Protein 3W5J (pdb70)

Sequence (387 aa):
QFKRIALLGMPNTGKSTLFNRMTGGAARVGNWPGITVELLSGKILLGADMVEIIDLPGIYDLHGFSDDEQVVRHFLHDNVPDLALVILNATQIERQMSLLLQLKQLNMNIVVLLNMSDEAKQYGITIDSRKMSELLQIPVFQLSTGYQEALQAVTRALRYPTPGMAENVRTQLEQDEHIEAEMVRILKSAVQIPFKRIALLGMPNTGKSTLFNRMTGGAARVGNWPGITVELLSGKILLGADMVEIIDLPGIYDLHGFSDDEQVVRHFLHDNVPDLALVILNATQIERQMSLLLQLKQLNMNIVVLLNMSDEAKQYGITIDSRKMSELLQIPVFQLSTGYQEALQAVTRALRYPTPGMAENVRTQLEQDEHIEAEMVRILKSAVQIP

CATH classification: 3.40.50.300

Secondary structure (DSSP, 8-state):
--EEEEEEESTTSSHHHHHHHHHSS--EE---TT----EEEEEEEETTEEEEEEEPPP-S-TT--SHHHHHHHHHHHHS--SEEEEEEEGGGHHHHHHHHHHHHHTT--EEEEEESHHHHHHTT-EE-HHHHHHHHTS-EEE----HHHHHHHHHHHHSS--TTHHHHHHHHTHHHHHHHHHHHHHHHHHEE--/-EEEEEEE-TTSSHHHHHHHHTTT--EEEEETTEEEEEEEEEEEETTEEEEEEEPPP-S-TT--SHHHHHHHHHHHHS--SEEEEEEEGGGHHHHHHHHHHHHHTT--EEEEEE-HHHHHHTT-EE-HHHHHHHHTS-EEE----HHHHHHHHHHHTTS--TTHHHHHHHHTHHHHHHHHHHHHHHHHHEE--

Organism: Gallionella capsiferriformans (strain ES-2) (NCBI:txid395494)

Radius of gyration: 23.4 Å; Cα contacts (8 Å, |Δi|>4): 714; chains: 2; bounding box: 62×60×54 Å

Structure (mmCIF, N/CA/C/O backbone):
data_3W5J
#
_entry.id   3W5J
#
_cell.length_a   45.760
_cell.length_b   84.040
_cell.length_c   95.450
_cell.angle_al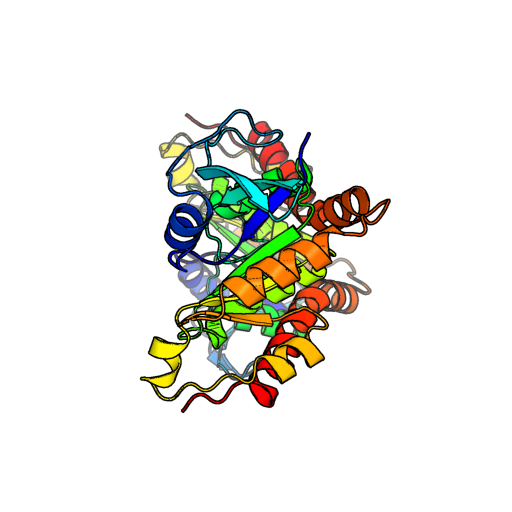pha   90.000
_cell.angle_beta   90.000
_cell.angle_gamma   90.000
#
_symmetry.space_group_name_H-M   'P 21 21 21'
#
loop_
_entity.id
_entity.type
_entity.pdbx_description
1 polymer 'Ferrous iron transport protein B'
2 non-polymer "GUANOSINE-5'-DIPHOSPHATE"
3 non-polymer GLYCEROL
4 non-polymer 'SULFATE ION'
5 water water
#
loop_
_atom_site.group_PDB
_atom_site.id
_atom_site.type_symbol
_atom_site.label_atom_id
_atom_site.label_alt_id
_atom_site.label_comp_id
_atom_site.label_asym_id
_atom_site.label_entity_id
_atom_site.label_seq_id
_atom_site.pdbx_PDB_ins_code
_atom_site.Cartn_x
_atom_site.Cartn_y
_atom_site.Cartn_z
_atom_site.occupancy
_atom_site.B_iso_or_equiv
_atom_site.auth_seq_id
_atom_site.auth_comp_id
_atom_site.auth_asym_id
_atom_site.auth_atom_id
_atom_site.pdbx_PDB_model_num
ATOM 1 N N . GLN A 1 2 ? -30.979 -17.144 -0.079 1.00 13.46 0 GLN A N 1
ATOM 2 C CA . GLN A 1 2 ? -32.143 -16.940 0.883 1.00 12.68 0 GLN A CA 1
ATOM 3 C C . GLN A 1 2 ? -31.811 -17.200 2.357 1.00 13.47 0 GLN A C 1
ATOM 4 O O . GLN A 1 2 ? -32.563 -16.782 3.262 1.00 13.56 0 GLN A O 1
ATOM 10 N N . PHE A 1 3 ? -30.725 -17.911 2.620 1.00 12.63 1 PHE A N 1
ATOM 11 C CA . PHE A 1 3 ? -30.404 -18.292 4.003 1.00 13.09 1 PHE A CA 1
ATOM 12 C C . PHE A 1 3 ? -29.363 -17.359 4.601 1.00 12.96 1 PHE A C 1
ATOM 13 O O . PHE A 1 3 ? -28.576 -16.744 3.882 1.00 13.08 1 PHE A O 1
ATOM 21 N N . LYS A 1 4 ? -29.349 -17.260 5.918 1.00 12.88 2 LYS A N 1
ATOM 22 C CA . LYS A 1 4 ? -28.312 -16.471 6.573 1.00 13.28 2 LYS A CA 1
ATOM 23 C C . LYS A 1 4 ? -26.927 -17.049 6.264 1.00 12.42 2 LYS A C 1
ATOM 24 O O . LYS A 1 4 ? -26.764 -18.273 6.140 1.00 12.37 2 LYS A O 1
ATOM 30 N N . ARG A 1 5 ? -25.949 -16.155 6.145 1.00 12.01 3 ARG A N 1
ATOM 31 C CA . ARG A 1 5 ? -24.607 -16.502 5.727 1.00 11.74 3 ARG A CA 1
ATOM 32 C C . ARG A 1 5 ? -23.590 -16.410 6.865 1.00 10.88 3 ARG A C 1
ATOM 33 O O . ARG A 1 5 ? -23.497 -15.402 7.555 1.00 9.64 3 ARG A O 1
ATOM 41 N N . ILE A 1 6 ? -22.848 -17.500 7.039 1.00 10.25 4 ILE A N 1
ATOM 42 C CA . ILE A 1 6 ? -21.705 -17.579 7.932 1.00 9.56 4 ILE A CA 1
ATOM 43 C C . ILE A 1 6 ? -20.454 -17.665 7.066 1.00 8.88 4 ILE A C 1
ATOM 44 O O . ILE A 1 6 ? -20.309 -18.606 6.269 1.00 7.66 4 ILE A O 1
ATOM 49 N N . ALA A 1 7 ? -19.572 -16.676 7.208 1.00 8.09 5 ALA A N 1
ATOM 50 C CA . ALA A 1 7 ? -18.283 -16.631 6.515 1.00 7.95 5 ALA A CA 1
ATOM 51 C C . ALA A 1 7 ? -17.163 -17.103 7.435 1.00 8.03 5 ALA A C 1
ATOM 52 O O . ALA A 1 7 ? -17.044 -16.622 8.559 1.00 10.15 5 ALA A O 1
ATOM 54 N N . LEU A 1 8 ? -16.331 -18.022 6.966 1.00 8.51 6 LEU A N 1
ATOM 55 C CA . LEU A 1 8 ? -15.163 -18.452 7.687 1.00 8.81 6 LEU A CA 1
ATOM 56 C C . LEU A 1 8 ? -14.030 -17.556 7.254 1.00 9.36 6 LEU A C 1
ATOM 57 O O . LEU A 1 8 ? -13.699 -17.501 6.069 1.00 8.83 6 LEU A O 1
ATOM 62 N N . LEU A 1 9 ? -13.402 -16.920 8.237 1.00 9.66 7 LEU A N 1
ATOM 63 C CA . LEU A 1 9 ? -12.394 -15.908 8.032 1.00 9.97 7 LEU A CA 1
ATOM 64 C C . LEU A 1 9 ? -11.191 -16.285 8.907 1.00 10.37 7 LEU A C 1
ATOM 65 O O . LEU A 1 9 ? -11.344 -16.731 10.064 1.00 9.44 7 LEU A O 1
ATOM 70 N N . GLY A 1 10 ? -10.000 -16.174 8.333 1.00 9.15 8 GLY A N 1
ATOM 71 C CA . GLY A 1 10 ? -8.810 -16.350 9.131 1.00 9.18 8 GLY A CA 1
ATOM 72 C C . GLY A 1 10 ? -7.634 -16.218 8.209 1.00 9.40 8 GLY A C 1
ATOM 73 O O . GLY A 1 10 ? -7.813 -16.005 6.989 1.00 8.31 8 GLY A O 1
ATOM 74 N N . MET A 1 11 ? -6.451 -16.424 8.777 1.00 8.85 9 MET A N 1
ATOM 75 C CA . MET A 1 11 ? -5.234 -16.406 8.017 1.00 9.28 9 MET A CA 1
ATOM 76 C C . MET A 1 11 ? -5.068 -17.714 7.253 1.00 9.93 9 MET A C 1
ATOM 77 O O . MET A 1 11 ? -5.777 -18.660 7.513 1.00 10.30 9 MET A O 1
ATOM 82 N N . PRO A 1 12 ? -4.101 -17.779 6.317 1.00 9.94 10 PRO A N 1
ATOM 83 C CA . PRO A 1 12 ? -3.901 -19.046 5.618 1.00 10.29 10 PRO A CA 1
ATOM 84 C C . PRO A 1 12 ? -3.528 -20.213 6.545 1.00 9.92 10 PRO A C 1
ATOM 85 O O . PRO A 1 12 ? -2.868 -20.007 7.577 1.00 8.98 10 PRO A O 1
ATOM 89 N N . ASN A 1 13 ? -3.951 -21.425 6.185 1.00 11.22 11 ASN A N 1
ATOM 90 C CA . ASN A 1 13 ? -3.582 -22.649 6.913 1.00 11.17 11 ASN A CA 1
ATOM 91 C C . ASN A 1 13 ? -3.926 -22.570 8.394 1.00 11.55 11 ASN A C 1
ATOM 92 O O . ASN A 1 13 ? -3.101 -22.895 9.249 1.00 12.76 11 ASN A O 1
ATOM 97 N N . THR A 1 14 ? -5.135 -22.103 8.693 1.00 11.21 12 THR A N 1
ATOM 98 C CA . THR A 1 14 ? -5.634 -22.023 10.077 1.00 11.38 12 THR A CA 1
ATOM 99 C C . THR A 1 14 ? -6.694 -23.085 10.352 1.00 11.66 12 THR A C 1
ATOM 100 O O . THR A 1 14 ? -7.258 -23.145 11.442 1.00 12.82 12 THR A O 1
ATOM 104 N N . GLY A 1 15 ? -6.951 -23.956 9.386 1.00 12.00 13 GLY A N 1
ATOM 105 C CA . GLY A 1 15 ? -7.845 -25.101 9.620 1.00 12.64 13 GLY A CA 1
ATOM 106 C C . GLY A 1 15 ? -9.268 -24.864 9.133 1.00 12.49 13 GLY A C 1
ATOM 107 O O . GLY A 1 15 ? -10.220 -25.548 9.564 1.00 12.16 13 GLY A O 1
ATOM 108 N N . LYS A 1 16 ? -9.404 -23.875 8.259 1.00 12.41 14 LYS A N 1
ATOM 109 C CA . LYS A 1 16 ? -10.708 -23.468 7.743 1.00 12.93 14 LYS A CA 1
ATOM 110 C C . LYS A 1 16 ? -11.374 -24.537 6.901 1.00 12.15 14 LYS A C 1
ATOM 111 O O . LYS A 1 16 ? -12.568 -24.773 7.071 1.00 12.06 14 LYS A O 1
ATOM 117 N N . SER A 1 17 ? -10.645 -25.139 5.953 1.00 12.40 15 SER A N 1
ATOM 118 C CA . SER A 1 17 ? -11.253 -26.138 5.077 1.00 12.70 15 SER A CA 1
ATOM 119 C C . SER A 1 17 ? -11.619 -27.361 5.911 1.00 12.65 15 SER A C 1
ATOM 120 O O . SER A 1 17 ? -12.661 -27.991 5.661 1.00 12.71 15 SER A O 1
ATOM 123 N N . THR A 1 18 ? -10.787 -27.651 6.915 1.00 12.63 16 THR A N 1
ATOM 124 C CA . THR A 1 18 ? -10.992 -28.770 7.835 1.00 13.41 16 THR A CA 1
ATOM 125 C C . THR A 1 18 ? -12.264 -28.586 8.657 1.00 12.99 16 THR A C 1
ATOM 126 O O . THR A 1 18 ? -13.092 -29.498 8.738 1.00 13.18 16 THR A O 1
ATOM 130 N N . LEU A 1 19 ? -12.433 -27.401 9.213 1.00 12.90 17 LEU A N 1
ATOM 131 C CA . LEU A 1 19 ? -13.656 -27.066 9.930 1.00 12.83 17 LEU A CA 1
ATOM 132 C C . LEU A 1 19 ? -14.867 -27.117 8.976 1.00 12.69 17 LEU A C 1
ATOM 133 O O . LEU A 1 19 ? -15.929 -27.652 9.331 1.00 13.96 17 LEU A O 1
ATOM 138 N N . PHE A 1 20 ? -14.698 -26.597 7.773 1.00 12.25 18 PHE A N 1
ATOM 139 C CA . PHE A 1 20 ? -15.756 -26.675 6.779 1.00 13.16 18 PHE A CA 1
ATOM 140 C C . PHE A 1 20 ? -16.222 -28.114 6.547 1.00 13.96 18 PHE A C 1
ATOM 141 O O . PHE A 1 20 ? -17.431 -28.366 6.581 1.00 14.31 18 PHE A O 1
ATOM 149 N N . ASN A 1 21 ? -15.279 -29.035 6.312 1.00 14.89 19 ASN A N 1
ATOM 150 C CA . ASN A 1 21 ? -15.585 -30.452 6.116 1.00 15.71 19 ASN A CA 1
ATOM 151 C C . ASN A 1 21 ? -16.314 -31.053 7.329 1.00 16.31 19 ASN A C 1
ATOM 152 O O . ASN A 1 21 ? -17.261 -31.817 7.156 1.00 17.02 19 ASN A O 1
ATOM 157 N N . ARG A 1 22 ? -15.869 -30.723 8.541 1.00 17.20 20 ARG A N 1
ATOM 158 C CA . ARG A 1 22 ? -16.525 -31.151 9.783 1.00 18.30 20 ARG A CA 1
ATOM 159 C C . ARG A 1 22 ? -17.990 -30.651 9.883 1.00 17.99 20 ARG A C 1
ATOM 160 O O . ARG A 1 22 ? -18.920 -31.398 10.229 1.00 17.30 20 ARG A O 1
ATOM 168 N N . MET A 1 23 ? -18.196 -29.385 9.548 1.00 16.57 21 MET A N 1
ATOM 169 C CA . MET A 1 23 ? -19.529 -28.803 9.635 1.00 15.65 21 MET A CA 1
ATOM 170 C C . MET A 1 23 ? -20.508 -29.347 8.585 1.00 14.86 21 MET A C 1
ATOM 171 O O . MET A 1 23 ? -21.690 -29.579 8.892 1.00 13.69 21 MET A O 1
ATOM 176 N N . THR A 1 24 ? -20.028 -29.511 7.354 1.00 13.75 22 THR A N 1
ATOM 177 C CA . THR A 1 24 ? -20.879 -29.894 6.236 1.00 13.69 22 THR A CA 1
ATOM 178 C C . THR A 1 24 ? -20.801 -31.376 5.852 1.00 14.12 22 THR A C 1
ATOM 179 O O . THR A 1 24 ? -21.699 -31.877 5.186 1.00 14.70 22 THR A O 1
ATOM 183 N N . GLY A 1 25 ? -19.720 -32.056 6.223 1.00 13.61 23 GLY A N 1
ATOM 184 C CA . GLY A 1 25 ? -19.494 -33.416 5.763 1.00 13.90 23 GLY A CA 1
ATOM 185 C C . GLY A 1 25 ? -19.110 -33.518 4.298 1.00 13.86 23 GLY A C 1
ATOM 186 O O . GLY A 1 25 ? -19.073 -34.611 3.741 1.00 13.24 23 GLY A O 1
ATOM 187 N N . GLY A 1 26 ? -18.830 -32.378 3.669 1.00 13.57 24 GLY A N 1
ATOM 188 C CA . GLY A 1 26 ? -18.503 -32.365 2.237 1.00 13.96 24 GLY A CA 1
ATOM 189 C C . GLY A 1 26 ? -17.405 -31.401 1.865 1.00 13.79 24 GLY A C 1
ATOM 190 O O . GLY A 1 26 ? -16.720 -30.855 2.737 1.00 13.87 24 GLY A O 1
ATOM 191 N N . ALA A 1 27 ? -17.234 -31.219 0.553 1.00 14.21 25 ALA A N 1
ATOM 192 C CA . ALA A 1 27 ? -16.288 -30.261 -0.010 1.00 14.85 25 ALA A CA 1
ATOM 193 C C . ALA A 1 27 ? -16.921 -29.586 -1.215 1.00 14.55 25 ALA A C 1
ATOM 194 O O . ALA A 1 27 ? -16.295 -29.448 -2.253 1.00 15.11 25 ALA A O 1
ATOM 196 N N . ALA A 1 28 ? -18.164 -29.147 -1.070 1.00 15.01 26 ALA A N 1
ATOM 197 C CA . ALA A 1 28 ? -18.890 -28.512 -2.173 1.00 14.91 26 ALA A CA 1
ATOM 198 C C . ALA A 1 28 ? -18.260 -27.148 -2.464 1.00 15.32 26 ALA A C 1
ATOM 199 O O . ALA A 1 28 ? -17.954 -26.405 -1.536 1.00 13.95 26 ALA A O 1
ATOM 201 N N . ARG A 1 29 ? -18.068 -26.838 -3.740 1.00 16.02 27 ARG A N 1
ATOM 202 C CA . ARG A 1 29 ? -17.575 -25.543 -4.174 1.00 16.86 27 ARG A CA 1
ATOM 203 C C . ARG A 1 29 ? -18.672 -24.822 -4.942 1.00 16.77 27 ARG A C 1
ATOM 204 O O . ARG A 1 29 ? -19.414 -25.445 -5.719 1.00 18.17 27 ARG A O 1
ATOM 212 N N . VAL A 1 30 ? -18.818 -23.531 -4.672 1.00 15.28 28 VAL A N 1
ATOM 213 C CA . VAL A 1 30 ? -19.892 -22.739 -5.252 1.00 14.80 28 VAL A CA 1
ATOM 214 C C . VAL A 1 30 ? -19.286 -21.459 -5.834 1.00 14.84 28 VAL A C 1
ATOM 215 O O . VAL A 1 30 ? -18.504 -20.782 -5.161 1.00 14.32 28 VAL A O 1
ATOM 219 N N . GLY A 1 31 ? -19.668 -21.163 -7.075 1.00 14.93 29 GLY A N 1
ATOM 220 C CA . GLY A 1 31 ? -19.323 -19.938 -7.754 1.00 15.20 29 GLY A CA 1
ATOM 221 C C . GLY A 1 31 ? -20.529 -19.038 -7.972 1.00 15.26 29 GLY A C 1
ATOM 222 O O . GLY A 1 31 ? -21.568 -19.190 -7.318 1.00 15.25 29 GLY A O 1
ATOM 223 N N . ASN A 1 32 ? -20.375 -18.090 -8.891 1.00 15.55 30 ASN A N 1
ATOM 224 C CA . ASN A 1 32 ? -21.396 -17.069 -9.174 1.00 15.54 30 ASN A CA 1
ATOM 225 C C . ASN A 1 32 ? -21.807 -16.242 -7.945 1.00 15.37 30 ASN A C 1
ATOM 226 O O . ASN A 1 32 ? -22.964 -15.881 -7.803 1.00 14.24 30 ASN A O 1
ATOM 231 N N . TRP A 1 33 ? -20.845 -15.934 -7.083 1.00 14.47 31 TRP A N 1
ATOM 232 C CA . TRP A 1 33 ? -21.057 -15.009 -5.972 1.00 14.83 31 TRP A CA 1
ATOM 233 C C . TRP A 1 33 ? -21.015 -13.579 -6.490 1.00 15.52 31 TRP A C 1
ATOM 234 O O . TRP A 1 33 ? -20.142 -13.232 -7.291 1.00 14.92 31 TRP A O 1
ATOM 245 N N . PRO A 1 34 ? -21.961 -12.738 -6.036 1.00 16.07 32 PRO A N 1
ATOM 246 C CA . PRO A 1 34 ? -21.884 -11.323 -6.341 1.00 16.74 32 PRO A CA 1
ATOM 247 C C . PRO A 1 34 ? -20.541 -10.738 -5.977 1.00 15.89 32 PRO A C 1
ATOM 248 O O . PRO A 1 34 ? -20.086 -10.905 -4.846 1.00 17.20 32 PRO A O 1
ATOM 252 N N . GLY A 1 35 ? -19.913 -10.080 -6.933 1.00 14.61 33 GLY A N 1
ATOM 253 C CA . GLY A 1 35 ? -18.700 -9.316 -6.684 1.00 15.27 33 GLY A CA 1
ATOM 254 C C . GLY A 1 35 ? -17.370 -10.007 -6.963 1.00 14.26 33 GLY A C 1
ATOM 255 O O . GLY A 1 35 ? -16.345 -9.351 -7.021 1.00 14.45 33 GLY A O 1
ATOM 256 N N . ILE A 1 36 ? -17.380 -11.331 -7.100 1.00 14.10 34 ILE A N 1
ATOM 257 C CA . ILE A 1 36 ? -16.160 -12.106 -7.285 1.00 12.97 34 ILE A CA 1
ATOM 258 C C . ILE A 1 36 ? -16.411 -13.175 -8.325 1.00 13.96 34 ILE A C 1
ATOM 259 O O . ILE A 1 36 ? -17.564 -13.547 -8.572 1.00 14.17 34 ILE A O 1
ATOM 264 N N . THR A 1 37 ? -15.341 -13.635 -8.973 1.00 13.94 35 THR A N 1
ATOM 265 C CA . THR A 1 37 ? -15.467 -14.659 -10.004 1.00 13.69 35 THR A CA 1
ATOM 266 C C . THR A 1 37 ? -15.047 -16.039 -9.507 1.00 12.81 35 THR A C 1
ATOM 267 O O . THR A 1 37 ? -15.275 -17.031 -10.184 1.00 14.55 35 THR A O 1
ATOM 271 N N . VAL A 1 38 ? -14.403 -16.095 -8.347 1.00 12.66 36 VAL A N 1
ATOM 272 C CA . VAL A 1 38 ? -13.812 -17.314 -7.832 1.00 12.39 36 VAL A CA 1
ATOM 273 C C . VAL A 1 38 ? -14.881 -18.227 -7.218 1.00 12.41 36 VAL A C 1
ATOM 274 O O . VAL A 1 38 ? -15.906 -17.765 -6.666 1.00 12.67 36 VAL A O 1
ATOM 278 N N . GLU A 1 39 ? -14.649 -19.524 -7.346 1.00 12.29 37 GLU A N 1
ATOM 279 C CA . GLU A 1 39 ? -15.465 -20.519 -6.683 1.00 12.69 37 GLU A CA 1
ATOM 280 C C . GLU A 1 39 ? -14.932 -20.772 -5.276 1.00 11.55 37 GLU A C 1
ATOM 281 O O . GLU A 1 39 ? -13.742 -20.905 -5.088 1.00 11.20 37 GLU A O 1
ATOM 287 N N . LEU A 1 40 ? -15.814 -20.857 -4.293 1.00 11.25 38 LEU A N 1
ATOM 288 C CA . LEU A 1 40 ? -15.401 -21.059 -2.896 1.00 10.83 38 LEU A CA 1
ATOM 289 C C . LEU A 1 40 ? -16.093 -22.278 -2.261 1.00 10.82 38 LEU A C 1
ATOM 290 O O . LEU A 1 40 ? -17.233 -22.589 -2.612 1.00 10.41 38 LEU A O 1
ATOM 295 N N . LEU A 1 41 ? -15.410 -22.939 -1.316 1.00 10.10 39 LEU A N 1
ATOM 296 C CA . LEU A 1 41 ? -16.020 -24.004 -0.521 1.00 10.76 39 LEU A CA 1
ATOM 297 C C . LEU A 1 41 ? -17.202 -23.398 0.201 1.00 10.35 39 LEU A C 1
ATOM 298 O O . LEU A 1 41 ? -17.058 -22.417 0.930 1.00 7.80 39 LEU A O 1
ATOM 303 N N . SER A 1 42 ? -18.365 -23.977 -0.041 1.00 10.62 40 SER A N 1
ATOM 304 C CA . SER A 1 42 ? -19.597 -23.465 0.486 1.00 10.94 40 SER A CA 1
ATOM 305 C C . SER A 1 42 ? -20.619 -24.572 0.586 1.00 11.37 40 SER A C 1
ATOM 306 O O . SER A 1 42 ? -20.670 -25.432 -0.281 1.00 10.53 40 SER A O 1
ATOM 309 N N . GLY A 1 43 ? -21.419 -24.551 1.655 1.00 10.55 41 GLY A N 1
ATOM 310 C CA . GLY A 1 43 ? -22.434 -25.572 1.875 1.00 10.65 41 GLY A CA 1
ATOM 311 C C . GLY A 1 43 ? -23.444 -25.094 2.886 1.00 10.89 41 GLY A C 1
ATOM 312 O O . GLY A 1 43 ? -23.140 -24.216 3.706 1.00 10.44 41 GLY A O 1
ATOM 313 N N . LYS A 1 44 ? -24.649 -25.649 2.811 1.00 10.38 42 LYS A N 1
ATOM 314 C CA . LYS A 1 44 ? -25.715 -25.312 3.740 1.00 10.73 42 LYS A CA 1
ATOM 315 C C . LYS A 1 44 ? -25.941 -26.437 4.738 1.00 10.32 42 LYS A C 1
ATOM 316 O O . LYS A 1 44 ? -25.865 -27.627 4.399 1.00 10.13 42 LYS A O 1
ATOM 322 N N . ILE A 1 45 ? -26.152 -26.047 5.986 1.00 9.67 43 ILE A N 1
ATOM 323 C CA . ILE A 1 45 ? -26.307 -26.994 7.065 1.00 10.31 43 ILE A CA 1
ATOM 324 C C . ILE A 1 45 ? -27.562 -26.647 7.863 1.00 10.55 43 ILE A C 1
ATOM 325 O O . ILE A 1 45 ? -28.007 -25.483 7.867 1.00 9.49 43 ILE A O 1
ATOM 330 N N . LEU A 1 46 ? -28.118 -27.661 8.518 1.00 11.74 44 LEU A N 1
ATOM 331 C CA . LEU A 1 46 ? -29.130 -27.447 9.528 1.00 13.45 44 LEU A CA 1
ATOM 332 C C . LEU A 1 46 ? -28.426 -27.135 10.821 1.00 15.35 44 LEU A C 1
ATOM 333 O O . LEU A 1 46 ? -27.552 -27.867 11.257 1.00 16.23 44 LEU A O 1
ATOM 338 N N . LEU A 1 47 ? -28.817 -26.030 11.418 1.00 16.92 45 LEU A N 1
ATOM 339 C CA . LEU A 1 47 ? -28.288 -25.563 12.666 1.00 18.48 45 LEU A CA 1
ATOM 340 C C . LEU A 1 47 ? -29.535 -25.351 13.511 1.00 18.50 45 LEU A C 1
ATOM 341 O O . LEU A 1 47 ? -30.280 -24.398 13.318 1.00 19.03 45 LEU A O 1
ATOM 346 N N . GLY A 1 48 ? -29.807 -26.288 14.401 1.00 20.00 46 GLY A N 1
ATOM 347 C CA . GLY A 1 48 ? -31.119 -26.347 15.059 1.00 20.13 46 GLY A CA 1
ATOM 348 C C . GLY A 1 48 ? -32.201 -26.531 14.009 1.00 20.22 46 GLY A C 1
ATOM 349 O O . GLY A 1 48 ? -32.079 -27.379 13.127 1.00 21.61 46 GLY A O 1
ATOM 350 N N . ALA A 1 49 ? -33.220 -25.688 14.065 1.00 20.29 47 ALA A N 1
ATOM 351 C CA . ALA A 1 49 ? -34.381 -25.802 13.189 1.00 19.87 47 ALA A CA 1
ATOM 352 C C . ALA A 1 49 ? -34.182 -25.083 11.858 1.00 19.44 47 ALA A C 1
ATOM 353 O O . ALA A 1 49 ? -35.003 -25.222 10.951 1.00 20.20 47 ALA A O 1
ATOM 355 N N . ASP A 1 50 ? -33.098 -24.323 11.730 1.00 18.76 48 ASP A N 1
ATOM 356 C CA . ASP A 1 50 ? -32.903 -23.445 10.579 1.00 18.41 48 ASP A CA 1
ATOM 357 C C . ASP A 1 50 ? -31.797 -23.944 9.659 1.00 16.16 48 ASP A C 1
ATOM 358 O O . ASP A 1 50 ? -30.982 -24.736 10.056 1.00 15.84 48 ASP A O 1
ATOM 363 N N . MET A 1 51 ? -31.794 -23.472 8.423 1.00 14.14 49 MET A N 1
ATOM 364 C CA . MET A 1 51 ? -30.763 -23.812 7.470 1.00 12.25 49 MET A CA 1
ATOM 365 C C . MET A 1 51 ? -29.908 -22.579 7.314 1.00 12.09 49 MET A C 1
ATOM 366 O O . MET A 1 51 ? -30.441 -21.470 7.142 1.00 10.86 49 MET A O 1
ATOM 371 N N . VAL A 1 52 ? -28.589 -22.765 7.361 1.00 10.76 50 VAL A N 1
ATOM 372 C CA . VAL A 1 52 ? -27.669 -21.659 7.228 1.00 10.78 50 VAL A CA 1
ATOM 373 C C . VAL A 1 52 ? -26.585 -22.044 6.225 1.00 11.05 50 VAL A C 1
ATOM 374 O O . VAL A 1 52 ? -26.285 -23.218 6.047 1.00 9.58 50 VAL A O 1
ATOM 378 N N . GLU A 1 53 ? -26.007 -21.027 5.603 1.00 10.58 51 GLU A N 1
ATOM 379 C CA . GLU A 1 53 ? -25.052 -21.196 4.523 1.00 10.96 51 GLU A CA 1
ATOM 380 C C . GLU A 1 53 ? -23.675 -20.796 5.016 1.00 11.40 51 GLU A C 1
ATOM 381 O O . GLU A 1 53 ? -23.492 -19.681 5.532 1.00 11.47 51 GLU A O 1
ATOM 387 N N . ILE A 1 54 ? -22.718 -21.711 4.847 1.00 10.47 52 ILE A N 1
ATOM 388 C CA . ILE A 1 54 ? -21.329 -21.503 5.251 1.00 10.26 52 ILE A CA 1
ATOM 389 C C . ILE A 1 54 ? -20.483 -21.255 4.002 1.00 10.23 52 ILE A C 1
ATOM 390 O O . ILE A 1 54 ? -20.613 -21.997 2.996 1.00 10.29 52 ILE A O 1
ATOM 395 N N . ILE A 1 55 ? -19.607 -20.252 4.047 1.00 9.39 53 ILE A N 1
ATOM 396 C CA . ILE A 1 55 ? -18.720 -19.963 2.892 1.00 9.58 53 ILE A CA 1
ATOM 397 C C . ILE A 1 55 ? -17.346 -19.789 3.469 1.00 9.79 53 ILE A C 1
ATOM 398 O O . ILE A 1 55 ? -17.157 -18.965 4.366 1.00 10.68 53 ILE A O 1
ATOM 403 N N . ASP A 1 56 ? -16.399 -20.577 2.974 1.00 9.42 54 ASP A N 1
ATOM 404 C CA . ASP A 1 56 ? -15.005 -20.477 3.410 1.00 10.33 54 ASP A CA 1
ATOM 405 C C . ASP A 1 56 ? -14.278 -19.427 2.569 1.00 10.02 54 ASP A C 1
ATOM 406 O O . ASP A 1 56 ? -14.120 -19.600 1.363 1.00 10.79 54 ASP A O 1
ATOM 411 N N . LEU A 1 57 ? -13.879 -18.321 3.181 1.00 10.44 55 LEU A N 1
ATOM 412 C CA . LEU A 1 57 ? -13.274 -17.226 2.406 1.0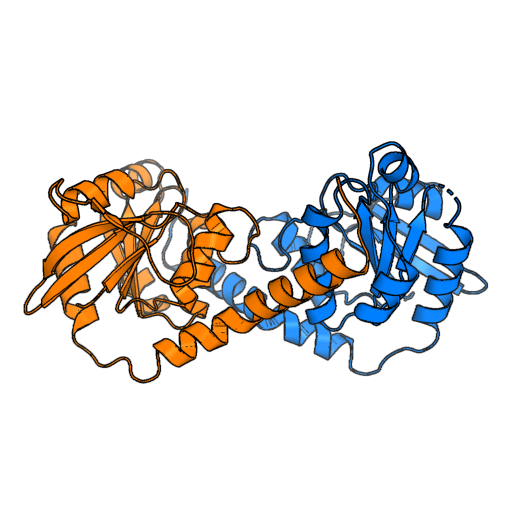0 11.07 55 LEU A CA 1
ATOM 413 C C . LEU A 1 57 ? -11.757 -17.459 2.338 1.00 10.41 55 LEU A C 1
ATOM 414 O O . LEU A 1 57 ? -11.186 -18.064 3.248 1.00 10.04 55 LEU A O 1
ATOM 419 N N . PRO A 1 58 ? -11.115 -16.999 1.254 1.00 10.59 56 PRO A N 1
ATOM 420 C CA . PRO A 1 58 ? -9.661 -17.143 1.154 1.00 10.34 56 PRO A CA 1
ATOM 421 C C . PRO A 1 58 ? -8.952 -16.692 2.416 1.00 9.51 56 PRO A C 1
ATOM 422 O O . PRO A 1 58 ? -9.323 -15.649 2.988 1.00 9.61 56 PRO A O 1
ATOM 426 N N . GLY A 1 59 ? -7.936 -17.433 2.841 1.00 9.46 57 GLY A N 1
ATOM 427 C CA . GLY A 1 59 ? -7.083 -16.973 3.964 1.00 10.37 57 GLY A CA 1
ATOM 428 C C . GLY A 1 59 ? -6.262 -15.739 3.606 1.00 10.40 57 GLY A C 1
ATOM 429 O O . GLY A 1 59 ? -5.693 -15.660 2.526 1.00 10.81 57 GLY A O 1
ATOM 430 N N . ILE A 1 60 ? -6.223 -14.753 4.495 1.00 10.98 58 ILE A N 1
ATOM 431 C CA . ILE A 1 60 ? -5.549 -13.490 4.218 1.00 9.97 58 ILE A CA 1
ATOM 432 C C . ILE A 1 60 ? -4.771 -13.004 5.434 1.00 10.77 58 ILE A C 1
ATOM 433 O O . ILE A 1 60 ? -5.107 -13.357 6.578 1.00 9.62 58 ILE A O 1
ATOM 438 N N . TYR A 1 61 ? -3.787 -12.133 5.190 1.00 11.06 59 TYR A N 1
ATOM 439 C CA . TYR A 1 61 ? -2.986 -11.544 6.267 1.00 11.94 59 TYR A CA 1
ATOM 440 C C . TYR A 1 61 ? -3.374 -10.113 6.649 1.00 12.65 59 TYR A C 1
ATOM 441 O O . TYR A 1 61 ? -3.202 -9.728 7.807 1.00 13.87 59 TYR A O 1
ATOM 450 N N . ASP A 1 62 ? -3.869 -9.318 5.698 1.00 12.12 60 ASP A N 1
ATOM 451 C CA . ASP A 1 62 ? -4.226 -7.913 5.974 1.00 12.10 60 ASP A CA 1
ATOM 452 C C . ASP A 1 62 ? -5.545 -7.574 5.343 1.00 12.01 60 ASP A C 1
ATOM 453 O O . ASP A 1 62 ? -5.654 -7.520 4.122 1.00 12.33 60 ASP A O 1
ATOM 458 N N . LEU A 1 63 ? -6.551 -7.319 6.173 1.00 12.05 61 LEU A N 1
ATOM 459 C CA . LEU A 1 63 ? -7.844 -6.931 5.642 1.00 12.67 61 LEU A CA 1
ATOM 460 C C . LEU A 1 63 ? -7.751 -5.775 4.644 1.00 13.31 61 LEU A C 1
ATOM 461 O O . LEU A 1 63 ? -8.569 -5.706 3.720 1.00 13.49 61 LEU A O 1
ATOM 466 N N . HIS A 1 64 ? -6.766 -4.882 4.822 1.00 13.55 62 HIS A N 1
ATOM 467 C CA . HIS A 1 64 ? -6.625 -3.661 3.988 1.00 13.81 62 HIS A CA 1
ATOM 468 C C . HIS A 1 64 ? -5.466 -3.716 3.019 1.00 13.06 62 HIS A C 1
ATOM 469 O O . HIS A 1 64 ? -5.008 -2.688 2.518 1.00 13.18 62 HIS A O 1
ATOM 476 N N . GLY A 1 65 ? -5.003 -4.927 2.743 1.00 12.83 63 GLY A N 1
ATOM 477 C CA . GLY A 1 65 ? -3.866 -5.132 1.878 1.00 12.31 63 GLY A CA 1
ATOM 478 C C . GLY A 1 65 ? -4.324 -5.313 0.456 1.00 11.95 63 GLY A C 1
ATOM 479 O O . GLY A 1 65 ? -5.506 -5.366 0.187 1.00 11.34 63 GLY A O 1
ATOM 480 N N . PHE A 1 66 ? -3.381 -5.406 -0.463 1.00 12.74 64 PHE A N 1
ATOM 481 C CA . PHE A 1 66 ? -3.739 -5.504 -1.860 1.00 13.15 64 PHE A CA 1
ATOM 482 C C . PHE A 1 66 ? -3.268 -6.763 -2.560 1.00 12.92 64 PHE A C 1
ATOM 483 O O . PHE A 1 66 ? -3.241 -6.800 -3.795 1.00 12.76 64 PHE A O 1
ATOM 491 N N . SER A 1 67 ? -2.973 -7.820 -1.799 1.00 12.66 65 SER A N 1
ATOM 492 C CA . SER A 1 67 ? -2.838 -9.147 -2.418 1.00 13.46 65 SER A CA 1
ATOM 493 C C . SER A 1 67 ? -4.166 -9.525 -3.074 1.00 11.85 65 SER A C 1
ATOM 494 O O . SER A 1 67 ? -5.227 -9.049 -2.665 1.00 12.01 65 SER A O 1
ATOM 497 N N . ASP A 1 68 ? -4.124 -10.410 -4.061 1.00 11.29 66 ASP A N 1
ATOM 498 C CA . ASP A 1 68 ? -5.348 -10.800 -4.751 1.00 10.32 66 ASP A CA 1
ATOM 499 C C . ASP A 1 68 ? -6.371 -11.406 -3.779 1.00 10.51 66 ASP A C 1
ATOM 500 O O . ASP A 1 68 ? -7.558 -11.145 -3.927 1.00 8.55 66 ASP A O 1
ATOM 505 N N . ASP A 1 69 ? -5.924 -12.176 -2.779 1.00 11.18 67 ASP A N 1
ATOM 506 C CA . ASP A 1 69 ? -6.867 -12.822 -1.849 1.00 10.72 67 ASP A CA 1
ATOM 507 C C . ASP A 1 69 ? -7.592 -11.837 -0.961 1.00 10.82 67 ASP A C 1
ATOM 508 O O . ASP A 1 69 ? -8.795 -12.002 -0.695 1.00 9.51 67 ASP A O 1
ATOM 513 N N . GLU A 1 70 ? -6.848 -10.820 -0.530 1.00 10.52 68 GLU A N 1
ATOM 514 C CA . GLU A 1 70 ? -7.360 -9.693 0.237 1.00 11.37 68 GLU A CA 1
ATOM 515 C C . GLU A 1 70 ? -8.410 -8.896 -0.554 1.00 11.54 68 GLU A C 1
ATOM 516 O O . GLU A 1 70 ? -9.468 -8.568 -0.024 1.00 11.82 68 GLU A O 1
ATOM 522 N N . GLN A 1 71 ? -8.148 -8.634 -1.833 1.00 11.85 69 GLN A N 1
ATOM 523 C CA . GLN A 1 71 ? -9.130 -7.996 -2.706 1.00 12.24 69 GLN A CA 1
ATOM 524 C C . GLN A 1 71 ? -10.391 -8.826 -2.829 1.00 12.33 69 GLN A C 1
ATOM 525 O O . GLN A 1 71 ? -11.498 -8.276 -2.686 1.00 12.23 69 GLN A O 1
ATOM 531 N N . VAL A 1 72 ? -10.241 -10.134 -3.052 1.00 11.13 70 VAL A N 1
ATOM 532 C CA . VAL A 1 72 ? -11.388 -11.040 -3.182 1.00 10.92 70 VAL A CA 1
ATOM 533 C C . VAL A 1 72 ? -12.267 -11.085 -1.913 1.00 11.05 70 VAL A C 1
ATOM 534 O O . VAL A 1 72 ? -13.509 -11.042 -1.998 1.00 9.81 70 VAL A O 1
ATOM 538 N N . VAL A 1 73 ? -11.626 -11.176 -0.743 1.00 10.79 71 VAL A N 1
ATOM 539 C CA . VAL A 1 73 ? -12.334 -11.163 0.525 1.00 10.97 71 VAL A CA 1
ATOM 540 C C . VAL A 1 73 ? -13.153 -9.883 0.695 1.00 11.84 71 VAL A C 1
ATOM 541 O O . VAL A 1 73 ? -14.301 -9.974 1.060 1.00 11.93 71 VAL A O 1
ATOM 545 N N . ARG A 1 74 ? -12.567 -8.707 0.446 1.00 12.35 72 ARG A N 1
ATOM 546 C CA . ARG A 1 74 ? -13.323 -7.434 0.540 1.00 13.77 72 ARG A CA 1
ATOM 547 C C . ARG A 1 74 ? -14.474 -7.351 -0.459 1.00 14.43 72 ARG A C 1
ATOM 548 O O . ARG A 1 74 ? -15.546 -6.848 -0.126 1.00 14.89 72 ARG A O 1
ATOM 556 N N . HIS A 1 75 ? -14.259 -7.828 -1.685 1.00 15.01 73 HIS A N 1
ATOM 557 C CA . HIS A 1 75 ? -15.337 -7.805 -2.678 1.00 15.67 73 HIS A CA 1
ATOM 558 C C . HIS A 1 75 ? -16.498 -8.666 -2.229 1.00 14.91 73 HIS A C 1
ATOM 559 O O . HIS A 1 75 ? -17.679 -8.262 -2.339 1.00 13.75 73 HIS A O 1
ATOM 566 N N . PHE A 1 76 ? -16.165 -9.856 -1.740 1.00 13.54 74 PHE A N 1
ATOM 567 C CA . PHE A 1 76 ? -17.177 -10.776 -1.250 1.00 13.91 74 PHE A CA 1
ATOM 568 C C . PHE A 1 76 ? -17.942 -10.183 -0.082 1.00 13.53 74 PHE A C 1
ATOM 569 O O . PHE A 1 76 ? -19.158 -10.224 -0.063 1.00 14.30 74 PHE A O 1
ATOM 577 N N . LEU A 1 77 ? -17.226 -9.675 0.908 1.00 13.33 75 LEU A N 1
ATOM 578 C CA . LEU A 1 77 ? -17.834 -9.089 2.091 1.00 12.94 75 LEU A CA 1
ATOM 579 C C . LEU A 1 77 ? -18.705 -7.872 1.752 1.00 13.17 75 LEU A C 1
ATOM 580 O O . LEU A 1 77 ? -19.775 -7.708 2.304 1.00 12.14 75 LEU A O 1
ATOM 585 N N . HIS A 1 78 ? -18.243 -7.046 0.819 1.00 13.87 76 HIS A N 1
ATOM 586 C CA . HIS A 1 78 ? -18.983 -5.866 0.381 1.00 14.57 76 HIS A CA 1
ATOM 587 C C . HIS A 1 78 ? -20.311 -6.235 -0.252 1.00 15.04 76 HIS A C 1
ATOM 588 O O . HIS A 1 78 ? -21.344 -5.626 0.047 1.00 16.17 76 HIS A O 1
ATOM 595 N N . ASP A 1 79 ? -20.282 -7.215 -1.146 1.00 15.60 77 ASP A N 1
ATOM 596 C CA . ASP A 1 79 ? -21.464 -7.588 -1.900 1.00 16.03 77 ASP A CA 1
ATOM 597 C C . ASP A 1 79 ? -22.267 -8.724 -1.320 1.00 15.37 77 ASP A C 1
ATOM 598 O O . ASP A 1 79 ? -23.300 -9.070 -1.873 1.00 14.73 77 ASP A O 1
ATOM 603 N N . ASN A 1 80 ? -21.797 -9.327 -0.230 1.00 14.57 78 ASN A N 1
ATOM 604 C CA . ASN A 1 80 ? -22.451 -10.492 0.353 1.00 15.07 78 ASN A CA 1
ATOM 605 C C . ASN A 1 80 ? -22.217 -10.413 1.838 1.00 15.65 78 ASN A C 1
ATOM 606 O O . ASN A 1 80 ? -21.624 -11.326 2.397 1.00 16.73 78 ASN A O 1
ATOM 611 N N . VAL A 1 81 ? -22.611 -9.305 2.466 1.00 15.37 79 VAL A N 1
ATOM 612 C CA . VAL A 1 81 ? -22.296 -9.068 3.866 1.00 14.68 79 VAL A CA 1
ATOM 613 C C . VAL A 1 81 ? -22.770 -10.247 4.721 1.00 15.24 79 VAL A C 1
ATOM 614 O O . VAL A 1 81 ? -23.990 -10.565 4.739 1.00 14.42 79 VAL A O 1
ATOM 618 N N . PRO A 1 82 ? -21.827 -10.912 5.415 1.00 15.09 80 PRO A N 1
ATOM 619 C CA . PRO A 1 82 ? -22.193 -12.072 6.210 1.00 14.68 80 PRO A CA 1
ATOM 620 C C . PRO A 1 82 ? -23.056 -11.676 7.387 1.00 14.00 80 PRO A C 1
ATOM 621 O O . PRO A 1 82 ? -22.874 -10.592 7.980 1.00 13.88 80 PRO A O 1
ATOM 625 N N . ASP A 1 83 ? -23.992 -12.553 7.714 1.00 13.23 81 ASP A N 1
ATOM 626 C CA . ASP A 1 83 ? -24.778 -12.416 8.917 1.00 12.68 81 ASP A CA 1
ATOM 627 C C . ASP A 1 83 ? -23.911 -12.690 10.143 1.00 12.74 81 ASP A C 1
ATOM 628 O O . ASP A 1 83 ? -24.136 -12.118 11.218 1.00 12.41 81 ASP A O 1
ATOM 633 N N . LEU A 1 84 ? -22.914 -13.559 9.967 1.00 12.40 82 LEU A N 1
ATOM 634 C CA . LEU A 1 84 ? -21.896 -13.857 10.977 1.00 12.28 82 LEU A CA 1
ATOM 635 C C . LEU A 1 84 ? -20.564 -14.124 10.318 1.00 11.62 82 LEU A C 1
ATOM 636 O O . LEU A 1 84 ? -20.490 -14.864 9.312 1.00 13.42 82 LEU A O 1
ATOM 641 N N . ALA A 1 85 ? -19.525 -13.545 10.899 1.00 11.11 83 ALA A N 1
ATOM 642 C CA . ALA A 1 85 ? -18.115 -13.875 10.627 1.00 11.44 83 ALA A CA 1
ATOM 643 C C . ALA A 1 85 ? -17.625 -14.796 11.723 1.00 11.77 83 ALA A C 1
ATOM 644 O O . ALA A 1 85 ? -17.572 -14.405 12.909 1.00 10.39 83 ALA A O 1
ATOM 646 N N . LEU A 1 86 ? -17.318 -16.029 11.342 1.00 12.38 84 LEU A N 1
ATOM 647 C CA . LEU A 1 86 ? -16.750 -16.988 12.205 1.00 12.65 84 LEU A CA 1
ATOM 648 C C . LEU A 1 86 ? -15.245 -16.944 11.940 1.00 13.43 84 LEU A C 1
ATOM 649 O O . LEU A 1 86 ? -14.738 -17.471 10.934 1.00 14.25 84 LEU A O 1
ATOM 654 N N . VAL A 1 87 ? -14.547 -16.259 12.835 1.00 13.65 85 VAL A N 1
ATOM 655 C CA . VAL A 1 87 ? -13.144 -15.936 12.672 1.00 13.87 85 VAL A CA 1
ATOM 656 C C . VAL A 1 87 ? -12.321 -17.026 13.356 1.00 15.40 85 VAL A C 1
ATOM 657 O O . VAL A 1 87 ? -12.474 -17.298 14.569 1.00 14.97 85 VAL A O 1
ATOM 661 N N . ILE A 1 88 ? -11.441 -17.645 12.573 1.00 16.32 86 ILE A N 1
ATOM 662 C CA . ILE A 1 88 ? -10.664 -18.794 13.021 1.00 17.02 86 ILE A CA 1
ATOM 663 C C . ILE A 1 88 ? -9.235 -18.372 13.300 1.00 17.94 86 ILE A C 1
ATOM 664 O O . ILE A 1 88 ? -8.547 -17.893 12.420 1.00 17.67 86 ILE A O 1
ATOM 669 N N . LEU A 1 89 ? -8.799 -18.544 14.539 1.00 19.30 87 LEU A N 1
ATOM 670 C CA . LEU A 1 89 ? -7.435 -18.214 14.935 1.00 21.16 87 LEU A CA 1
ATOM 671 C C . LEU A 1 89 ? -6.719 -19.445 15.440 1.00 22.10 87 LEU A C 1
ATOM 672 O O . LEU A 1 89 ? -7.267 -20.210 16.235 1.00 22.76 87 LEU A O 1
ATOM 677 N N . ASN A 1 90 ? -5.476 -19.610 14.995 1.00 23.67 88 ASN A N 1
ATOM 678 C CA . ASN A 1 90 ? -4.608 -20.681 15.455 1.00 24.85 88 ASN A CA 1
ATOM 679 C C . ASN A 1 90 ? -4.070 -20.301 16.835 1.00 24.82 88 ASN A C 1
ATOM 680 O O . ASN A 1 90 ? -3.287 -19.364 16.941 1.00 24.33 88 ASN A O 1
ATOM 685 N N . ALA A 1 91 ? -4.519 -20.993 17.882 1.00 25.08 89 ALA A N 1
ATOM 686 C CA . ALA A 1 91 ? -4.047 -20.708 19.245 1.00 25.90 89 ALA A CA 1
ATOM 687 C C . ALA A 1 91 ? -2.515 -20.684 19.331 1.00 26.27 89 ALA A C 1
ATOM 688 O O . ALA A 1 91 ? -1.934 -19.812 19.972 1.00 27.00 89 ALA A O 1
ATOM 690 N N . THR A 1 92 ? -1.867 -21.630 18.663 1.00 26.32 90 THR A N 1
ATOM 691 C CA . THR A 1 92 ? -0.405 -21.744 18.714 1.00 26.76 90 THR A CA 1
ATOM 692 C C . THR A 1 92 ? 0.318 -20.503 18.196 1.00 26.92 90 THR A C 1
ATOM 693 O O . THR A 1 92 ? 1.477 -20.294 18.535 1.00 27.65 90 THR A O 1
ATOM 697 N N . GLN A 1 93 ? -0.366 -19.692 17.384 1.00 26.80 91 GLN A N 1
ATOM 698 C CA . GLN A 1 93 ? 0.195 -18.479 16.782 1.00 27.09 91 GLN A CA 1
ATOM 699 C C . GLN A 1 93 ? -0.626 -17.214 17.117 1.00 25.81 91 GLN A C 1
ATOM 700 O O . GLN A 1 93 ? -0.656 -16.263 16.337 1.00 25.34 91 GLN A O 1
ATOM 706 N N . ILE A 1 94 ? -1.278 -17.202 18.278 1.00 24.64 92 ILE A N 1
ATOM 707 C CA . ILE A 1 94 ? -2.251 -16.154 18.646 1.00 23.48 92 ILE A CA 1
ATOM 708 C C . ILE A 1 94 ? -1.707 -14.730 18.548 1.00 22.95 92 ILE A C 1
ATOM 709 O O . ILE A 1 94 ? -2.425 -13.808 18.148 1.00 22.63 92 ILE A O 1
ATOM 714 N N . GLU A 1 95 ? -0.445 -14.546 18.920 1.00 22.52 93 GLU A N 1
ATOM 715 C CA . GLU A 1 95 ? 0.210 -13.249 18.828 1.00 22.54 93 GLU A CA 1
ATOM 716 C C . GLU A 1 95 ? 0.256 -12.722 17.403 1.00 22.14 93 GLU A C 1
ATOM 717 O O . GLU A 1 95 ? 0.126 -11.535 17.188 1.00 23.13 93 GLU A O 1
ATOM 719 N N . ARG A 1 96 ? 0.440 -13.612 16.439 1.00 21.87 94 ARG A N 1
ATOM 720 C CA . ARG A 1 96 ? 0.624 -13.222 15.057 1.00 21.65 94 ARG A CA 1
ATOM 721 C C . ARG A 1 96 ? -0.723 -13.126 14.309 1.00 21.49 94 ARG A C 1
ATOM 722 O O . ARG A 1 96 ? -0.806 -12.452 13.279 1.00 21.73 94 ARG A O 1
ATOM 724 N N . GLN A 1 97 ? -1.780 -13.747 14.848 1.00 20.65 95 GLN A N 1
ATOM 725 C CA . GLN A 1 97 ? -3.071 -13.818 14.142 1.00 19.76 95 GLN A CA 1
ATOM 726 C C . GLN A 1 97 ? -4.135 -12.845 14.644 1.00 19.34 95 GLN A C 1
ATOM 727 O O . GLN A 1 97 ? -5.104 -12.608 13.942 1.00 18.92 95 GLN A O 1
ATOM 733 N N . MET A 1 98 ? -3.928 -12.260 15.829 1.00 18.71 96 MET A N 1
ATOM 734 C CA . MET A 1 98 ? -4.904 -11.365 16.464 1.00 18.97 96 MET A CA 1
ATOM 735 C C . MET A 1 98 ? -5.287 -10.168 15.592 1.00 17.55 96 MET A C 1
ATOM 736 O O . MET A 1 98 ? -6.424 -9.723 15.638 1.00 17.47 96 MET A O 1
ATOM 741 N N . SER A 1 99 ? -4.334 -9.641 14.819 1.00 15.90 97 SER A N 1
ATOM 742 C CA . SER A 1 99 ? -4.561 -8.425 14.033 1.00 14.53 97 SER A CA 1
ATOM 743 C C . SER A 1 99 ? -5.752 -8.526 13.078 1.00 13.89 97 SER A C 1
ATOM 744 O O . SER A 1 99 ? -6.488 -7.575 12.938 1.00 12.80 97 SER A O 1
ATOM 747 N N . LEU A 1 100 ? -5.941 -9.696 12.461 1.00 13.23 98 LEU A N 1
ATOM 748 C CA . LEU A 1 100 ? -7.007 -9.884 11.469 1.00 12.69 98 LEU A CA 1
ATOM 749 C C . LEU A 1 100 ? -8.345 -9.807 12.159 1.00 12.29 98 LEU A C 1
ATOM 750 O O . LEU A 1 100 ? -9.253 -9.126 11.692 1.00 11.81 98 LEU A O 1
ATOM 755 N N . LEU A 1 101 ? -8.452 -10.479 13.293 1.00 12.10 99 LEU A N 1
ATOM 756 C CA . LEU A 1 101 ? -9.640 -10.386 14.118 1.00 12.44 99 LEU A CA 1
ATOM 757 C C . LEU A 1 101 ? -10.026 -8.940 14.453 1.00 12.94 99 LEU A C 1
ATOM 758 O O . LEU A 1 101 ? -11.181 -8.559 14.276 1.00 13.32 99 LEU A O 1
ATOM 763 N N . LEU A 1 102 ? -9.070 -8.158 14.939 1.00 13.03 100 LEU A N 1
ATOM 764 C CA . LEU A 1 102 ? -9.316 -6.765 15.310 1.00 13.07 100 LEU A CA 1
ATOM 765 C C . LEU A 1 102 ? -9.681 -5.895 14.095 1.00 13.09 100 LEU A C 1
ATOM 766 O O . LEU A 1 102 ? -10.547 -5.025 14.182 1.00 12.59 100 LEU A O 1
ATOM 771 N N . GLN A 1 103 ? -9.023 -6.128 12.963 1.00 12.88 101 GLN A N 1
ATOM 772 C CA . GLN A 1 103 ? -9.435 -5.468 11.730 1.00 13.00 101 GLN A CA 1
ATOM 773 C C . GLN A 1 103 ? -10.887 -5.755 11.359 1.00 12.57 101 GLN A C 1
ATOM 774 O O . GLN A 1 103 ? -11.635 -4.844 11.015 1.00 12.77 101 GLN A O 1
ATOM 780 N N . LEU A 1 104 ? -11.279 -7.017 11.422 1.00 12.27 102 LEU A N 1
ATOM 781 C CA . LEU A 1 104 ? -12.630 -7.410 11.086 1.00 12.57 102 LEU A CA 1
ATOM 782 C C . LEU A 1 104 ? -13.653 -6.814 12.074 1.00 13.72 102 LEU A C 1
ATOM 783 O O . LEU A 1 104 ? -14.741 -6.385 11.688 1.00 13.56 102 LEU A O 1
ATOM 788 N N . LYS A 1 105 ? -13.299 -6.783 13.342 1.00 14.09 103 LYS A N 1
ATOM 789 C CA . LYS A 1 105 ? -14.136 -6.118 14.339 1.00 15.74 103 LYS A CA 1
ATOM 790 C C . LYS A 1 105 ? -14.388 -4.632 13.991 1.00 16.13 103 LYS A C 1
ATOM 791 O O . LYS A 1 105 ? -15.495 -4.147 14.136 1.00 15.79 103 LYS A O 1
ATOM 797 N N . GLN A 1 106 ? -13.368 -3.923 13.499 1.00 16.48 104 GLN A N 1
ATOM 798 C CA . GLN A 1 106 ? -13.520 -2.519 13.078 1.00 16.72 104 GLN A CA 1
ATOM 799 C C . GLN A 1 106 ? -14.393 -2.357 11.797 1.00 17.83 104 GLN A C 1
ATOM 800 O O . GLN A 1 106 ? -14.889 -1.269 11.496 1.00 17.37 104 GLN A O 1
ATOM 802 N N . LEU A 1 107 ? -14.647 -3.446 11.076 1.00 18.14 105 LEU A N 1
ATOM 803 C CA . LEU A 1 107 ? -15.673 -3.425 10.019 1.00 18.48 105 LEU A CA 1
ATOM 804 C C . LEU A 1 107 ? -17.100 -3.367 10.521 1.00 18.46 105 LEU A C 1
ATOM 805 O O . LEU A 1 107 ? -18.010 -3.216 9.718 1.00 19.49 105 LEU A O 1
ATOM 810 N N . ASN A 1 108 ? -17.308 -3.534 11.822 1.00 18.06 106 ASN A N 1
ATOM 811 C CA . ASN A 1 108 ? -18.644 -3.580 12.397 1.00 17.91 106 ASN A CA 1
ATOM 812 C C . ASN A 1 108 ? -19.468 -4.810 11.994 1.00 17.47 106 ASN A C 1
ATOM 813 O O . ASN A 1 108 ? -20.705 -4.751 11.923 1.00 18.21 106 ASN A O 1
ATOM 818 N N . MET A 1 109 ? -18.785 -5.927 11.746 1.00 16.88 107 MET A N 1
ATOM 819 C CA . MET A 1 109 ? -19.466 -7.201 11.488 1.00 16.20 107 MET A CA 1
ATOM 820 C C . MET A 1 109 ? -19.850 -7.897 12.783 1.00 15.15 107 MET A C 1
ATOM 821 O O . MET A 1 109 ? -19.317 -7.582 13.845 1.00 16.21 107 MET A O 1
ATOM 826 N N . ASN A 1 110 ? -20.773 -8.843 12.671 1.00 14.31 108 ASN A N 1
ATOM 827 C CA . ASN A 1 110 ? -21.175 -9.739 13.760 1.00 13.89 108 ASN A CA 1
ATOM 828 C C . ASN A 1 110 ? -20.191 -10.925 13.718 1.00 13.42 108 ASN A C 1
ATOM 829 O O . ASN A 1 110 ? -20.034 -11.581 12.673 1.00 12.70 108 ASN A O 1
ATOM 834 N N . ILE A 1 111 ? -19.478 -11.138 14.825 1.00 12.08 109 ILE A N 1
ATOM 835 C CA . ILE A 1 111 ? -18.357 -12.071 14.883 1.00 11.60 109 ILE A CA 1
ATOM 836 C C . ILE A 1 111 ? -18.506 -13.055 16.053 1.00 12.35 109 ILE A C 1
ATOM 837 O O . ILE A 1 111 ? -19.031 -12.705 17.122 1.00 11.59 109 ILE A O 1
ATOM 842 N N . VAL A 1 112 ? -18.070 -14.296 15.825 1.00 12.09 110 VAL A N 1
ATOM 843 C CA . VAL A 1 112 ? -17.779 -15.249 16.888 1.00 11.35 110 VAL A CA 1
ATOM 844 C C . VAL A 1 112 ? -16.345 -15.745 16.598 1.00 12.57 110 VAL A C 1
ATOM 845 O O . VAL A 1 112 ? -15.996 -16.018 15.427 1.00 12.52 110 VAL A O 1
ATOM 849 N N . VAL A 1 113 ? -15.518 -15.825 17.639 1.00 13.00 111 VAL A N 1
ATOM 850 C CA . VAL A 1 113 ? -14.126 -16.245 17.483 1.00 14.03 111 VAL A CA 1
ATOM 851 C C . VAL A 1 113 ? -13.939 -17.725 17.858 1.00 13.87 111 VAL A C 1
ATOM 852 O O . VAL A 1 113 ? -14.459 -18.201 18.889 1.00 13.58 111 VAL A O 1
ATOM 856 N N . LEU A 1 114 ? -13.247 -18.464 17.005 1.00 13.80 112 LEU A N 1
ATOM 857 C CA . LEU A 1 114 ? -12.892 -19.848 17.306 1.00 15.36 112 LEU A CA 1
ATOM 858 C C . LEU A 1 114 ? -11.390 -19.949 17.428 1.00 17.52 112 LEU A C 1
ATOM 859 O O . LEU A 1 114 ? -10.662 -19.610 16.478 1.00 16.14 112 LEU A O 1
ATOM 864 N N . LEU A 1 115 ? -10.918 -20.367 18.609 1.00 19.36 113 LEU A N 1
ATOM 865 C CA . LEU A 1 115 ? -9.480 -20.522 18.843 1.00 21.48 113 LEU A CA 1
ATOM 866 C C . LEU A 1 115 ? -9.125 -21.974 18.572 1.00 23.05 113 LEU A C 1
ATOM 867 O O . LEU A 1 115 ? -9.387 -22.852 19.393 1.00 22.71 113 LEU A O 1
ATOM 872 N N . ASN A 1 116 ? -8.564 -22.196 17.392 1.00 25.16 114 ASN A N 1
ATOM 873 C CA . ASN A 1 116 ? -8.223 -23.526 16.889 1.00 27.83 114 ASN A CA 1
ATOM 874 C C . ASN A 1 116 ? -6.923 -24.045 17.488 1.00 28.97 114 ASN A C 1
ATOM 875 O O . ASN A 1 116 ? -6.153 -23.272 18.050 1.00 29.39 114 ASN A O 1
ATOM 880 N N . MET A 1 117 ? -6.673 -25.346 17.349 1.00 30.81 115 MET A N 1
ATOM 881 C CA . MET A 1 117 ? -5.406 -25.958 17.777 1.00 32.51 115 MET A CA 1
ATOM 882 C C . MET A 1 117 ? -5.006 -25.618 19.220 1.00 33.61 115 MET A C 1
ATOM 883 O O . MET A 1 117 ? -3.814 -25.432 19.527 1.00 33.21 115 MET A O 1
ATOM 888 N N . SER A 1 118 ? -5.996 -25.535 20.105 1.00 35.12 116 SER A N 1
ATOM 889 C CA . SER A 1 118 ? -5.749 -25.073 21.480 1.00 36.61 116 SER A CA 1
ATOM 890 C C . SER A 1 118 ? -4.931 -26.071 22.307 1.00 37.73 116 SER A C 1
ATOM 891 O O . SER A 1 118 ? -4.153 -25.660 23.179 1.00 37.61 116 SER A O 1
ATOM 894 N N . ASP A 1 119 ? -5.108 -27.366 22.037 1.00 38.77 117 ASP A N 1
ATOM 895 C CA . ASP A 1 119 ? -4.307 -28.411 22.701 1.00 40.30 117 ASP A CA 1
ATOM 896 C C . ASP A 1 119 ? -2.844 -28.360 22.291 1.00 40.83 117 ASP A C 1
ATOM 897 O O . ASP A 1 119 ? -1.945 -28.419 23.144 1.00 40.94 117 ASP A O 1
ATOM 902 N N . GLU A 1 120 ? -2.606 -28.254 20.988 1.00 41.58 118 GLU A N 1
ATOM 903 C CA . GLU A 1 120 ? -1.256 -28.043 20.475 1.00 42.39 118 GLU A CA 1
ATOM 904 C C . GLU A 1 120 ? -0.605 -26.845 21.167 1.00 42.92 118 GLU A C 1
ATOM 905 O O . GLU A 1 120 ? 0.580 -26.882 21.494 1.00 43.11 118 GLU A O 1
ATOM 911 N N . ALA A 1 121 ? -1.384 -25.788 21.400 1.00 43.20 119 ALA A N 1
ATOM 912 C CA . ALA A 1 121 ? -0.875 -24.598 22.074 1.00 43.64 119 ALA A CA 1
ATOM 913 C C . ALA A 1 121 ? -0.418 -24.945 23.493 1.00 43.97 119 ALA A C 1
ATOM 914 O O . ALA A 1 121 ? 0.701 -24.617 23.887 1.00 43.94 119 ALA A O 1
ATOM 916 N N . LYS A 1 122 ? -1.278 -25.629 24.242 1.00 44.65 120 LYS A N 1
ATOM 917 C CA . LYS A 1 122 ? -0.968 -26.020 25.628 1.00 45.16 120 LYS A CA 1
ATOM 918 C C . LYS A 1 122 ? 0.207 -27.011 25.714 1.00 45.22 120 LYS A C 1
ATOM 919 O O . LYS A 1 122 ? 0.970 -26.976 26.681 1.00 45.20 120 LYS A O 1
ATOM 925 N N . GLN A 1 123 ? 0.350 -27.866 24.698 1.00 45.25 121 GLN A N 1
ATOM 926 C CA . GLN A 1 123 ? 1.526 -28.739 24.541 1.00 45.06 121 GLN A CA 1
ATOM 927 C C . GLN A 1 123 ? 2.824 -27.918 24.430 1.00 44.75 121 GLN A C 1
ATOM 928 O O . GLN A 1 123 ? 3.872 -28.327 24.942 1.00 45.18 121 GLN A O 1
ATOM 930 N N . TYR A 1 124 ? 2.762 -26.767 23.759 1.00 43.89 122 TYR A N 1
ATOM 931 C CA . TYR A 1 124 ? 3.805 -25.753 23.901 1.00 43.08 122 TYR A CA 1
ATOM 932 C C . TYR A 1 124 ? 3.491 -25.067 25.230 1.00 42.45 122 TYR A C 1
ATOM 933 O O . TYR A 1 124 ? 2.659 -25.557 25.970 1.00 42.08 122 TYR A O 1
ATOM 935 N N . GLY A 1 125 ? 4.115 -23.937 25.543 1.00 41.86 123 GLY A N 1
ATOM 936 C CA . GLY A 1 125 ? 3.841 -23.266 26.832 1.00 41.35 123 GLY A CA 1
ATOM 937 C C . GLY A 1 125 ? 2.758 -22.196 26.806 1.00 40.74 123 GLY A C 1
ATOM 938 O O . GLY A 1 125 ? 2.765 -21.286 27.641 1.00 40.28 123 GLY A O 1
ATOM 939 N N . ILE A 1 126 ? 1.816 -22.322 25.870 1.00 40.05 124 ILE A N 1
ATOM 940 C CA . ILE A 1 126 ? 0.820 -21.278 25.591 1.00 39.50 124 ILE A CA 1
ATOM 941 C C . ILE A 1 126 ? -0.488 -21.540 26.330 1.00 38.92 124 ILE A C 1
ATOM 942 O O . ILE A 1 126 ? -1.129 -22.577 26.116 1.00 39.35 124 ILE A O 1
ATOM 947 N N . THR A 1 127 ? -0.882 -20.609 27.197 1.00 37.99 125 THR A N 1
ATOM 948 C CA . THR A 1 127 ? -2.183 -20.698 27.861 1.00 37.35 125 THR A CA 1
ATOM 949 C C . THR A 1 127 ? -3.031 -19.469 27.544 1.00 35.69 125 THR A C 1
ATOM 950 O O . THR A 1 127 ? -2.561 -18.331 27.646 1.00 35.35 125 THR A O 1
ATOM 954 N N . ILE A 1 128 ? -4.277 -19.717 27.146 1.00 34.28 126 ILE A N 1
ATOM 955 C CA . ILE A 1 128 ? -5.181 -18.659 26.709 1.00 33.10 126 ILE A CA 1
ATOM 956 C C . ILE A 1 128 ? -6.439 -18.650 27.567 1.00 31.80 126 ILE A C 1
ATOM 957 O O . ILE A 1 128 ? -7.110 -19.664 27.701 1.00 31.85 126 ILE A O 1
ATOM 962 N N . ASP A 1 129 ? -6.751 -17.486 28.129 1.00 30.55 127 ASP A N 1
ATOM 963 C CA . ASP A 1 129 ? -7.977 -17.268 28.880 1.00 29.42 127 ASP A CA 1
ATOM 964 C C . ASP A 1 129 ? -9.043 -16.725 27.920 1.00 28.47 127 ASP A C 1
ATOM 965 O O . ASP A 1 129 ? -9.159 -15.507 27.721 1.00 28.07 127 ASP A O 1
ATOM 970 N N . SER A 1 130 ? -9.824 -17.632 27.335 1.00 27.17 128 SER A N 1
ATOM 971 C CA . SER A 1 130 ? -10.835 -17.254 26.345 1.00 26.75 128 SER A CA 1
ATOM 972 C C . SER A 1 130 ? -11.970 -16.420 26.952 1.00 26.01 128 SER A C 1
ATOM 973 O O . SER A 1 130 ? -12.596 -15.620 26.270 1.00 25.33 128 SER A O 1
ATOM 976 N N . ARG A 1 131 ? -12.221 -16.573 28.246 1.00 25.64 129 ARG A N 1
ATOM 977 C CA . ARG A 1 131 ? -13.219 -15.720 28.910 1.00 25.25 129 ARG A CA 1
ATOM 978 C C . ARG A 1 131 ? -12.739 -14.266 28.966 1.00 23.36 129 ARG A C 1
ATOM 979 O O . ARG A 1 131 ? -13.483 -13.343 28.638 1.00 22.99 129 ARG A O 1
ATOM 987 N N . LYS A 1 132 ? -11.488 -14.070 29.349 1.00 22.53 130 LYS A N 1
ATOM 988 C CA . LYS A 1 132 ? -10.888 -12.748 29.377 1.00 22.19 130 LYS A CA 1
ATOM 989 C C . LYS A 1 132 ? -10.806 -12.136 27.982 1.00 21.26 130 LYS A C 1
ATOM 990 O O . LYS A 1 132 ? -11.118 -10.966 27.794 1.00 21.08 130 LYS A O 1
ATOM 996 N N . MET A 1 133 ? -10.388 -12.928 27.005 1.00 20.68 131 MET A N 1
ATOM 997 C CA . MET A 1 133 ? -10.329 -12.446 25.634 1.00 20.41 131 MET A CA 1
ATOM 998 C C . MET A 1 133 ? -11.721 -11.975 25.173 1.00 19.63 131 MET A C 1
ATOM 999 O O . MET A 1 133 ? -11.873 -10.862 24.644 1.00 19.55 131 MET A O 1
ATOM 1004 N N . SER A 1 134 ? -12.737 -12.793 25.434 1.00 18.99 132 SER A N 1
ATOM 1005 C CA . SER A 1 134 ? -14.114 -12.456 25.088 1.00 18.67 132 SER A CA 1
ATOM 1006 C C . SER A 1 134 ? -14.577 -11.192 25.808 1.00 18.84 132 SER A C 1
ATOM 1007 O O . SER A 1 134 ? -15.210 -10.313 25.223 1.00 18.95 132 SER A O 1
ATOM 1010 N N . GLU A 1 135 ? -14.258 -11.126 27.097 1.00 19.19 133 GLU A N 1
ATOM 1011 C CA . GLU A 1 135 ? -14.545 -9.955 27.920 1.00 19.29 133 GLU A CA 1
ATOM 1012 C C . GLU A 1 135 ? -13.982 -8.666 27.332 1.00 18.71 133 GLU A C 1
ATOM 1013 O O . GLU A 1 135 ? -14.680 -7.672 27.292 1.00 18.46 133 GLU A O 1
ATOM 1019 N N . LEU A 1 136 ? -12.719 -8.677 26.897 1.00 18.83 134 LEU A N 1
ATOM 1020 C CA . LEU A 1 136 ? -12.068 -7.456 26.382 1.00 18.68 134 LEU A CA 1
ATOM 1021 C C . LEU A 1 136 ? -12.478 -7.119 24.953 1.00 18.65 134 LEU A C 1
ATOM 1022 O O . LEU A 1 136 ? -12.661 -5.943 24.595 1.00 17.98 134 LEU A O 1
ATOM 1027 N N . LEU A 1 137 ? -12.654 -8.154 24.144 1.00 18.49 135 LEU A N 1
ATOM 1028 C CA . LEU A 1 137 ? -13.133 -7.980 22.764 1.00 18.38 135 LEU A CA 1
ATOM 1029 C C . LEU A 1 137 ? -14.598 -7.523 22.647 1.00 18.78 135 LEU A C 1
ATOM 1030 O O . LEU A 1 137 ? -14.968 -6.895 21.670 1.00 18.90 135 LEU A O 1
ATOM 1035 N N . GLN A 1 138 ? -15.424 -7.887 23.629 1.00 19.55 136 GLN A N 1
ATOM 1036 C CA . GLN A 1 138 ? -16.894 -7.834 23.539 1.00 19.91 136 GLN A CA 1
ATOM 1037 C C . GLN A 1 138 ? -17.430 -8.741 22.421 1.00 19.30 136 GLN A C 1
ATOM 1038 O O . GLN A 1 138 ? -18.401 -8.395 21.727 1.00 19.91 136 GLN A O 1
ATOM 1044 N N . ILE A 1 139 ? -16.788 -9.906 22.284 1.00 17.64 137 ILE A N 1
ATOM 1045 C CA . ILE A 1 139 ? -17.090 -10.895 21.249 1.00 17.43 137 ILE A CA 1
ATOM 1046 C C . ILE A 1 139 ? -17.009 -12.288 21.883 1.00 16.94 137 ILE A C 1
ATOM 1047 O O . ILE A 1 139 ? -16.093 -12.549 22.668 1.00 17.00 137 ILE A O 1
ATOM 1052 N N . PRO A 1 140 ? -17.946 -13.190 21.555 1.00 16.67 138 PRO A N 1
ATOM 1053 C CA . PRO A 1 140 ? -17.817 -14.578 22.043 1.00 16.62 138 PRO A CA 1
ATOM 1054 C C . PRO A 1 140 ? -16.529 -15.248 21.530 1.00 17.00 138 PRO A C 1
ATOM 1055 O O . PRO A 1 140 ? -16.154 -15.056 20.371 1.00 16.68 138 PRO A O 1
ATOM 1059 N N . VAL A 1 141 ? -15.832 -15.974 22.403 1.00 17.64 139 VAL A N 1
ATOM 1060 C CA . VAL A 1 141 ? -14.588 -16.644 22.044 1.00 18.29 139 VAL A CA 1
ATOM 1061 C C . VAL A 1 141 ? -14.635 -18.074 22.562 1.00 20.32 139 VAL A C 1
ATOM 1062 O O . VAL A 1 141 ? -14.899 -18.283 23.747 1.00 20.24 139 VAL A O 1
ATOM 1066 N N . PHE A 1 142 ? -14.396 -19.051 21.679 1.00 21.71 140 PHE A N 1
ATOM 1067 C CA . PHE A 1 142 ? -14.437 -20.461 22.045 1.00 22.90 140 PHE A CA 1
ATOM 1068 C C . PHE A 1 142 ? -13.189 -21.173 21.584 1.00 24.93 140 PHE A C 1
ATOM 1069 O O . PHE A 1 142 ? -12.703 -20.924 20.468 1.00 25.12 140 PHE A O 1
ATOM 1077 N N . GLN A 1 143 ? -12.680 -22.074 22.433 1.00 26.62 141 GLN A N 1
ATOM 1078 C CA . GLN A 1 143 ? -11.499 -22.890 22.121 1.00 28.18 141 GLN A CA 1
ATOM 1079 C C . GLN A 1 143 ? -11.889 -24.267 21.608 1.00 29.81 141 GLN A C 1
ATOM 1080 O O . GLN A 1 143 ? -12.743 -24.931 22.197 1.00 30.31 141 GLN A O 1
ATOM 1086 N N . LEU A 1 144 ? -11.256 -24.692 20.520 1.00 31.17 142 LEU A N 1
ATOM 1087 C CA . LEU A 1 144 ? -11.476 -26.016 19.946 1.00 32.91 142 LEU A CA 1
ATOM 1088 C C . LEU A 1 144 ? -10.206 -26.830 20.096 1.00 33.90 142 LEU A C 1
ATOM 1089 O O . LEU A 1 144 ? -9.119 -26.350 19.778 1.00 34.85 142 LEU A O 1
ATOM 1094 N N . SER A 1 145 ? -10.341 -28.053 20.586 1.00 35.01 143 SER A N 1
ATOM 1095 C CA . SER A 1 145 ? -9.194 -28.934 20.810 1.00 35.58 143 SER A CA 1
ATOM 1096 C C . SER A 1 145 ? -8.844 -29.710 19.538 1.00 35.72 143 SER A C 1
ATOM 1097 O O . SER A 1 145 ? -9.695 -29.899 18.656 1.00 35.89 143 SER A O 1
ATOM 1100 N N . THR A 1 150 ? -13.491 -31.106 21.158 1.00 37.23 148 THR A N 1
ATOM 1101 C CA . THR A 1 150 ? -14.035 -30.305 22.256 1.00 37.48 148 THR A CA 1
ATOM 1102 C C . THR A 1 150 ? -14.243 -28.854 21.830 1.00 37.25 148 THR A C 1
ATOM 1103 O O . THR A 1 150 ? -13.506 -28.332 20.984 1.00 37.57 148 THR A O 1
ATOM 1107 N N . GLY A 1 151 ? -15.245 -28.210 22.428 1.00 36.66 149 GLY A N 1
ATOM 1108 C CA . GLY A 1 151 ? -15.538 -26.801 22.199 1.00 35.79 149 GLY A CA 1
ATOM 1109 C C . GLY A 1 151 ? -16.456 -26.551 21.013 1.00 34.94 149 GLY A C 1
ATOM 1110 O O . GLY A 1 151 ? -16.964 -25.442 20.851 1.00 34.79 149 GLY A O 1
ATOM 1111 N N . TYR A 1 152 ? -16.668 -27.578 20.190 1.00 34.33 150 TYR A N 1
ATOM 1112 C CA . TYR A 1 152 ? -17.387 -27.443 18.909 1.00 33.41 150 TYR A CA 1
ATOM 1113 C C . TYR A 1 152 ? -18.894 -27.232 19.093 1.00 33.10 150 TYR A C 1
ATOM 1114 O O . TYR A 1 152 ? -19.480 -26.375 18.440 1.00 32.81 150 TYR A O 1
ATOM 1123 N N . GLN A 1 153 ? -19.509 -28.000 19.992 1.00 32.79 151 GLN A N 1
ATOM 1124 C CA . GLN A 1 153 ? -20.949 -27.905 20.222 1.00 32.27 151 GLN A CA 1
ATOM 1125 C C . GLN A 1 153 ? -21.316 -26.600 20.930 1.00 31.74 151 GLN A C 1
ATOM 1126 O O . GLN A 1 153 ? -22.381 -26.019 20.685 1.00 31.67 151 GLN A O 1
ATOM 1132 N N . GLU A 1 154 ? -20.416 -26.125 21.787 1.00 30.81 152 GLU A N 1
ATOM 1133 C CA . GLU A 1 154 ? -20.570 -24.836 22.440 1.00 30.72 152 GLU A CA 1
ATOM 1134 C C . GLU A 1 154 ? -20.435 -23.716 21.390 1.00 29.68 152 GLU A C 1
ATOM 1135 O O . GLU A 1 154 ? -21.154 -22.713 21.428 1.00 29.22 152 GLU A O 1
ATOM 1141 N N . ALA A 1 155 ? -19.508 -23.905 20.448 1.00 28.84 153 ALA A N 1
ATOM 1142 C CA . ALA A 1 155 ? -19.298 -22.940 19.366 1.00 27.96 153 ALA A CA 1
ATOM 1143 C C . ALA A 1 155 ? -20.555 -22.835 18.484 1.00 26.85 153 ALA A C 1
ATOM 1144 O O . ALA A 1 155 ? -20.995 -21.732 18.175 1.00 26.38 153 ALA A O 1
ATOM 1146 N N . LEU A 1 156 ? -21.139 -23.977 18.110 1.00 26.39 154 LEU A N 1
ATOM 1147 C CA . LEU A 1 156 ? -22.359 -23.979 17.286 1.00 26.28 154 LEU A CA 1
ATOM 1148 C C . LEU A 1 156 ? -23.529 -23.303 18.012 1.00 25.77 154 LEU A C 1
ATOM 1149 O O . LEU A 1 156 ? -24.329 -22.588 17.400 1.00 24.92 154 LEU A O 1
ATOM 1154 N N . GLN A 1 157 ? -23.614 -23.521 19.325 1.00 25.57 155 GLN A N 1
ATOM 1155 C CA . GLN A 1 157 ? -24.648 -22.893 20.153 1.00 25.34 155 GLN A CA 1
ATOM 1156 C C . GLN A 1 157 ? -24.568 -21.381 20.049 1.00 24.13 155 GLN A C 1
ATOM 1157 O O . GLN A 1 157 ? -25.566 -20.711 19.808 1.00 23.09 155 GLN A O 1
ATOM 1163 N N . ALA A 1 158 ? -23.356 -20.866 20.243 1.00 23.26 156 ALA A N 1
ATOM 1164 C CA . ALA A 1 158 ? -23.059 -19.434 20.123 1.00 22.38 156 ALA A CA 1
ATOM 1165 C C . ALA A 1 158 ? -23.332 -18.857 18.726 1.00 21.25 156 ALA A C 1
ATOM 1166 O O . ALA A 1 158 ? -23.740 -17.710 18.591 1.00 21.04 156 ALA A O 1
ATOM 1168 N N . VAL A 1 159 ? -23.147 -19.668 17.699 1.00 21.06 157 VAL A N 1
ATOM 1169 C CA . VAL A 1 159 ? -23.497 -19.280 16.340 1.00 20.76 157 VAL A CA 1
ATOM 1170 C C . VAL A 1 159 ? -24.995 -19.030 16.221 1.00 20.81 157 VAL A C 1
ATOM 1171 O O . VAL A 1 159 ? -25.425 -18.023 15.650 1.00 21.11 157 VAL A O 1
ATOM 1175 N N . THR A 1 160 ? -25.796 -19.950 16.762 1.00 21.20 158 THR A N 1
ATOM 1176 C CA . THR A 1 160 ? -27.247 -19.805 16.693 1.00 21.08 158 THR A CA 1
ATOM 1177 C C . THR A 1 160 ? -27.697 -18.559 17.431 1.00 21.76 158 THR A C 1
ATOM 1178 O O . THR A 1 160 ? -28.519 -17.799 16.919 1.00 21.63 158 THR A O 1
ATOM 1182 N N . ARG A 1 161 ? -27.154 -18.339 18.627 1.00 22.41 159 ARG A N 1
ATOM 1183 C CA . ARG A 1 161 ? -27.471 -17.138 19.389 1.00 23.53 159 ARG A CA 1
ATOM 1184 C C . ARG A 1 161 ? -27.099 -15.852 18.654 1.00 22.92 159 ARG A C 1
ATOM 1185 O O . ARG A 1 161 ? -27.846 -14.899 18.693 1.00 22.29 159 ARG A O 1
ATOM 1193 N N . ALA A 1 162 ? -25.955 -15.852 17.973 1.00 23.53 160 ALA A N 1
ATOM 1194 C CA . ALA A 1 162 ? -25.461 -14.671 17.238 1.00 23.41 160 ALA A CA 1
ATOM 1195 C C . ALA A 1 162 ? -26.249 -14.402 15.959 1.00 23.48 160 ALA A C 1
ATOM 1196 O O . ALA A 1 162 ? -26.145 -13.330 15.395 1.00 23.63 160 ALA A O 1
ATOM 1198 N N . LEU A 1 163 ? -27.021 -15.377 15.498 1.00 23.87 161 LEU A N 1
ATOM 1199 C CA . LEU A 1 163 ? -27.875 -15.194 14.308 1.00 24.24 161 LEU A CA 1
ATOM 1200 C C . LEU A 1 163 ? -29.348 -14.952 14.660 1.00 25.67 161 LEU A C 1
ATOM 1201 O O . LEU A 1 163 ? -30.185 -14.705 13.774 1.00 25.91 161 LEU A O 1
ATOM 1206 N N . ARG A 1 164 ? -29.671 -14.986 15.946 1.00 27.16 162 ARG A N 1
ATOM 1207 C CA . ARG A 1 164 ? -31.077 -14.964 16.356 1.00 28.44 162 ARG A CA 1
ATOM 1208 C C . ARG A 1 164 ? -31.768 -13.627 16.067 1.00 28.54 162 ARG A C 1
ATOM 1209 O O . ARG A 1 164 ? -32.940 -13.614 15.667 1.00 28.62 162 ARG A O 1
ATOM 1217 N N . TYR A 1 165 ? -31.041 -12.524 16.245 1.00 28.30 163 TYR A N 1
ATOM 1218 C CA . TYR A 1 165 ? -31.588 -11.178 16.050 1.00 28.81 163 TYR A CA 1
ATOM 1219 C C . TYR A 1 165 ? -30.813 -10.391 14.979 1.00 27.58 163 TYR A C 1
ATOM 1220 O O . TYR A 1 165 ? -29.714 -9.914 15.237 1.00 27.08 163 TYR A O 1
ATOM 1229 N N . PRO A 1 166 ? -31.389 -10.244 13.774 1.00 26.98 164 PRO A N 1
ATOM 1230 C CA . PRO A 1 166 ? -30.711 -9.437 12.766 1.00 26.71 164 PRO A CA 1
ATOM 1231 C C . PRO A 1 166 ? -30.537 -7.990 13.219 1.00 25.91 164 PRO A C 1
ATOM 1232 O O . PRO A 1 166 ? -31.194 -7.550 14.167 1.00 25.90 164 PRO A O 1
ATOM 1236 N N . THR A 1 167 ? -29.624 -7.284 12.560 1.00 24.97 165 THR A N 1
ATOM 1237 C CA . THR A 1 167 ? -29.390 -5.861 12.803 1.00 24.16 165 THR A CA 1
ATOM 1238 C C . THR A 1 167 ? -29.695 -5.115 11.510 1.00 23.30 165 THR A C 1
ATOM 1239 O O . THR A 1 167 ? -28.916 -5.177 10.555 1.00 22.40 165 THR A O 1
ATOM 1243 N N . PRO A 1 168 ? -30.856 -4.433 11.458 1.00 22.71 166 PRO A N 1
ATOM 1244 C CA . PRO A 1 168 ? -31.137 -3.533 10.357 1.00 22.28 166 PRO A CA 1
ATOM 1245 C C . PRO A 1 168 ? -29.983 -2.559 10.136 1.00 21.79 166 PRO A C 1
ATOM 1246 O O . PRO A 1 168 ? -29.433 -2.046 11.095 1.00 22.13 166 PRO A O 1
ATOM 1250 N N . GLY A 1 169 ? -29.627 -2.322 8.882 1.00 21.30 167 GLY A N 1
ATOM 1251 C CA . GLY A 1 169 ? -28.587 -1.344 8.552 1.00 21.77 167 GLY A CA 1
ATOM 1252 C C . GLY A 1 169 ? -27.152 -1.834 8.713 1.00 21.29 167 GLY A C 1
ATOM 1253 O O . GLY A 1 169 ? -26.215 -1.106 8.419 1.00 20.43 167 GLY A O 1
ATOM 1254 N N . MET A 1 170 ? -26.959 -3.067 9.166 1.00 21.91 168 MET A N 1
ATOM 1255 C CA . MET A 1 170 ? -25.594 -3.584 9.308 1.00 22.27 168 MET A CA 1
ATOM 1256 C C . MET A 1 170 ? -24.907 -3.817 7.951 1.00 20.95 168 MET A C 1
ATOM 1257 O O . MET A 1 170 ? -23.720 -3.594 7.842 1.00 21.33 168 MET A O 1
ATOM 1262 N N . ALA A 1 171 ? -25.632 -4.207 6.910 1.00 20.22 169 ALA A N 1
ATOM 1263 C CA . ALA A 1 171 ? -25.002 -4.340 5.598 1.00 20.25 169 ALA A CA 1
ATOM 1264 C C . ALA A 1 171 ? -24.419 -2.982 5.153 1.00 20.31 169 ALA A C 1
ATOM 1265 O O . ALA A 1 171 ? -23.258 -2.905 4.743 1.00 19.76 169 ALA A O 1
ATOM 1267 N N . GLU A 1 172 ? -25.208 -1.912 5.271 1.00 19.64 170 GLU A N 1
ATOM 1268 C CA . GLU A 1 172 ? -24.734 -0.605 4.873 1.00 19.73 170 GLU A CA 1
ATOM 1269 C C . GLU A 1 172 ? -23.538 -0.149 5.709 1.00 18.60 170 GLU A C 1
ATOM 1270 O O . GLU A 1 172 ? -22.611 0.478 5.190 1.00 17.70 170 GLU A O 1
ATOM 1276 N N . ASN A 1 173 ? -23.569 -0.457 7.006 1.00 18.08 171 ASN A N 1
ATOM 1277 C CA . ASN A 1 173 ? -22.453 -0.160 7.890 1.00 17.53 171 ASN A CA 1
ATOM 1278 C C . ASN A 1 173 ? -21.168 -0.843 7.401 1.00 17.48 171 ASN A C 1
ATOM 1279 O O . ASN A 1 173 ? -20.151 -0.180 7.173 1.00 17.17 171 ASN A O 1
ATOM 1284 N N . VAL A 1 174 ? -21.213 -2.165 7.248 1.00 17.10 172 VAL A N 1
ATOM 1285 C CA . VAL A 1 174 ? -20.058 -2.931 6.745 1.00 16.43 172 VAL A CA 1
ATOM 1286 C C . VAL A 1 174 ? -19.563 -2.415 5.376 1.00 16.44 172 VAL A C 1
ATOM 1287 O O . VAL A 1 174 ? -18.380 -2.181 5.187 1.00 15.77 172 VAL A O 1
ATOM 1291 N N . ARG A 1 175 ? -20.470 -2.245 4.427 1.00 17.30 173 ARG A N 1
ATOM 1292 C CA . ARG A 1 175 ? -20.110 -1.710 3.120 1.00 18.05 173 ARG A CA 1
ATOM 1293 C C . ARG A 1 175 ? -19.372 -0.379 3.270 1.00 18.33 173 ARG A C 1
ATOM 1294 O O . ARG A 1 175 ? -18.392 -0.144 2.590 1.00 17.93 173 ARG A O 1
ATOM 1302 N N . THR A 1 176 ? -19.830 0.470 4.193 1.00 19.02 174 THR A N 1
ATOM 1303 C CA . THR A 1 176 ? -19.224 1.779 4.405 1.00 19.47 174 THR A CA 1
ATOM 1304 C C . THR A 1 176 ? -17.803 1.648 4.955 1.00 19.20 174 THR A C 1
ATOM 1305 O O . THR A 1 176 ? -16.921 2.379 4.547 1.00 18.46 174 THR A O 1
ATOM 1309 N N . GLN A 1 177 ? -17.567 0.696 5.857 1.00 19.55 175 GLN A N 1
ATOM 1310 C CA . GLN A 1 177 ? -16.226 0.542 6.422 1.00 19.12 175 GLN A CA 1
ATOM 1311 C C . GLN A 1 177 ? -15.227 0.010 5.391 1.00 18.93 175 GLN A C 1
ATOM 1312 O O . GLN A 1 177 ? -14.035 0.185 5.568 1.00 18.74 175 GLN A O 1
ATOM 1318 N N . LEU A 1 178 ? -15.712 -0.633 4.327 1.00 19.08 176 LEU A N 1
ATOM 1319 C CA . LEU A 1 178 ? -14.855 -1.123 3.234 1.00 19.44 176 LEU A CA 1
ATOM 1320 C C . LEU A 1 178 ? -14.543 -0.040 2.169 1.00 21.01 176 LEU A C 1
ATOM 1321 O O . LEU A 1 178 ? -13.711 -0.253 1.276 1.00 19.55 176 LEU A O 1
ATOM 1326 N N . GLU A 1 179 ? -15.202 1.121 2.253 1.00 22.90 177 GLU A N 1
ATOM 1327 C CA . GLU A 1 179 ? -15.274 2.033 1.095 1.00 24.24 177 GLU A CA 1
ATOM 1328 C C . GLU A 1 179 ? -13.917 2.596 0.749 1.00 25.07 177 GLU A C 1
ATOM 1329 O O . GLU A 1 179 ? -13.572 2.729 -0.420 1.00 26.37 177 GLU A O 1
ATOM 1331 N N . GLN A 1 180 ? -13.153 2.932 1.770 1.00 25.89 178 GLN A N 1
ATOM 1332 C CA . GLN A 1 180 ? -11.821 3.489 1.599 1.00 26.63 178 GLN A CA 1
ATOM 1333 C C . GLN A 1 180 ? -10.878 2.549 0.833 1.00 25.93 178 GLN A C 1
ATOM 1334 O O . GLN A 1 180 ? -10.173 2.982 -0.094 1.00 25.26 178 GLN A O 1
ATOM 1340 N N . ASP A 1 181 ? -10.883 1.260 1.200 1.00 24.77 179 ASP A N 1
ATOM 1341 C CA . ASP A 1 181 ? -10.095 0.267 0.462 1.00 23.40 179 ASP A CA 1
ATOM 1342 C C . ASP A 1 181 ? -10.636 0.118 -0.944 1.00 22.97 179 ASP A C 1
ATOM 1343 O O . ASP A 1 181 ? -9.858 0.006 -1.897 1.00 21.71 179 ASP A O 1
ATOM 1348 N N . GLU A 1 182 ? -11.958 0.114 -1.089 1.00 22.35 180 GLU A N 1
ATOM 1349 C CA . GLU A 1 182 ? -12.539 -0.003 -2.428 1.00 23.25 180 GLU A CA 1
ATOM 1350 C C . GLU A 1 182 ? -12.189 1.222 -3.316 1.00 23.42 180 GLU A C 1
ATOM 1351 O O . GLU A 1 182 ? -11.991 1.088 -4.534 1.00 22.55 180 GLU A O 1
ATOM 1357 N N . HIS A 1 183 ? -12.061 2.389 -2.699 1.00 23.84 181 HIS A N 1
ATOM 1358 C CA . HIS A 1 183 ? -11.715 3.602 -3.444 1.00 24.64 181 HIS A CA 1
ATOM 1359 C C . HIS A 1 183 ? -10.285 3.485 -3.986 1.00 23.87 181 HIS A C 1
ATOM 1360 O O . HIS A 1 183 ? -10.051 3.711 -5.175 1.00 24.07 181 HIS A O 1
ATOM 1367 N N . ILE A 1 184 ? -9.339 3.095 -3.133 1.00 23.15 182 ILE A N 1
ATOM 1368 C CA . ILE A 1 184 ? -7.971 2.846 -3.577 1.00 22.46 182 ILE A CA 1
ATOM 1369 C C . ILE A 1 184 ? -7.949 1.883 -4.767 1.00 22.25 182 ILE A C 1
ATOM 1370 O O . ILE A 1 184 ? -7.275 2.140 -5.773 1.00 22.24 182 ILE A O 1
ATOM 1375 N N . GLU A 1 185 ? -8.693 0.783 -4.662 1.00 21.53 183 GLU A N 1
ATOM 1376 C CA . GLU A 1 185 ? -8.704 -0.225 -5.728 1.00 21.71 183 GLU A CA 1
ATOM 1377 C C . GLU A 1 185 ? -9.270 0.352 -7.036 1.00 20.89 183 GLU A C 1
ATOM 1378 O O . GLU A 1 185 ? -8.736 0.125 -8.118 1.00 19.23 183 GLU A O 1
ATOM 1384 N N . ALA A 1 186 ? -10.335 1.124 -6.913 1.00 20.98 184 ALA A N 1
ATOM 1385 C CA . ALA A 1 186 ? -10.978 1.712 -8.075 1.00 21.01 184 ALA A CA 1
ATOM 1386 C C . ALA A 1 186 ? -10.030 2.705 -8.769 1.00 21.23 184 ALA A C 1
ATOM 1387 O O . ALA A 1 186 ? -9.884 2.667 -9.993 1.00 20.94 184 ALA A O 1
ATOM 1389 N N . GLU A 1 187 ? -9.386 3.568 -7.981 1.00 21.25 185 GLU A N 1
ATOM 1390 C CA . GLU A 1 187 ? -8.317 4.463 -8.465 1.00 21.42 185 GLU A CA 1
ATOM 1391 C C . GLU A 1 187 ? -7.148 3.748 -9.144 1.00 21.61 185 GLU A C 1
ATOM 1392 O O . GLU A 1 187 ? -6.658 4.212 -10.182 1.00 21.41 185 GLU A O 1
ATOM 1394 N N . MET A 1 188 ? -6.689 2.625 -8.581 1.00 22.14 186 MET A N 1
ATOM 1395 C CA . MET A 1 188 ? -5.662 1.801 -9.244 1.00 22.23 186 MET A CA 1
ATOM 1396 C C . MET A 1 188 ? -6.078 1.387 -10.646 1.00 22.71 186 MET A C 1
ATOM 1397 O O . MET A 1 188 ? -5.350 1.606 -11.613 1.00 22.67 186 MET A O 1
ATOM 1402 N N . VAL A 1 189 ? -7.237 0.741 -10.734 1.00 23.27 187 VAL A N 1
ATOM 1403 C CA . VAL A 1 189 ? -7.777 0.259 -12.002 1.00 23.63 187 VAL A CA 1
ATOM 1404 C C . VAL A 1 189 ? -7.897 1.425 -12.990 1.00 23.59 187 VAL A C 1
ATOM 1405 O O . VAL A 1 189 ? -7.444 1.348 -14.142 1.00 22.56 187 VAL A O 1
ATOM 1409 N N . ARG A 1 190 ? -8.477 2.508 -12.495 1.00 23.79 188 ARG A N 1
ATOM 1410 C CA . ARG A 1 190 ? -8.727 3.718 -13.280 1.00 24.79 188 ARG A CA 1
ATOM 1411 C C . ARG A 1 190 ? -7.453 4.273 -13.875 1.00 24.46 188 ARG A C 1
ATOM 1412 O O . ARG A 1 190 ? -7.369 4.498 -15.085 1.00 24.77 188 ARG A O 1
ATOM 1420 N N . ILE A 1 191 ? -6.452 4.472 -13.025 1.00 24.25 189 ILE A N 1
ATOM 1421 C CA . ILE A 1 191 ? -5.232 5.141 -13.443 1.00 23.90 189 ILE A CA 1
ATOM 1422 C C . ILE A 1 191 ? -4.394 4.231 -14.331 1.00 23.81 189 ILE A C 1
ATOM 1423 O O . ILE A 1 191 ? -3.807 4.685 -15.310 1.00 23.20 189 ILE A O 1
ATOM 1428 N N . LEU A 1 192 ? -4.349 2.944 -13.991 1.00 24.20 190 LEU A N 1
ATOM 1429 C CA . LEU A 1 192 ? -3.610 1.958 -14.775 1.00 24.07 190 LEU A CA 1
ATOM 1430 C C . LEU A 1 192 ? -4.204 1.778 -16.179 1.00 24.68 190 LEU A C 1
ATOM 1431 O O . LEU A 1 192 ? -3.457 1.633 -17.157 1.00 24.68 190 LEU A O 1
ATOM 1436 N N . LYS A 1 193 ? -5.535 1.781 -16.279 1.00 25.24 191 LYS A N 1
ATOM 1437 C CA . LYS A 1 193 ? -6.214 1.628 -17.570 1.00 25.67 191 LYS A CA 1
ATOM 1438 C C . LYS A 1 193 ? -5.876 2.793 -18.503 1.00 26.29 191 LYS A C 1
ATOM 1439 O O . LYS A 1 193 ? -5.653 2.586 -19.697 1.00 26.96 191 LYS A O 1
ATOM 1441 N N . SER A 1 194 ? -5.838 4.004 -17.958 1.00 26.35 192 SER A N 1
ATOM 1442 C CA . SER A 1 194 ? -5.561 5.196 -18.752 1.00 26.87 192 SER A CA 1
ATOM 1443 C C . SER A 1 194 ? -4.076 5.429 -19.047 1.00 26.63 192 SER A C 1
ATOM 1444 O O . SER A 1 194 ? -3.706 5.701 -20.192 1.00 25.74 192 SER A O 1
ATOM 1447 N N . ALA A 1 195 ? -3.237 5.325 -18.022 1.00 26.23 193 ALA A N 1
ATOM 1448 C CA . ALA A 1 195 ? -1.841 5.774 -18.103 1.00 26.38 193 ALA A CA 1
ATOM 1449 C C . ALA A 1 195 ? -0.837 4.674 -18.434 1.00 27.27 193 ALA A C 1
ATOM 1450 O O . ALA A 1 195 ? 0.323 4.970 -18.741 1.00 27.00 193 ALA A O 1
ATOM 1452 N N . VAL A 1 196 ? -1.256 3.408 -18.372 1.00 28.10 194 VAL A N 1
ATOM 1453 C CA . VAL A 1 196 ? -0.337 2.300 -18.615 1.00 29.06 194 VAL A CA 1
ATOM 1454 C C . VAL A 1 196 ? -0.852 1.365 -19.723 1.00 30.63 194 VAL A C 1
ATOM 1455 O O . VAL A 1 196 ? -1.984 0.868 -19.675 1.00 30.24 194 VAL A O 1
ATOM 1459 N N . GLN A 1 197 ? 0.000 1.137 -20.714 1.00 32.37 195 GLN A N 1
ATOM 1460 C CA . GLN A 1 197 ? -0.338 0.293 -21.842 1.00 34.72 195 GLN A CA 1
ATOM 1461 C C . GLN A 1 197 ? 0.562 -0.939 -21.790 1.00 35.88 195 GLN A C 1
ATOM 1462 O O . GLN A 1 197 ? 1.786 -0.840 -21.679 1.00 35.80 195 GLN A O 1
ATOM 1468 N N . ILE A 1 198 ? -0.092 -2.092 -21.886 1.00 37.86 196 ILE A N 1
ATOM 1469 C CA . ILE A 1 198 ? 0.468 -3.388 -21.551 1.00 39.44 196 ILE A CA 1
ATOM 1470 C C . ILE A 1 198 ? 0.414 -4.293 -22.787 1.00 40.38 196 ILE A C 1
ATOM 1471 O O . ILE A 1 198 ? -0.362 -4.024 -23.703 1.00 41.12 196 ILE A O 1
ATOM 1476 N N . PRO A 1 199 ? 1.232 -5.365 -22.830 1.00 41.20 197 PRO A N 1
ATOM 1477 C CA . PRO A 1 199 ? 1.206 -6.221 -24.034 1.00 41.63 197 PRO A CA 1
ATOM 1478 C C . PRO A 1 199 ? -0.104 -7.002 -24.196 1.00 41.89 197 PRO A C 1
ATOM 1479 O O . PRO A 1 199 ? -0.721 -7.388 -23.194 1.00 42.11 197 PRO A O 1
ATOM 1483 N N . PHE B 1 3 ? 15.533 20.634 10.417 1.00 30.65 1 PHE B N 1
ATOM 1484 C CA . PHE B 1 3 ? 15.591 20.633 8.922 1.00 30.20 1 PHE B CA 1
ATOM 1485 C C . PHE B 1 3 ? 14.296 20.133 8.317 1.00 29.31 1 PHE B C 1
ATOM 1486 O O . PHE B 1 3 ? 13.464 19.541 8.999 1.00 29.19 1 PHE B O 1
ATOM 1488 N N . LYS B 1 4 ? 14.141 20.359 7.017 1.00 28.06 2 LYS B N 1
ATOM 1489 C CA . LYS B 1 4 ? 13.129 19.637 6.261 1.00 26.84 2 LYS B CA 1
ATOM 1490 C C . LYS B 1 4 ? 13.586 18.190 6.158 1.00 25.48 2 LYS B C 1
ATOM 1491 O O . LYS B 1 4 ? 14.784 17.895 6.162 1.00 24.88 2 LYS B O 1
ATOM 1497 N N . ARG B 1 5 ? 12.610 17.297 6.105 1.00 24.01 3 ARG B N 1
ATOM 1498 C CA . ARG B 1 5 ? 12.854 15.878 6.097 1.00 23.06 3 ARG B CA 1
ATOM 1499 C C . ARG B 1 5 ? 12.130 15.247 4.909 1.00 21.16 3 ARG B C 1
ATOM 1500 O O . ARG B 1 5 ? 10.945 15.518 4.674 1.00 20.27 3 ARG B O 1
ATOM 1508 N N . ILE B 1 6 ? 12.848 14.407 4.179 1.00 19.51 4 ILE B N 1
ATOM 1509 C CA . ILE B 1 6 ? 12.260 13.576 3.138 1.00 18.82 4 ILE B CA 1
ATOM 1510 C C . ILE B 1 6 ? 12.316 12.108 3.604 1.00 18.38 4 ILE B C 1
ATOM 1511 O O . ILE B 1 6 ? 13.387 11.633 3.959 1.00 18.52 4 ILE B O 1
ATOM 1516 N N . ALA B 1 7 ? 11.169 11.412 3.606 1.00 17.29 5 ALA B N 1
ATOM 1517 C CA . ALA B 1 7 ? 11.120 9.961 3.833 1.00 17.39 5 ALA B CA 1
ATOM 1518 C C . ALA B 1 7 ? 11.181 9.241 2.505 1.00 17.04 5 ALA B C 1
ATOM 1519 O O . ALA B 1 7 ? 10.285 9.426 1.675 1.00 17.29 5 ALA B O 1
ATOM 1521 N N . LEU B 1 8 ? 12.204 8.415 2.310 1.00 16.89 6 LEU B N 1
ATOM 1522 C CA . LEU B 1 8 ? 12.334 7.635 1.086 1.00 17.08 6 LEU B CA 1
ATOM 1523 C C . LEU B 1 8 ? 11.603 6.300 1.290 1.00 17.51 6 LEU B C 1
ATOM 1524 O O . LEU B 1 8 ? 11.936 5.515 2.182 1.00 18.67 6 LEU B O 1
ATOM 1529 N N . LEU B 1 9 ? 10.591 6.063 0.467 1.00 17.39 7 LEU B N 1
ATOM 1530 C CA . LEU B 1 9 ? 9.669 4.954 0.640 1.00 17.49 7 LEU B CA 1
ATOM 1531 C C . LEU B 1 9 ? 9.564 4.169 -0.647 1.00 17.43 7 LEU B C 1
ATOM 1532 O O . LEU B 1 9 ? 9.411 4.758 -1.722 1.00 18.12 7 LEU B O 1
ATOM 1537 N N . GLY B 1 10 ? 9.581 2.842 -0.552 1.00 16.91 8 GLY B N 1
ATOM 1538 C CA . GLY B 1 10 ? 9.311 1.999 -1.703 1.00 16.94 8 GLY B CA 1
ATOM 1539 C C . GLY B 1 10 ? 9.240 0.544 -1.290 1.00 16.70 8 GLY B C 1
ATOM 1540 O O . GLY B 1 10 ? 9.479 0.217 -0.133 1.00 15.80 8 GLY B O 1
ATOM 1541 N N . MET B 1 11 ? 8.922 -0.330 -2.239 1.00 16.87 9 MET B N 1
ATOM 1542 C CA . MET B 1 11 ? 8.994 -1.776 -1.991 1.00 16.91 9 MET B CA 1
ATOM 1543 C C . MET B 1 11 ? 10.435 -2.244 -2.051 1.00 17.26 9 MET B C 1
ATOM 1544 O O . MET B 1 11 ? 11.312 -1.501 -2.486 1.00 14.99 9 MET B O 1
ATOM 1549 N N . PRO B 1 12 ? 10.703 -3.484 -1.572 1.00 18.47 10 PRO B N 1
ATOM 1550 C CA . PRO B 1 12 ? 12.058 -3.969 -1.668 1.00 18.96 10 PRO B CA 1
ATOM 1551 C C . PRO B 1 12 ? 12.449 -4.115 -3.137 1.00 19.92 10 PRO B C 1
ATOM 1552 O O . PRO B 1 12 ? 11.576 -4.240 -3.980 1.00 18.34 10 PRO B O 1
ATOM 1556 N N . ASN B 1 13 ? 13.748 -4.045 -3.429 1.00 21.07 11 ASN B N 1
ATOM 1557 C CA . ASN B 1 13 ? 14.253 -4.279 -4.781 1.00 22.38 11 ASN B CA 1
ATOM 1558 C C . ASN B 1 13 ? 13.663 -3.348 -5.823 1.00 22.54 11 ASN B C 1
ATOM 1559 O O . ASN B 1 13 ? 13.269 -3.790 -6.900 1.00 23.76 11 ASN B O 1
ATOM 1564 N N . THR B 1 14 ? 13.602 -2.063 -5.477 1.00 22.39 12 THR B N 1
ATOM 1565 C CA . THR B 1 14 ? 13.160 -0.990 -6.364 1.00 22.57 12 THR B CA 1
ATOM 1566 C C . THR B 1 14 ? 14.296 -0.002 -6.664 1.00 22.85 12 THR B C 1
ATOM 1567 O O . THR B 1 14 ? 14.058 1.037 -7.266 1.00 23.25 12 THR B O 1
ATOM 1571 N N . GLY B 1 15 ? 15.517 -0.321 -6.241 1.00 23.20 13 GLY B N 1
ATOM 1572 C CA . GLY B 1 15 ? 16.663 0.587 -6.413 1.00 23.54 13 GLY B CA 1
ATOM 1573 C C . GLY B 1 15 ? 16.730 1.720 -5.390 1.00 23.29 13 GLY B C 1
ATOM 1574 O O . GLY B 1 15 ? 17.388 2.744 -5.611 1.00 22.54 13 GLY B O 1
ATOM 1575 N N . LYS B 1 16 ? 16.057 1.532 -4.256 1.00 23.32 14 LYS B N 1
ATOM 1576 C CA . LYS B 1 16 ? 15.973 2.555 -3.233 1.00 23.16 14 LYS B CA 1
ATOM 1577 C C . LYS B 1 16 ? 17.340 2.778 -2.572 1.00 23.42 14 LYS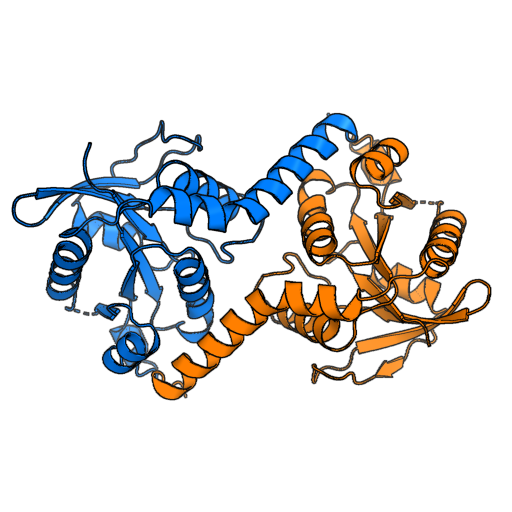 B C 1
ATOM 1578 O O . LYS B 1 16 ? 17.742 3.922 -2.374 1.00 22.79 14 LYS B O 1
ATOM 1584 N N . SER B 1 17 ? 18.058 1.699 -2.252 1.00 24.00 15 SER B N 1
ATOM 1585 C CA . SER B 1 17 ? 19.390 1.831 -1.646 1.00 25.16 15 SER B CA 1
ATOM 1586 C C . SER B 1 17 ? 20.358 2.620 -2.532 1.00 25.23 15 SER B C 1
ATOM 1587 O O . SER B 1 17 ? 21.061 3.532 -2.049 1.00 24.36 15 SER B O 1
ATOM 1590 N N . THR B 1 18 ? 20.379 2.304 -3.826 1.00 25.71 16 THR B N 1
ATOM 1591 C CA . THR B 1 18 ? 21.341 2.973 -4.729 1.00 26.74 16 THR B CA 1
ATOM 1592 C C . THR B 1 18 ? 20.995 4.440 -4.914 1.00 26.68 16 THR B C 1
ATOM 1593 O O . THR B 1 18 ? 21.882 5.276 -5.038 1.00 26.08 16 THR B O 1
ATOM 1597 N N . LEU B 1 19 ? 19.701 4.755 -4.893 1.00 26.46 17 LEU B N 1
ATOM 1598 C CA . LEU B 1 19 ? 19.261 6.139 -5.004 1.00 26.38 17 LEU B CA 1
ATOM 1599 C C . LEU B 1 19 ? 19.640 6.951 -3.756 1.00 25.73 17 LEU B C 1
ATOM 1600 O O . LEU B 1 19 ? 20.191 8.048 -3.886 1.00 25.65 17 LEU B O 1
ATOM 1605 N N . PHE B 1 20 ? 19.356 6.401 -2.572 1.00 24.56 18 PHE B N 1
ATOM 1606 C CA . PHE B 1 20 ? 19.694 7.027 -1.298 1.00 24.57 18 PHE B CA 1
ATOM 1607 C C . PHE B 1 20 ? 21.196 7.293 -1.188 1.00 25.19 18 PHE B C 1
ATOM 1608 O O . PHE B 1 20 ? 21.596 8.363 -0.745 1.00 23.44 18 PHE B O 1
ATOM 1616 N N . ASN B 1 21 ? 22.012 6.298 -1.546 1.00 26.16 19 ASN B N 1
ATOM 1617 C CA . ASN B 1 21 ? 23.467 6.492 -1.647 1.00 27.42 19 ASN B CA 1
ATOM 1618 C C . ASN B 1 21 ? 23.826 7.669 -2.544 1.00 27.90 19 ASN B C 1
ATOM 1619 O O . ASN B 1 21 ? 24.680 8.473 -2.183 1.00 28.36 19 ASN B O 1
ATOM 1624 N N . ARG B 1 22 ? 23.172 7.786 -3.698 1.00 28.65 20 ARG B N 1
ATOM 1625 C CA . ARG B 1 22 ? 23.436 8.909 -4.600 1.00 29.36 20 ARG B CA 1
ATOM 1626 C C . ARG B 1 22 ? 22.979 10.269 -4.045 1.00 29.41 20 ARG B C 1
ATOM 1627 O O . ARG B 1 22 ? 23.728 11.243 -4.074 1.00 29.71 20 ARG B O 1
ATOM 1635 N N . MET B 1 23 ? 21.751 10.347 -3.552 1.00 28.79 21 MET B N 1
ATOM 1636 C CA . MET B 1 23 ? 21.242 11.596 -3.012 1.00 28.17 21 MET B CA 1
ATOM 1637 C C . MET B 1 23 ? 22.021 12.095 -1.802 1.00 27.96 21 MET B C 1
ATOM 1638 O O . MET B 1 23 ? 22.067 13.299 -1.570 1.00 27.98 21 MET B O 1
ATOM 1643 N N . THR B 1 24 ? 22.603 11.189 -1.019 1.00 27.70 22 THR B N 1
ATOM 1644 C CA . THR B 1 24 ? 23.324 11.577 0.198 1.00 27.54 22 THR B CA 1
ATOM 1645 C C . THR B 1 24 ? 24.859 11.573 0.025 1.00 28.11 22 THR B C 1
ATOM 1646 O O . THR B 1 24 ? 25.599 11.794 0.995 1.00 27.92 22 THR B O 1
ATOM 1650 N N . GLY B 1 25 ? 25.326 11.287 -1.191 1.00 28.46 23 GLY B N 1
ATOM 1651 C CA . GLY B 1 25 ? 26.754 11.307 -1.517 1.00 29.32 23 GLY B CA 1
ATOM 1652 C C . GLY B 1 25 ? 27.656 10.388 -0.704 1.00 30.21 23 GLY B C 1
ATOM 1653 O O . GLY B 1 25 ? 28.840 10.669 -0.552 1.00 30.87 23 GLY B O 1
ATOM 1654 N N . GLY B 1 26 ? 27.105 9.304 -0.168 1.00 30.66 24 GLY B N 1
ATOM 1655 C CA . GLY B 1 26 ? 27.892 8.299 0.550 1.00 31.16 24 GLY B CA 1
ATOM 1656 C C . GLY B 1 26 ? 28.118 8.604 2.017 1.00 31.74 24 GLY B C 1
ATOM 1657 O O . GLY B 1 26 ? 28.720 7.794 2.726 1.00 32.18 24 GLY B O 1
ATOM 1658 N N . ALA B 1 27 ? 27.606 9.750 2.477 1.00 31.62 25 ALA B N 1
ATOM 1659 C CA . ALA B 1 27 ? 27.867 10.271 3.820 1.00 31.52 25 ALA B CA 1
ATOM 1660 C C . ALA B 1 27 ? 26.752 10.003 4.847 1.00 31.58 25 ALA B C 1
ATOM 1661 O O . ALA B 1 27 ? 26.767 10.595 5.924 1.00 31.48 25 ALA B O 1
ATOM 1663 N N . ALA B 1 28 ? 25.796 9.124 4.541 1.00 31.09 26 ALA B N 1
ATOM 1664 C CA . ALA B 1 28 ? 24.709 8.853 5.480 1.00 30.78 26 ALA B CA 1
ATOM 1665 C C . ALA B 1 28 ? 25.232 8.198 6.767 1.00 30.32 26 ALA B C 1
ATOM 1666 O O . ALA B 1 28 ? 26.213 7.451 6.738 1.00 30.37 26 ALA B O 1
ATOM 1668 N N . ARG B 1 29 ? 24.592 8.502 7.891 1.00 29.59 27 ARG B N 1
ATOM 1669 C CA . ARG B 1 29 ? 24.951 7.911 9.174 1.00 29.67 27 ARG B CA 1
ATOM 1670 C C . ARG B 1 29 ? 23.738 7.311 9.873 1.00 29.80 27 ARG B C 1
ATOM 1671 O O . ARG B 1 29 ? 22.609 7.692 9.594 1.00 30.04 27 ARG B O 1
ATOM 1673 N N . VAL B 1 30 ? 23.983 6.394 10.806 1.00 29.80 28 VAL B N 1
ATOM 1674 C CA . VAL B 1 30 ? 22.909 5.801 11.600 1.00 29.87 28 VAL B CA 1
ATOM 1675 C C . VAL B 1 30 ? 22.383 6.789 12.643 1.00 29.78 28 VAL B C 1
ATOM 1676 O O . VAL B 1 30 ? 23.129 7.628 13.163 1.00 30.19 28 VAL B O 1
ATOM 1680 N N . GLY B 1 31 ? 21.096 6.691 12.951 1.00 28.97 29 GLY B N 1
ATOM 1681 C CA . GLY B 1 31 ? 20.467 7.619 13.890 1.00 28.52 29 GLY B CA 1
ATOM 1682 C C . GLY B 1 31 ? 19.230 7.035 14.518 1.00 28.30 29 GLY B C 1
ATOM 1683 O O . GLY B 1 31 ? 18.606 6.127 13.967 1.00 26.82 29 GLY B O 1
ATOM 1684 N N . ASN B 1 32 ? 18.891 7.542 15.698 1.00 28.48 30 ASN B N 1
ATOM 1685 C CA . ASN B 1 32 ? 17.678 7.134 16.375 1.00 28.83 30 ASN B CA 1
ATOM 1686 C C . ASN B 1 32 ? 16.616 8.178 16.138 1.00 28.82 30 ASN B C 1
ATOM 1687 O O . ASN B 1 32 ? 16.934 9.340 15.877 1.00 28.68 3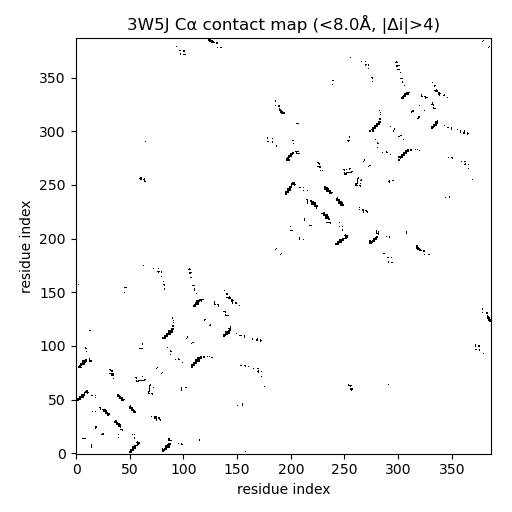0 ASN B O 1
ATOM 1692 N N . TRP B 1 33 ? 15.359 7.744 16.189 1.00 28.30 31 TRP B N 1
ATOM 1693 C CA . TRP B 1 33 ? 14.223 8.600 15.896 1.00 28.15 31 TRP B CA 1
ATOM 1694 C C . TRP B 1 33 ? 13.091 8.269 16.853 1.00 28.51 31 TRP B C 1
ATOM 1695 O O . TRP B 1 33 ? 12.931 7.106 17.241 1.00 28.51 31 TRP B O 1
ATOM 1706 N N . PRO B 1 34 ? 12.291 9.283 17.231 1.00 28.27 32 PRO B N 1
ATOM 1707 C CA . PRO B 1 34 ? 11.180 9.047 18.131 1.00 28.31 32 PRO B CA 1
ATOM 1708 C C . PRO B 1 34 ? 10.169 8.088 17.542 1.00 27.73 32 PRO B C 1
ATOM 1709 O O . PRO B 1 34 ? 9.829 8.216 16.371 1.00 28.52 32 PRO B O 1
ATOM 1713 N N . GLY B 1 35 ? 9.708 7.129 18.343 1.00 27.12 33 GLY B N 1
ATOM 1714 C CA . GLY B 1 35 ? 8.654 6.202 17.925 1.00 26.35 33 GLY B CA 1
ATOM 1715 C C . GLY B 1 35 ? 9.180 4.855 17.475 1.00 25.72 33 GLY B C 1
ATOM 1716 O O . GLY B 1 35 ? 8.424 3.896 17.331 1.00 25.47 33 GLY B O 1
ATOM 1717 N N . ILE B 1 36 ? 10.481 4.776 17.236 1.00 25.08 34 ILE B N 1
ATOM 1718 C CA . ILE B 1 36 ? 11.095 3.514 16.892 1.00 25.05 34 ILE B CA 1
ATOM 1719 C C . ILE B 1 36 ? 12.380 3.331 17.673 1.00 25.06 34 ILE B C 1
ATOM 1720 O O . ILE B 1 36 ? 13.076 4.298 17.980 1.00 25.55 34 ILE B O 1
ATOM 1725 N N . THR B 1 37 ? 12.704 2.076 17.949 1.00 25.24 35 THR B N 1
ATOM 1726 C CA . THR B 1 37 ? 13.918 1.729 18.684 1.00 25.73 35 THR B CA 1
ATOM 1727 C C . THR B 1 37 ? 15.066 1.332 17.738 1.00 25.31 35 THR B C 1
ATOM 1728 O O . THR B 1 37 ? 16.227 1.302 18.133 1.00 26.22 35 THR B O 1
ATOM 1732 N N . VAL B 1 38 ? 14.743 1.062 16.484 1.00 24.81 36 VAL B N 1
ATOM 1733 C CA . VAL B 1 38 ? 15.747 0.680 15.495 1.00 24.22 36 VAL B CA 1
ATOM 1734 C C . VAL B 1 38 ? 16.488 1.918 14.967 1.00 23.42 36 VAL B C 1
ATOM 1735 O O . VAL B 1 38 ? 15.930 3.001 14.921 1.00 22.19 36 VAL B O 1
ATOM 1739 N N . GLU B 1 39 ? 17.751 1.744 14.586 1.00 23.18 37 GLU B N 1
ATOM 1740 C CA . GLU B 1 39 ? 18.511 2.797 13.918 1.00 23.42 37 GLU B CA 1
ATOM 1741 C C . GLU B 1 39 ? 18.204 2.822 12.423 1.00 22.34 37 GLU B C 1
ATOM 1742 O O . GLU B 1 39 ? 18.094 1.781 11.801 1.00 22.37 37 GLU B O 1
ATOM 1748 N N . LEU B 1 40 ? 18.043 4.022 11.875 1.00 21.50 38 LEU B N 1
ATOM 1749 C CA . LEU B 1 40 ? 17.819 4.221 10.457 1.00 20.85 38 LEU B CA 1
ATOM 1750 C C . LEU B 1 40 ? 18.940 5.074 9.888 1.00 20.41 38 LEU B C 1
ATOM 1751 O O . LEU B 1 40 ? 19.564 5.860 10.612 1.00 20.35 38 LEU B O 1
ATOM 1756 N N . LEU B 1 41 ? 19.141 4.958 8.582 1.00 19.49 39 LEU B N 1
ATOM 1757 C CA . LEU B 1 41 ? 20.153 5.727 7.896 1.00 19.50 39 LEU B CA 1
ATOM 1758 C C . LEU B 1 41 ? 19.545 7.022 7.324 1.00 19.66 39 LEU B C 1
ATOM 1759 O O . LEU B 1 41 ? 18.456 7.012 6.736 1.00 18.69 39 LEU B O 1
ATOM 1764 N N . SER B 1 42 ? 20.258 8.128 7.517 1.00 19.14 40 SER B N 1
ATOM 1765 C CA . SER B 1 42 ? 19.880 9.402 6.911 1.00 19.55 40 SER B CA 1
ATOM 1766 C C . SER B 1 42 ? 21.116 10.218 6.552 1.00 20.33 40 SER B C 1
ATOM 1767 O O . SER B 1 42 ? 22.202 9.995 7.097 1.00 20.96 40 SER B O 1
ATOM 1770 N N . GLY B 1 43 ? 20.952 11.117 5.592 1.00 20.68 41 GLY B N 1
ATOM 1771 C CA . GLY B 1 43 ? 22.035 11.997 5.172 1.00 21.51 41 GLY B CA 1
ATOM 1772 C C . GLY B 1 43 ? 21.473 13.355 4.803 1.00 21.85 41 GLY B C 1
ATOM 1773 O O . GLY B 1 43 ? 20.267 13.523 4.693 1.00 21.08 41 GLY B O 1
ATOM 1774 N N . LYS B 1 44 ? 22.363 14.313 4.590 1.00 22.75 42 LYS B N 1
ATOM 1775 C CA . LYS B 1 44 ? 21.994 15.662 4.184 1.00 23.10 42 LYS B CA 1
ATOM 1776 C C . LYS B 1 44 ? 22.126 15.878 2.670 1.00 23.61 42 LYS B C 1
ATOM 1777 O O . LYS B 1 44 ? 22.962 15.253 1.978 1.00 23.83 42 LYS B O 1
ATOM 1779 N N . ILE B 1 45 ? 21.315 16.797 2.167 1.00 23.76 43 ILE B N 1
ATOM 1780 C CA . ILE B 1 45 ? 21.385 17.197 0.779 1.00 24.19 43 ILE B CA 1
ATOM 1781 C C . ILE B 1 45 ? 20.869 18.642 0.707 1.00 24.35 43 ILE B C 1
ATOM 1782 O O . ILE B 1 45 ? 19.956 19.017 1.456 1.00 24.65 43 ILE B O 1
ATOM 1787 N N . LEU B 1 46 ? 21.491 19.453 -0.149 1.00 23.77 44 LEU B N 1
ATOM 1788 C CA . LEU B 1 46 ? 21.025 20.824 -0.377 1.00 24.06 44 LEU B CA 1
ATOM 1789 C C . LEU B 1 46 ? 20.077 20.799 -1.536 1.00 23.03 44 LEU B C 1
ATOM 1790 O O . LEU B 1 46 ? 20.465 20.434 -2.642 1.00 23.56 44 LEU B O 1
ATOM 1795 N N . LEU B 1 47 ? 18.835 21.184 -1.286 1.00 22.11 45 LEU B N 1
ATOM 1796 C CA . LEU B 1 47 ? 17.831 21.301 -2.342 1.00 22.15 45 LEU B CA 1
ATOM 1797 C C . LEU B 1 47 ? 17.271 22.728 -2.313 1.00 21.52 45 LEU B C 1
ATOM 1798 O O . LEU B 1 47 ? 16.557 23.097 -1.397 1.00 21.17 45 LEU B O 1
ATOM 1803 N N . GLY B 1 48 ? 17.645 23.531 -3.308 1.00 21.84 46 GLY B N 1
ATOM 1804 C CA . GLY B 1 48 ? 17.290 24.944 -3.356 1.00 21.77 46 GLY B CA 1
ATOM 1805 C C . GLY B 1 48 ? 17.767 25.675 -2.127 1.00 21.96 46 GLY B C 1
ATOM 1806 O O . GLY B 1 48 ? 18.955 25.659 -1.809 1.00 21.77 46 GLY B O 1
ATOM 1807 N N . ALA B 1 49 ? 16.823 26.279 -1.416 1.00 22.73 47 ALA B N 1
ATOM 1808 C CA . ALA B 1 49 ? 17.105 27.115 -0.249 1.00 23.56 47 ALA B CA 1
ATOM 1809 C C . ALA B 1 49 ? 17.400 26.315 1.024 1.00 24.51 47 ALA B C 1
ATOM 1810 O O . ALA B 1 49 ? 17.910 26.876 2.000 1.00 24.28 47 ALA B O 1
ATOM 1812 N N . ASP B 1 50 ? 17.097 25.012 1.022 1.00 25.05 48 ASP B N 1
ATOM 1813 C CA . ASP B 1 50 ? 17.099 24.217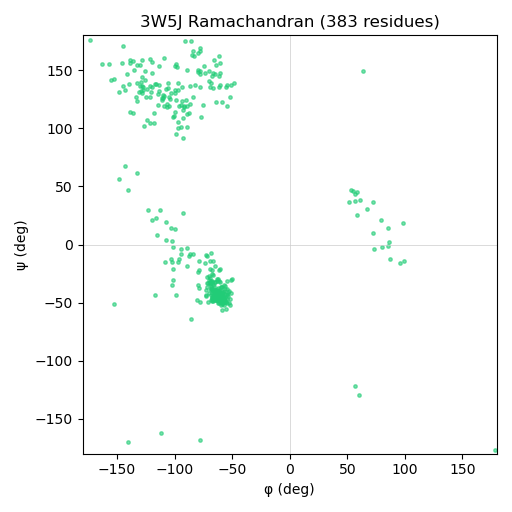 2.268 1.00 25.82 48 ASP B CA 1
ATOM 1814 C C . ASP B 1 50 ? 18.099 23.085 2.320 1.00 25.82 48 ASP B C 1
ATOM 1815 O O . ASP B 1 50 ? 18.239 22.326 1.363 1.00 26.01 48 ASP B O 1
ATOM 1820 N N . MET B 1 51 ? 18.743 22.945 3.475 1.00 26.33 49 MET B N 1
ATOM 1821 C CA . MET B 1 51 ? 19.400 21.706 3.854 1.00 26.59 49 MET B CA 1
ATOM 1822 C C . MET B 1 51 ? 18.307 20.719 4.272 1.00 25.79 49 MET B C 1
ATOM 1823 O O . MET B 1 51 ? 17.569 20.973 5.222 1.00 25.96 49 MET B O 1
ATOM 1828 N N . VAL B 1 52 ? 18.242 19.592 3.574 1.00 24.27 50 VAL B N 1
ATOM 1829 C CA . VAL B 1 52 ? 17.205 18.600 3.762 1.00 23.49 50 VAL B CA 1
ATOM 1830 C C . VAL B 1 52 ? 17.826 17.307 4.270 1.00 23.08 50 VAL B C 1
ATOM 1831 O O . VAL B 1 52 ? 18.881 16.904 3.786 1.00 23.21 50 VAL B O 1
ATOM 1835 N N . GLU B 1 53 ? 17.175 16.655 5.236 1.00 22.31 51 GLU B N 1
ATOM 1836 C CA . GLU B 1 53 ? 17.614 15.345 5.707 1.00 22.35 51 GLU B CA 1
ATOM 1837 C C . GLU B 1 53 ? 16.758 14.278 5.013 1.00 21.83 51 GLU B C 1
ATOM 1838 O O . GLU B 1 53 ? 15.530 14.330 5.081 1.00 21.24 51 GLU B O 1
ATOM 1844 N N . ILE B 1 54 ? 17.402 13.335 4.334 1.00 20.76 52 ILE B N 1
ATOM 1845 C CA . ILE B 1 54 ? 16.705 12.243 3.674 1.00 21.14 52 ILE B CA 1
ATOM 1846 C C . ILE B 1 54 ? 16.904 10.980 4.525 1.00 19.75 52 ILE B C 1
ATOM 1847 O O . ILE B 1 54 ? 18.024 10.643 4.859 1.00 19.41 52 ILE B O 1
ATOM 1852 N N . ILE B 1 55 ? 15.808 10.316 4.887 1.00 18.66 53 ILE B N 1
ATOM 1853 C CA . ILE B 1 55 ? 15.847 9.113 5.697 1.00 18.13 53 ILE B CA 1
ATOM 1854 C C . ILE B 1 55 ? 15.447 7.910 4.839 1.00 17.86 53 ILE B C 1
ATOM 1855 O O . ILE B 1 55 ? 14.402 7.921 4.181 1.00 17.21 53 ILE B O 1
ATOM 1860 N N . ASP B 1 56 ? 16.267 6.870 4.858 1.00 17.50 54 ASP B N 1
ATOM 1861 C CA . ASP B 1 56 ? 16.023 5.686 4.051 1.00 18.07 54 ASP B CA 1
ATOM 1862 C C . ASP B 1 56 ? 15.171 4.746 4.874 1.00 17.67 54 ASP B C 1
ATOM 1863 O O . ASP B 1 56 ? 15.679 4.074 5.757 1.00 19.43 54 ASP B O 1
ATOM 1868 N N . LEU B 1 57 ? 13.875 4.699 4.618 1.00 16.89 55 LEU B N 1
ATOM 1869 C CA . LEU B 1 57 ? 13.026 3.739 5.337 1.00 16.38 55 LEU B CA 1
ATOM 1870 C C . LEU B 1 57 ? 13.115 2.295 4.744 1.00 16.12 55 LEU B C 1
ATOM 1871 O O . LEU B 1 57 ? 13.308 2.123 3.541 1.00 15.43 55 LEU B O 1
ATOM 1876 N N . PRO B 1 58 ? 12.955 1.263 5.591 1.00 15.82 56 PRO B N 1
ATOM 1877 C CA . PRO B 1 58 ? 12.938 -0.118 5.108 1.00 15.66 56 PRO B CA 1
ATOM 1878 C C . PRO B 1 58 ? 11.906 -0.351 3.998 1.00 14.38 56 PRO B C 1
ATOM 1879 O O . PRO B 1 58 ? 10.787 0.145 4.079 1.00 15.23 56 PRO B O 1
ATOM 1883 N N . GLY B 1 59 ? 12.274 -1.087 2.968 1.00 14.16 57 GLY B N 1
ATOM 1884 C CA . GLY B 1 59 ? 11.310 -1.496 1.961 1.00 14.49 57 GLY B CA 1
ATOM 1885 C C . GLY B 1 59 ? 10.121 -2.236 2.558 1.00 14.12 57 GLY B C 1
ATOM 1886 O O . GLY B 1 59 ? 10.277 -3.085 3.426 1.00 14.30 57 GLY B O 1
ATOM 1887 N N . ILE B 1 60 ? 8.923 -1.895 2.105 1.00 14.19 58 ILE B N 1
ATOM 1888 C CA . ILE B 1 60 ? 7.721 -2.524 2.606 1.00 14.50 58 ILE B CA 1
ATOM 1889 C C . ILE B 1 60 ? 6.830 -2.825 1.417 1.00 14.59 58 ILE B C 1
ATOM 1890 O O . ILE B 1 60 ? 6.987 -2.191 0.364 1.00 15.45 58 ILE B O 1
ATOM 1895 N N . TYR B 1 61 ? 5.915 -3.784 1.592 1.00 13.44 59 TYR B N 1
ATOM 1896 C CA . TYR B 1 61 ? 4.941 -4.174 0.574 1.00 14.11 59 TYR B CA 1
ATOM 1897 C C . TYR B 1 61 ? 3.556 -3.596 0.844 1.00 13.57 59 TYR B C 1
ATOM 1898 O O . TYR B 1 61 ? 2.839 -3.237 -0.077 1.00 14.18 59 TYR B O 1
ATOM 1907 N N . ASP B 1 62 ? 3.197 -3.496 2.112 1.00 12.70 60 ASP B N 1
ATOM 1908 C CA . ASP B 1 62 ? 1.843 -3.135 2.493 1.00 12.48 60 ASP B CA 1
ATOM 1909 C C . ASP B 1 62 ? 1.902 -2.169 3.650 1.00 12.11 60 ASP B C 1
ATOM 1910 O O . ASP B 1 62 ? 2.271 -2.558 4.743 1.00 12.97 60 ASP B O 1
ATOM 1915 N N . LEU B 1 63 ? 1.471 -0.932 3.436 1.00 13.02 61 LEU B N 1
ATOM 1916 C CA . LEU B 1 63 ? 1.535 0.100 4.491 1.00 13.24 61 LEU B CA 1
ATOM 1917 C C . LEU B 1 63 ? 0.842 -0.320 5.787 1.00 13.86 61 LEU B C 1
ATOM 1918 O O . LEU B 1 63 ? 1.258 0.086 6.884 1.00 13.50 61 LEU B O 1
ATOM 1923 N N . HIS B 1 64 ? -0.207 -1.130 5.650 1.00 13.57 62 HIS B N 1
ATOM 1924 C CA . HIS B 1 64 ? -1.006 -1.557 6.797 1.00 14.29 62 HIS B CA 1
ATOM 1925 C C . HIS B 1 64 ? -0.752 -2.954 7.262 1.00 14.14 62 HIS B C 1
ATOM 1926 O O . HIS B 1 64 ? -1.511 -3.459 8.077 1.00 14.63 62 HIS B O 1
ATOM 1933 N N . GLY B 1 65 ? 0.341 -3.565 6.801 1.00 14.43 63 GLY B N 1
ATOM 1934 C CA . GLY B 1 65 ? 0.670 -4.945 7.153 1.00 14.69 63 GLY B CA 1
ATOM 1935 C C . GLY B 1 65 ? 1.449 -5.056 8.462 1.00 15.50 63 GLY B C 1
ATOM 1936 O O . GLY B 1 65 ? 1.844 -4.040 9.049 1.00 13.53 63 GLY B O 1
ATOM 1937 N N . PHE B 1 66 ? 1.698 -6.292 8.908 1.00 15.56 64 PHE B N 1
ATOM 1938 C CA . PHE B 1 66 ? 2.287 -6.505 10.229 1.00 16.53 64 PHE B CA 1
ATOM 1939 C C . PHE B 1 66 ? 3.651 -7.149 10.250 1.00 16.92 64 PHE B C 1
ATOM 1940 O O . PHE B 1 66 ? 4.036 -7.717 11.270 1.00 17.14 64 PHE B O 1
ATOM 1948 N N . SER B 1 67 ? 4.383 -7.038 9.142 1.00 17.64 65 SER B N 1
ATOM 1949 C CA . SER B 1 67 ? 5.812 -7.352 9.133 1.00 17.96 65 SER B CA 1
ATOM 1950 C C . SER B 1 67 ? 6.540 -6.350 10.019 1.00 18.25 65 SER B C 1
ATOM 1951 O O . SER B 1 67 ? 6.046 -5.249 10.265 1.00 18.43 65 SER B O 1
ATOM 1954 N N . ASP B 1 68 ? 7.732 -6.720 10.472 1.00 18.54 66 ASP B N 1
ATOM 1955 C CA . ASP B 1 68 ? 8.499 -5.857 11.370 1.00 18.68 66 ASP B CA 1
ATOM 1956 C C . ASP B 1 68 ? 8.826 -4.538 10.673 1.00 17.11 66 ASP B C 1
ATOM 1957 O O . ASP B 1 68 ? 8.738 -3.482 11.286 1.00 16.90 66 ASP B O 1
ATOM 1962 N N . ASP B 1 69 ? 9.163 -4.620 9.392 1.00 15.45 67 ASP B N 1
ATOM 1963 C CA . ASP B 1 69 ? 9.514 -3.445 8.589 1.00 15.83 67 ASP B CA 1
ATOM 1964 C C . ASP B 1 69 ? 8.310 -2.527 8.468 1.00 14.53 67 ASP B C 1
ATOM 1965 O O . ASP B 1 69 ? 8.435 -1.308 8.615 1.00 14.43 67 ASP B O 1
ATOM 1970 N N . GLU B 1 70 ? 7.140 -3.117 8.222 1.00 13.68 68 GLU B N 1
ATOM 1971 C CA . GLU B 1 70 ? 5.923 -2.328 8.021 1.00 14.25 68 GLU B CA 1
ATOM 1972 C C . GLU B 1 70 ? 5.563 -1.585 9.315 1.00 14.46 68 GLU B C 1
ATOM 1973 O O . GLU B 1 70 ? 5.216 -0.410 9.292 1.00 13.64 68 GLU B O 1
ATOM 1979 N N . GLN B 1 71 ? 5.747 -2.239 10.448 1.00 16.04 69 GLN B N 1
ATOM 1980 C CA . GLN B 1 71 ? 5.455 -1.614 11.731 1.00 16.91 69 GLN B CA 1
ATOM 1981 C C . GLN B 1 71 ? 6.396 -0.448 12.011 1.00 16.75 69 GLN B C 1
ATOM 1982 O O . GLN B 1 71 ? 5.952 0.598 12.472 1.00 16.10 69 GLN B O 1
ATOM 1988 N N . VAL B 1 72 ? 7.687 -0.620 11.711 1.00 16.45 70 VAL B N 1
ATOM 1989 C CA . VAL B 1 72 ? 8.648 0.468 11.816 1.00 15.90 70 VAL B CA 1
ATOM 1990 C C . VAL B 1 72 ? 8.311 1.677 10.910 1.00 15.64 70 VAL B C 1
ATOM 1991 O O . VAL B 1 72 ? 8.365 2.795 11.379 1.00 14.91 70 VAL B O 1
ATOM 1995 N N . VAL B 1 73 ? 7.992 1.456 9.632 1.00 15.01 71 VAL B N 1
ATOM 1996 C CA . VAL B 1 73 ? 7.612 2.552 8.741 1.00 15.81 71 VAL B CA 1
ATOM 1997 C C . VAL B 1 73 ? 6.399 3.313 9.293 1.00 16.41 71 VAL B C 1
ATOM 1998 O O . VAL B 1 73 ? 6.400 4.539 9.315 1.00 17.37 71 VAL B O 1
ATOM 2002 N N . ARG B 1 74 ? 5.377 2.607 9.778 1.00 17.55 72 ARG B N 1
ATOM 2003 C CA . ARG B 1 74 ? 4.174 3.294 10.296 1.00 17.81 72 ARG B CA 1
ATOM 2004 C C . ARG B 1 74 ? 4.494 4.073 11.552 1.00 18.90 72 ARG B C 1
ATOM 2005 O O . ARG B 1 74 ? 4.041 5.233 11.703 1.00 19.00 72 ARG B O 1
ATOM 2013 N N . HIS B 1 75 ? 5.269 3.452 12.449 1.00 18.54 73 HIS B N 1
ATOM 2014 C CA . HIS B 1 75 ? 5.682 4.131 13.670 1.00 19.51 73 HIS B CA 1
ATOM 2015 C C . HIS B 1 75 ? 6.539 5.339 13.388 1.00 19.28 73 HIS B C 1
ATOM 2016 O O . HIS B 1 75 ? 6.343 6.391 14.014 1.00 19.23 73 HIS B O 1
ATOM 2023 N N . PHE B 1 76 ? 7.481 5.214 12.457 1.00 19.08 74 PHE B N 1
ATOM 2024 C CA . PHE B 1 76 ? 8.306 6.354 12.070 1.00 18.77 74 PHE B CA 1
ATOM 2025 C C . PHE B 1 76 ? 7.496 7.523 11.525 1.00 19.34 74 PHE B C 1
ATOM 2026 O O . PHE B 1 76 ? 7.704 8.689 11.916 1.00 20.01 74 PHE B O 1
ATOM 2034 N N . LEU B 1 77 ? 6.619 7.213 10.582 1.00 18.89 75 LEU B N 1
ATOM 2035 C CA . LEU B 1 77 ? 5.789 8.216 9.952 1.00 19.66 75 LEU B CA 1
ATOM 2036 C C . LEU B 1 77 ? 4.874 8.913 10.966 1.00 20.52 75 LEU B C 1
ATOM 2037 O O . LEU B 1 77 ? 4.710 10.138 10.936 1.00 20.05 75 LEU B O 1
ATOM 2042 N N . HIS B 1 78 ? 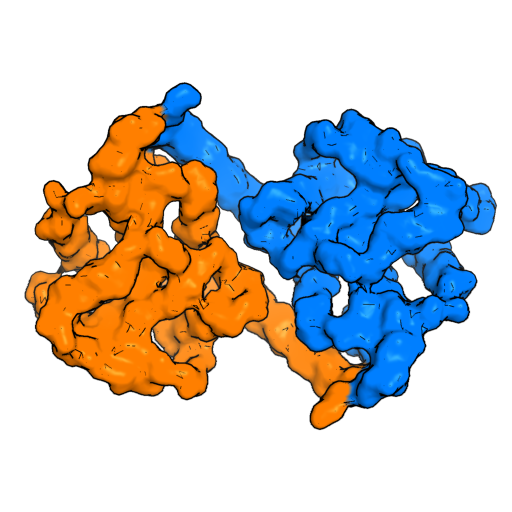4.307 8.154 11.886 1.00 21.43 76 HIS B N 1
ATOM 2043 C CA . HIS B 1 78 ? 3.418 8.770 12.863 1.00 22.03 76 HIS B CA 1
ATOM 2044 C C . HIS B 1 78 ? 4.127 9.817 13.726 1.00 22.94 76 HIS B C 1
ATOM 2045 O O . HIS B 1 78 ? 3.578 10.884 13.996 1.00 23.60 76 HIS B O 1
ATOM 2052 N N . ASP B 1 79 ? 5.347 9.511 14.161 1.00 23.01 77 ASP B N 1
ATOM 2053 C CA . ASP B 1 79 ? 6.057 10.361 15.094 1.00 23.42 77 ASP B CA 1
ATOM 2054 C C . ASP B 1 79 ? 7.001 11.354 14.399 1.00 22.47 77 ASP B C 1
ATOM 2055 O O . ASP B 1 79 ? 7.533 12.221 15.063 1.00 22.36 77 ASP B O 1
ATOM 2060 N N . ASN B 1 80 ? 7.196 11.213 13.079 1.00 21.47 78 ASN B N 1
ATOM 2061 C CA . ASN B 1 80 ? 8.118 12.051 12.295 1.00 20.46 78 ASN B CA 1
ATOM 2062 C C . ASN B 1 80 ? 7.535 12.318 10.912 1.00 20.29 78 ASN B C 1
ATOM 2063 O O . ASN B 1 80 ? 8.055 11.838 9.906 1.00 19.54 78 ASN B O 1
ATOM 2068 N N . VAL B 1 81 ? 6.445 13.074 10.858 1.00 19.80 79 VAL B N 1
ATOM 2069 C CA . VAL B 1 81 ? 5.770 13.275 9.589 1.00 19.70 79 VAL B CA 1
ATOM 2070 C C . VAL B 1 81 ? 6.684 14.020 8.634 1.00 19.50 79 VAL B C 1
ATOM 2071 O O . VAL B 1 81 ? 7.151 15.124 8.946 1.00 20.69 79 VAL B O 1
ATOM 2075 N N . PRO B 1 82 ? 6.964 13.425 7.473 1.00 18.29 80 PRO B N 1
ATOM 2076 C CA . PRO B 1 82 ? 7.920 14.061 6.599 1.00 18.28 80 PRO B CA 1
ATOM 2077 C C . PRO B 1 82 ? 7.323 15.227 5.832 1.00 17.86 80 PRO B C 1
ATOM 2078 O O . PRO B 1 82 ? 6.143 15.204 5.504 1.00 17.29 80 PRO B O 1
ATOM 2082 N N . ASP B 1 83 ? 8.157 16.218 5.538 1.00 18.12 81 ASP B N 1
ATOM 2083 C CA . ASP B 1 83 ? 7.785 17.304 4.640 1.00 18.41 81 ASP B CA 1
ATOM 2084 C C . ASP B 1 83 ? 7.465 16.790 3.240 1.00 17.99 81 ASP B C 1
ATOM 2085 O O . ASP B 1 83 ? 6.626 17.352 2.552 1.00 18.25 81 ASP B O 1
ATOM 2090 N N . LEU B 1 84 ? 8.129 15.712 2.830 1.00 17.28 82 LEU B N 1
ATOM 2091 C CA . LEU B 1 84 ? 7.893 15.099 1.530 1.00 17.09 82 LEU B CA 1
ATOM 2092 C C . LEU B 1 84 ? 8.133 13.592 1.673 1.00 16.67 82 LEU B C 1
ATOM 2093 O O . LEU B 1 84 ? 9.132 13.159 2.268 1.00 15.63 82 LEU B O 1
ATOM 2098 N N . ALA B 1 85 ? 7.182 12.794 1.186 1.00 16.02 83 ALA B N 1
ATOM 2099 C CA . ALA B 1 85 ? 7.434 11.383 0.992 1.00 15.07 83 ALA B CA 1
ATOM 2100 C C . ALA B 1 85 ? 7.874 11.181 -0.445 1.00 14.60 83 ALA B C 1
ATOM 2101 O O . ALA B 1 85 ? 7.143 11.503 -1.382 1.00 14.33 83 ALA B O 1
ATOM 2103 N N . LEU B 1 86 ? 9.077 10.654 -0.618 1.00 14.68 84 LEU B N 1
ATOM 2104 C CA . LEU B 1 86 ? 9.607 10.388 -1.949 1.00 15.42 84 LEU B CA 1
ATOM 2105 C C . LEU B 1 86 ? 9.442 8.905 -2.210 1.00 15.63 84 LEU B C 1
ATOM 2106 O O . LEU B 1 86 ? 10.118 8.088 -1.602 1.00 15.35 84 LEU B O 1
ATOM 2111 N N . VAL B 1 87 ? 8.537 8.562 -3.118 1.00 16.29 85 VAL B N 1
ATOM 2112 C CA . VAL B 1 87 ? 8.100 7.169 -3.276 1.00 17.04 85 VAL B CA 1
ATOM 2113 C C . VAL B 1 87 ? 8.674 6.550 -4.526 1.00 18.30 85 VAL B C 1
ATOM 2114 O O . VAL B 1 87 ? 8.450 7.073 -5.620 1.00 19.47 85 VAL B O 1
ATOM 2118 N N . ILE B 1 88 ? 9.429 5.462 -4.362 1.00 18.65 86 ILE B N 1
ATOM 2119 C CA . ILE B 1 88 ? 10.131 4.804 -5.460 1.00 20.14 86 ILE B CA 1
ATOM 2120 C C . ILE B 1 88 ? 9.423 3.481 -5.818 1.00 19.90 86 ILE B C 1
ATOM 2121 O O . ILE B 1 88 ? 9.337 2.576 -4.989 1.00 19.26 86 ILE B O 1
ATOM 2126 N N . LEU B 1 89 ? 8.928 3.391 -7.045 1.00 20.75 87 LEU B N 1
ATOM 2127 C CA . LEU B 1 89 ? 8.310 2.169 -7.569 1.00 21.42 87 LEU B CA 1
ATOM 2128 C C . LEU B 1 89 ? 9.148 1.571 -8.708 1.00 21.50 87 LEU B C 1
ATOM 2129 O O . LEU B 1 89 ? 9.909 2.278 -9.395 1.00 22.00 87 LEU B O 1
ATOM 2134 N N . ASN B 1 90 ? 9.018 0.263 -8.887 1.00 21.33 88 ASN B N 1
ATOM 2135 C CA . ASN B 1 90 ? 9.635 -0.454 -9.988 1.00 21.30 88 ASN B CA 1
ATOM 2136 C C . ASN B 1 90 ? 8.667 -0.429 -11.152 1.00 20.75 88 ASN B C 1
ATOM 2137 O O . ASN B 1 90 ? 7.602 -1.024 -11.081 1.00 20.21 88 ASN B O 1
ATOM 2142 N N . ALA B 1 91 ? 9.033 0.275 -12.217 1.00 20.48 89 ALA B N 1
ATOM 2143 C CA . ALA B 1 91 ? 8.148 0.511 -13.367 1.00 20.34 89 ALA B CA 1
ATOM 2144 C C . ALA B 1 91 ? 7.620 -0.772 -14.009 1.00 20.49 89 ALA B C 1
ATOM 2145 O O . ALA B 1 91 ? 6.471 -0.814 -14.475 1.00 20.36 89 ALA B O 1
ATOM 2147 N N . THR B 1 92 ? 8.454 -1.809 -14.026 1.00 21.16 90 THR B N 1
ATOM 2148 C CA . THR B 1 92 ? 8.075 -3.101 -14.604 1.00 21.77 90 THR B CA 1
ATOM 2149 C C . THR B 1 92 ? 6.988 -3.799 -13.792 1.00 22.18 90 THR B C 1
ATOM 2150 O O . THR B 1 92 ? 6.271 -4.670 -14.327 1.00 21.88 90 THR B O 1
ATOM 2154 N N . GLN B 1 93 ? 6.872 -3.421 -12.513 1.00 21.81 91 GLN B N 1
ATOM 2155 C CA . GLN B 1 93 ? 5.855 -3.964 -11.626 1.00 22.21 91 GLN B CA 1
ATOM 2156 C C . GLN B 1 93 ? 4.837 -2.890 -11.239 1.00 22.01 91 GLN B C 1
ATOM 2157 O O . GLN B 1 93 ? 4.213 -2.950 -10.167 1.00 21.20 91 GLN B O 1
ATOM 2163 N N . ILE B 1 94 ? 4.625 -1.933 -12.135 1.00 21.55 92 ILE B N 1
ATOM 2164 C CA . ILE B 1 94 ? 3.756 -0.805 -11.834 1.00 21.82 92 ILE B CA 1
ATOM 2165 C C . ILE B 1 94 ? 2.310 -1.243 -11.588 1.00 21.86 92 ILE B C 1
ATOM 2166 O O . ILE B 1 94 ? 1.600 -0.612 -10.810 1.00 20.46 92 ILE B O 1
ATOM 2171 N N . GLU B 1 95 ? 1.879 -2.315 -12.259 1.00 21.24 93 GLU B N 1
ATOM 2172 C CA . GLU B 1 95 ? 0.494 -2.772 -12.156 1.00 22.10 93 GLU B CA 1
ATOM 2173 C C . GLU B 1 95 ? 0.125 -3.207 -10.734 1.00 21.29 93 GLU B C 1
ATOM 2174 O O . GLU B 1 95 ? -1.025 -3.078 -10.331 1.00 22.23 93 GLU B O 1
ATOM 2180 N N . ARG B 1 96 ? 1.095 -3.693 -9.974 1.00 20.39 94 ARG B N 1
ATOM 2181 C CA . ARG B 1 96 ? 0.843 -4.023 -8.574 1.00 20.08 94 ARG B CA 1
ATOM 2182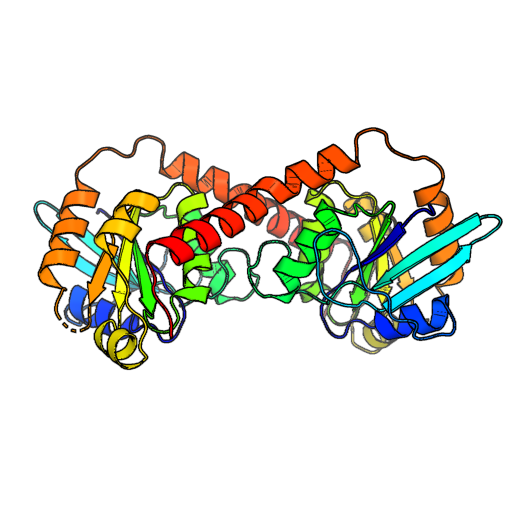 C C . ARG B 1 96 ? 1.309 -2.938 -7.605 1.00 19.94 94 ARG B C 1
ATOM 2183 O O . ARG B 1 96 ? 0.561 -2.560 -6.687 1.00 19.93 94 ARG B O 1
ATOM 2191 N N . GLN B 1 97 ? 2.502 -2.404 -7.853 1.00 19.08 95 GLN B N 1
ATOM 2192 C CA . GLN B 1 97 ? 3.165 -1.490 -6.913 1.00 18.93 95 GLN B CA 1
ATOM 2193 C C . GLN B 1 97 ? 2.451 -0.170 -6.706 1.00 18.51 95 GLN B C 1
ATOM 2194 O O . GLN B 1 97 ? 2.684 0.522 -5.707 1.00 18.14 95 GLN B O 1
ATOM 2200 N N . MET B 1 98 ? 1.561 0.168 -7.632 1.00 17.97 96 MET B N 1
ATOM 2201 C CA . MET B 1 98 ? 0.656 1.289 -7.463 1.00 18.66 96 MET B CA 1
ATOM 2202 C C . MET B 1 98 ? -0.080 1.244 -6.118 1.00 17.32 96 MET B C 1
ATOM 2203 O O . MET B 1 98 ? -0.475 2.281 -5.591 1.00 16.40 96 MET B O 1
ATOM 2208 N N . SER B 1 99 ? -0.305 0.041 -5.585 1.00 16.44 97 SER B N 1
ATOM 2209 C CA . SER B 1 99 ? -1.029 -0.113 -4.316 1.00 15.45 97 SER B CA 1
ATOM 2210 C C 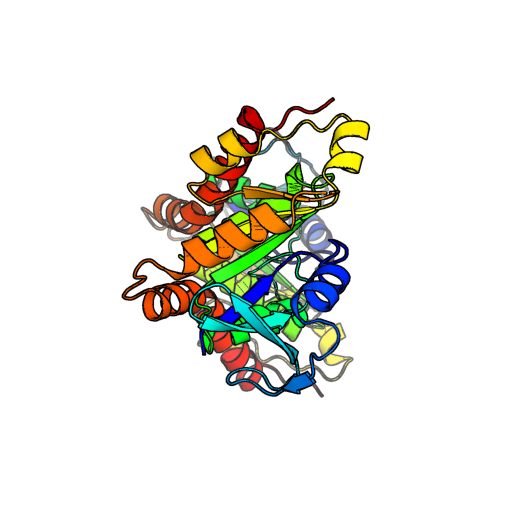. SER B 1 99 ? -0.361 0.647 -3.183 1.00 14.40 97 SER B C 1
ATOM 2211 O O . SER B 1 99 ? -1.030 1.328 -2.436 1.00 15.23 97 SER B O 1
ATOM 2214 N N . LEU B 1 100 ? 0.958 0.562 -3.050 1.00 14.80 98 LEU B N 1
ATOM 2215 C CA . LEU B 1 100 ? 1.642 1.242 -1.935 1.00 14.82 98 LEU B CA 1
ATOM 2216 C C . LEU B 1 100 ? 1.569 2.775 -2.065 1.00 15.20 98 LEU B C 1
ATOM 2217 O O . LEU B 1 100 ? 1.404 3.487 -1.073 1.00 14.55 98 LEU B O 1
ATOM 2222 N N . LEU B 1 101 ? 1.684 3.263 -3.297 1.00 15.52 99 LEU B N 1
ATOM 2223 C CA . LEU B 1 101 ? 1.580 4.680 -3.585 1.00 15.71 99 LEU B CA 1
ATOM 2224 C C . LEU B 1 101 ? 0.217 5.188 -3.156 1.00 15.57 99 LEU B C 1
ATOM 2225 O O . LEU B 1 101 ? 0.116 6.181 -2.455 1.00 15.64 99 LEU B O 1
ATOM 2230 N N . LEU B 1 102 ? -0.833 4.479 -3.549 1.00 15.44 100 LEU B N 1
ATOM 2231 C CA . LEU B 1 102 ? -2.171 4.894 -3.180 1.00 15.56 100 LEU B CA 1
ATOM 2232 C C . LEU B 1 102 ? -2.462 4.769 -1.675 1.00 15.14 100 LEU B C 1
ATOM 2233 O O . LEU B 1 102 ? -3.217 5.573 -1.156 1.00 15.51 100 LEU B O 1
ATOM 2238 N N . GLN B 1 103 ? -1.860 3.794 -0.981 1.00 14.59 101 GLN B N 1
ATOM 2239 C CA . GLN B 1 103 ? -1.972 3.706 0.479 1.00 14.00 101 GLN B CA 1
ATOM 2240 C C . GLN B 1 103 ? -1.321 4.927 1.131 1.00 14.71 101 GLN B C 1
ATOM 2241 O O . GLN B 1 103 ? -1.847 5.506 2.057 1.00 15.24 101 GLN B O 1
ATOM 2247 N N . LEU B 1 104 ? -0.150 5.290 0.639 1.00 15.13 102 LEU B N 1
ATOM 2248 C CA . LEU B 1 104 ? 0.570 6.445 1.141 1.00 15.63 102 LEU B CA 1
ATOM 2249 C C . LEU B 1 104 ? -0.166 7.769 0.809 1.00 16.20 102 LEU B C 1
ATOM 2250 O O . LEU B 1 104 ? -0.241 8.649 1.665 1.00 17.57 102 LEU B O 1
ATOM 2255 N N . LYS B 1 105 ? -0.717 7.907 -0.402 1.00 16.60 103 LYS B N 1
ATOM 2256 C CA . LYS B 1 105 ? -1.584 9.059 -0.735 1.00 17.43 103 LYS B CA 1
ATOM 2257 C C . LYS B 1 105 ? -2.737 9.194 0.271 1.00 17.93 103 LYS B C 1
ATOM 2258 O O . LYS B 1 105 ? -3.038 10.288 0.752 1.00 16.85 103 LYS B O 1
ATOM 2264 N N . GLN B 1 106 ? -3.343 8.070 0.638 1.00 18.79 104 GLN B N 1
ATOM 2265 C CA . GLN B 1 106 ? -4.472 8.070 1.560 1.00 20.07 104 GLN B CA 1
ATOM 2266 C C . GLN B 1 106 ? -4.158 8.621 2.961 1.00 20.63 104 GLN B C 1
ATOM 2267 O O . GLN B 1 106 ? -5.074 9.040 3.672 1.00 21.84 104 GLN B O 1
ATOM 2273 N N . LEU B 1 107 ? -2.888 8.619 3.365 1.00 20.49 105 LEU B N 1
ATOM 2274 C CA . LEU B 1 107 ? -2.478 9.257 4.609 1.00 20.77 105 LEU B CA 1
ATOM 2275 C C . LEU B 1 107 ? -2.490 10.797 4.520 1.00 21.02 105 LEU B C 1
ATOM 2276 O O . LEU B 1 107 ? -2.347 11.446 5.531 1.00 20.07 105 LEU B O 1
ATOM 2281 N N . ASN B 1 108 ? -2.675 11.347 3.316 1.00 21.57 106 ASN B N 1
ATOM 2282 C CA . ASN B 1 108 ? -2.693 12.792 3.069 1.00 22.57 106 ASN B CA 1
ATOM 2283 C C . ASN B 1 108 ? -1.308 13.372 3.185 1.00 22.68 106 ASN B C 1
ATOM 2284 O O . ASN B 1 108 ? -1.132 14.496 3.667 1.00 24.00 106 ASN B O 1
ATOM 2289 N N . MET B 1 109 ? -0.318 12.609 2.729 1.00 22.04 107 MET B N 1
ATOM 2290 C CA . MET B 1 109 ? 1.046 13.086 2.697 1.00 21.70 107 MET B CA 1
ATOM 2291 C C . MET B 1 109 ? 1.320 13.912 1.452 1.00 20.53 107 MET B C 1
ATOM 2292 O O . MET B 1 109 ? 0.538 13.897 0.508 1.00 19.57 107 MET B O 1
ATOM 2297 N N . ASN B 1 110 ? 2.455 14.613 1.481 1.00 18.91 108 ASN B N 1
ATOM 2298 C CA . ASN B 1 110 ? 2.981 15.351 0.351 1.00 18.54 108 ASN B CA 1
ATOM 2299 C C . ASN B 1 110 ? 3.954 14.421 -0.399 1.00 17.75 108 ASN B C 1
ATOM 2300 O O . ASN B 1 110 ? 4.958 14.023 0.157 1.00 18.83 108 ASN B O 1
ATOM 2305 N N . ILE B 1 111 ? 3.645 14.057 -1.643 1.00 16.77 109 ILE B N 1
ATOM 2306 C CA . ILE B 1 111 ? 4.357 12.985 -2.316 1.00 15.74 109 ILE B CA 1
ATOM 2307 C C . ILE B 1 111 ? 4.951 13.366 -3.687 1.00 15.97 109 ILE B C 1
ATOM 2308 O O . ILE B 1 111 ? 4.345 14.092 -4.483 1.00 16.11 109 ILE B O 1
ATOM 2313 N N . VAL B 1 112 ? 6.142 12.846 -3.966 1.00 16.18 110 VAL B N 1
ATOM 2314 C CA . VAL B 1 112 ? 6.635 12.794 -5.331 1.00 16.21 110 VAL B CA 1
ATOM 2315 C C . VAL B 1 112 ? 6.958 11.334 -5.623 1.00 16.68 110 VAL B C 1
ATOM 2316 O O . VAL B 1 112 ? 7.595 10.678 -4.806 1.00 16.36 110 VAL B O 1
ATOM 2320 N N . VAL B 1 113 ? 6.529 10.847 -6.783 1.00 17.51 111 VAL B N 1
ATOM 2321 C CA . VAL B 1 113 ? 6.765 9.455 -7.205 1.00 19.17 111 VAL B CA 1
ATOM 2322 C C . VAL B 1 113 ? 7.868 9.353 -8.228 1.00 19.57 111 VAL B C 1
ATOM 2323 O O . VAL B 1 113 ? 7.856 10.081 -9.227 1.00 21.07 111 VAL B O 1
ATOM 2327 N N . LEU B 1 114 ? 8.814 8.446 -7.991 1.00 20.17 112 LEU B N 1
ATOM 2328 C CA . LEU B 1 114 ? 9.823 8.101 -8.977 1.00 20.64 112 LEU B CA 1
ATOM 2329 C C . LEU B 1 114 ? 9.581 6.671 -9.481 1.00 21.59 112 LEU B C 1
ATOM 2330 O O . LEU B 1 114 ? 9.499 5.712 -8.688 1.00 20.71 112 LEU B O 1
ATOM 2335 N N . LEU B 1 115 ? 9.439 6.531 -10.799 1.00 21.90 113 LEU B N 1
ATOM 2336 C CA . LEU B 1 115 ? 9.299 5.224 -11.405 1.00 22.53 113 LEU B CA 1
ATOM 2337 C C . LEU B 1 115 ? 10.680 4.815 -11.896 1.00 24.02 113 LEU B C 1
ATOM 2338 O O . LEU B 1 115 ? 11.191 5.334 -12.886 1.00 24.24 113 LEU B O 1
ATOM 2343 N N . ASN B 1 116 ? 11.294 3.887 -11.178 1.00 24.75 114 ASN B N 1
ATOM 2344 C CA . ASN B 1 116 ? 12.610 3.432 -11.519 1.00 25.85 114 ASN B CA 1
ATOM 2345 C C . ASN B 1 116 ? 12.534 2.317 -12.572 1.00 26.64 114 ASN B C 1
ATOM 2346 O O . ASN B 1 116 ? 11.463 1.729 -12.795 1.00 25.27 114 ASN B O 1
ATOM 2351 N N . MET B 1 117 ? 13.664 2.054 -13.230 1.00 27.79 115 MET B N 1
ATOM 2352 C CA . MET B 1 117 ? 13.760 1.007 -14.252 1.00 28.87 115 MET B CA 1
ATOM 2353 C C . MET B 1 117 ? 12.743 1.224 -15.378 1.00 28.63 115 MET B C 1
ATOM 2354 O O . MET B 1 117 ? 12.106 0.277 -15.840 1.00 28.64 115 MET B O 1
ATOM 2359 N N . SER B 1 118 ? 12.603 2.465 -15.827 1.00 28.72 116 SER B N 1
ATOM 2360 C CA . SER B 1 118 ? 11.586 2.809 -16.818 1.00 29.41 116 SER B CA 1
ATOM 2361 C C . SER B 1 118 ? 11.930 2.273 -18.200 1.00 29.44 116 SER B C 1
ATOM 2362 O O . SER B 1 118 ? 11.032 1.932 -18.961 1.00 29.16 116 SER B O 1
ATOM 2365 N N . ASP B 1 119 ? 13.228 2.217 -18.507 1.00 30.34 117 ASP B N 1
ATOM 2366 C CA . ASP B 1 119 ? 13.748 1.551 -19.712 1.00 30.38 117 ASP B CA 1
ATOM 2367 C C . ASP B 1 119 ? 13.393 0.063 -19.765 1.00 30.20 117 ASP B C 1
ATOM 2368 O O . ASP B 1 119 ? 12.839 -0.408 -20.763 1.00 30.08 117 ASP B O 1
ATOM 2370 N N . GLU B 1 120 ? 13.697 -0.679 -18.697 1.00 29.83 118 GLU B N 1
ATOM 2371 C CA . GLU B 1 120 ? 13.352 -2.118 -18.639 1.00 29.63 118 GLU B CA 1
ATOM 2372 C C . GLU B 1 120 ? 11.870 -2.310 -18.892 1.00 29.82 118 GLU B C 1
ATOM 2373 O O . GLU B 1 120 ? 11.464 -3.205 -19.636 1.00 29.19 118 GLU B O 1
ATOM 2375 N N . ALA B 1 121 ? 11.059 -1.451 -18.277 1.00 29.82 119 ALA B N 1
ATOM 2376 C CA . ALA B 1 121 ? 9.620 -1.524 -18.439 1.00 30.16 119 ALA B CA 1
ATOM 2377 C C . ALA B 1 121 ? 9.240 -1.358 -19.913 1.00 30.70 119 ALA B C 1
ATOM 2378 O O . ALA B 1 121 ? 8.453 -2.133 -20.437 1.00 30.08 119 ALA B O 1
ATOM 2380 N N . LYS B 1 122 ? 9.800 -0.350 -20.576 1.00 31.86 120 LYS B N 1
ATOM 2381 C CA . LYS B 1 122 ? 9.498 -0.140 -21.994 1.00 33.27 120 LYS B CA 1
ATOM 2382 C C . LYS B 1 122 ? 9.846 -1.372 -22.854 1.00 33.61 120 LYS B C 1
ATOM 2383 O O . LYS B 1 122 ? 9.067 -1.751 -23.731 1.00 33.07 120 LYS B O 1
ATOM 2389 N N . GLN B 1 123 ? 10.979 -2.010 -22.578 1.00 34.40 121 GLN B N 1
ATOM 2390 C CA . GLN B 1 123 ? 11.365 -3.230 -23.295 1.00 35.72 121 GLN B CA 1
ATOM 2391 C C . GLN B 1 123 ? 10.455 -4.431 -23.007 1.00 36.12 121 GLN B C 1
ATOM 2392 O O . GLN B 1 123 ? 10.252 -5.279 -23.880 1.00 35.37 121 GLN B O 1
ATOM 2398 N N . TYR B 1 124 ? 9.922 -4.502 -21.787 1.00 36.52 122 TYR B N 1
ATOM 2399 C CA . TYR B 1 124 ? 8.890 -5.491 -21.429 1.00 36.97 122 TYR B CA 1
ATOM 2400 C C . TYR B 1 124 ? 7.571 -5.208 -22.153 1.00 36.64 122 TYR B C 1
ATOM 2401 O O . TYR B 1 124 ? 6.620 -5.986 -22.048 1.00 36.87 122 TYR B O 1
ATOM 2410 N N . GLY B 1 125 ? 7.491 -4.079 -22.855 1.00 36.13 123 GLY B N 1
ATOM 2411 C CA . GLY B 1 125 ? 6.257 -3.693 -23.533 1.00 35.54 123 GLY B CA 1
ATOM 2412 C C . GLY B 1 125 ? 5.298 -2.951 -22.622 1.00 34.92 123 GLY B C 1
ATOM 2413 O O . GLY B 1 125 ? 4.129 -2.788 -22.958 1.00 35.04 123 GLY B O 1
ATOM 2414 N N . ILE B 1 126 ? 5.797 -2.504 -21.467 1.00 34.08 124 ILE B N 1
ATOM 2415 C CA . ILE B 1 126 ? 5.020 -1.680 -20.546 1.00 33.20 124 ILE B CA 1
ATOM 2416 C C . ILE B 1 126 ? 5.307 -0.218 -20.885 1.00 32.24 124 ILE B C 1
ATOM 2417 O O . ILE B 1 126 ? 6.411 0.264 -20.658 1.00 32.42 124 ILE B O 1
ATOM 2422 N N . THR B 1 127 ? 4.321 0.458 -21.468 1.00 30.96 125 THR B N 1
ATOM 2423 C CA . THR B 1 127 ? 4.415 1.872 -21.805 1.00 30.33 125 THR B CA 1
ATOM 2424 C C . THR B 1 127 ? 3.677 2.692 -20.752 1.00 28.60 125 THR B C 1
ATOM 2425 O O . THR B 1 127 ? 2.450 2.645 -20.689 1.00 27.44 125 THR B O 1
ATOM 2429 N N . ILE B 1 128 ? 4.423 3.447 -19.952 1.00 27.32 126 ILE B N 1
ATOM 2430 C CA . ILE B 1 128 ? 3.852 4.319 -18.913 1.00 26.57 126 ILE B CA 1
ATOM 2431 C C . ILE B 1 128 ? 3.889 5.768 -19.366 1.00 26.47 126 ILE B C 1
ATOM 2432 O O . ILE B 1 128 ? 4.942 6.266 -19.729 1.00 26.45 126 ILE B O 1
ATOM 2437 N N . ASP B 1 129 ? 2.735 6.427 -19.343 1.00 26.39 127 ASP B N 1
ATOM 2438 C CA . ASP B 1 129 ? 2.614 7.838 -19.676 1.00 26.66 127 ASP B CA 1
ATOM 2439 C C . ASP B 1 129 ? 2.573 8.607 -18.365 1.00 26.76 127 ASP B C 1
ATOM 2440 O O . ASP B 1 129 ? 1.493 8.775 -17.761 1.00 26.76 127 ASP B O 1
ATOM 2445 N N . SER B 1 130 ? 3.743 9.083 -17.942 1.00 26.92 128 SER B N 1
ATOM 2446 C CA . SER B 1 130 ? 3.909 9.622 -16.595 1.00 27.29 128 SER B CA 1
ATOM 2447 C C . SER B 1 130 ? 3.231 10.969 -16.401 1.00 26.89 128 SER B C 1
ATOM 2448 O O . SER B 1 130 ? 2.813 11.269 -15.292 1.00 28.00 128 SER B O 1
ATOM 2451 N N . ARG B 1 131 ? 3.076 11.764 -17.466 1.00 26.25 129 ARG B N 1
ATOM 2452 C CA . ARG B 1 131 ? 2.342 13.030 -17.375 1.00 26.01 129 ARG B CA 1
ATOM 2453 C C . ARG B 1 131 ? 0.876 12.777 -17.084 1.00 25.60 129 ARG B C 1
ATOM 2454 O O . ARG B 1 131 ? 0.260 13.431 -16.224 1.00 25.59 129 ARG B O 1
ATOM 2456 N N . LYS B 1 132 ? 0.308 11.833 -17.822 1.00 25.42 130 LYS B N 1
ATOM 2457 C CA . LYS B 1 132 ? -1.071 11.456 -17.631 1.00 25.52 130 LYS B CA 1
ATOM 2458 C C . LYS B 1 132 ? -1.250 10.855 -16.223 1.00 24.70 130 LYS B C 1
ATOM 2459 O O . LYS B 1 132 ? -2.211 11.184 -15.536 1.00 24.15 130 LYS B O 1
ATOM 2465 N N . MET B 1 133 ? -0.309 10.014 -15.799 1.00 24.43 131 MET B N 1
ATOM 2466 C CA . MET B 1 133 ? -0.378 9.396 -14.460 1.00 24.56 131 MET B CA 1
ATOM 2467 C C . MET B 1 133 ? -0.305 10.470 -13.373 1.00 24.35 131 MET B C 1
ATOM 2468 O O . MET B 1 133 ? -1.047 10.446 -12.391 1.00 24.03 131 MET B O 1
ATOM 2473 N N . SER B 1 134 ? 0.585 11.434 -13.572 1.00 24.61 132 SER B N 1
ATOM 2474 C CA . SER B 1 134 ? 0.713 12.557 -12.655 1.00 25.06 132 SER B CA 1
ATOM 2475 C C . SER B 1 134 ? -0.596 13.368 -12.535 1.00 24.98 132 SER B C 1
ATOM 2476 O O . SER B 1 134 ? -1.039 13.723 -11.431 1.00 24.54 132 SER B O 1
ATOM 2479 N N . GLU B 1 135 ? -1.226 13.621 -13.678 1.00 24.62 133 GLU B N 1
ATOM 2480 C CA . GLU B 1 135 ? -2.480 14.346 -13.732 1.00 24.84 133 GLU B CA 1
ATOM 2481 C C . GLU B 1 135 ? -3.584 13.639 -12.945 1.00 24.53 133 GLU B C 1
ATOM 2482 O O . GLU B 1 135 ? -4.288 14.259 -12.138 1.00 24.30 133 GLU B O 1
ATOM 2488 N N . LEU B 1 136 ? -3.737 12.347 -13.201 1.00 24.26 134 LEU B N 1
ATOM 2489 C CA . LEU B 1 136 ? -4.816 11.554 -12.605 1.00 24.53 134 LEU B CA 1
ATOM 2490 C C . LEU B 1 136 ? -4.621 11.379 -11.103 1.00 24.54 134 LEU B C 1
ATOM 2491 O O . LEU B 1 136 ? -5.589 11.347 -10.357 1.00 25.54 134 LEU B O 1
ATOM 2496 N N . LEU B 1 137 ? -3.368 11.242 -10.676 1.00 25.20 135 LEU B N 1
ATOM 2497 C CA . LEU B 1 137 ? -3.029 11.151 -9.250 1.00 25.44 135 LEU B CA 1
ATOM 2498 C C . LEU B 1 137 ? -3.004 12.516 -8.562 1.00 26.25 135 LEU B C 1
ATOM 2499 O O . LEU B 1 137 ? -3.174 12.602 -7.341 1.00 26.15 135 LEU B O 1
ATOM 2504 N N . GLN B 1 138 ? -2.794 13.578 -9.338 1.00 27.31 136 GLN B N 1
ATOM 2505 C CA . GLN B 1 138 ? -2.442 14.900 -8.787 1.00 28.07 136 GLN B CA 1
ATOM 2506 C C . GLN B 1 138 ? -1.225 14.825 -7.855 1.00 27.29 136 GLN B C 1
ATOM 2507 O O . GLN B 1 138 ? -1.219 15.374 -6.754 1.00 27.49 136 GLN B O 1
ATOM 2513 N N . ILE B 1 139 ? -0.208 14.120 -8.339 1.00 26.43 137 ILE B N 1
ATOM 2514 C CA . ILE B 1 139 ? 1.053 13.863 -7.652 1.00 25.08 137 ILE B CA 1
ATOM 2515 C C . ILE B 1 139 ? 2.092 13.909 -8.763 1.00 24.96 137 ILE B C 1
ATOM 2516 O O . ILE B 1 139 ? 1.877 13.295 -9.814 1.00 24.70 137 ILE B O 1
ATOM 2521 N N . PRO B 1 140 ? 3.215 14.619 -8.562 1.00 24.47 138 PRO B N 1
ATOM 2522 C CA . PRO B 1 140 ? 4.201 14.594 -9.640 1.00 24.20 138 PRO B CA 1
ATOM 2523 C C . PRO B 1 140 ? 4.825 13.206 -9.778 1.00 24.11 138 PRO B C 1
ATOM 2524 O O . PRO B 1 140 ? 5.111 12.577 -8.772 1.00 23.17 138 PRO B O 1
ATOM 2528 N N . VAL B 1 141 ? 5.018 12.751 -11.015 1.00 24.20 139 VAL B N 1
ATOM 2529 C CA . VAL B 1 141 ? 5.568 11.436 -11.315 1.00 24.35 139 VAL B CA 1
ATOM 2530 C C . VAL B 1 141 ? 6.729 11.624 -12.291 1.00 25.02 139 VAL B C 1
ATOM 2531 O O . VAL B 1 141 ? 6.570 12.307 -13.315 1.00 24.53 139 VAL B O 1
ATOM 2535 N N . PHE B 1 142 ? 7.879 11.020 -11.975 1.00 25.40 140 PHE B N 1
ATOM 2536 C CA . PHE B 1 142 ? 9.058 11.076 -12.834 1.00 26.30 140 PHE B CA 1
ATOM 2537 C C . PHE B 1 142 ? 9.690 9.716 -13.041 1.00 27.14 140 PHE B C 1
ATOM 2538 O O . PHE B 1 142 ? 9.813 8.922 -12.111 1.00 27.03 140 PHE B O 1
ATOM 2546 N N . GLN B 1 143 ? 10.107 9.453 -14.275 1.00 28.36 141 GLN B N 1
ATOM 2547 C CA . GLN B 1 143 ? 10.675 8.167 -14.615 1.00 29.63 141 GLN B CA 1
ATOM 2548 C C . GLN B 1 143 ? 12.189 8.270 -14.566 1.00 30.52 141 GLN B C 1
ATOM 2549 O O . GLN B 1 143 ? 12.766 9.279 -14.989 1.00 31.25 141 GLN B O 1
ATOM 2555 N N . LEU B 1 144 ? 12.826 7.237 -14.027 1.00 31.44 142 LEU B N 1
ATOM 2556 C CA . LEU B 1 144 ? 14.287 7.144 -13.988 1.00 32.09 142 LEU B CA 1
ATOM 2557 C C . LEU B 1 144 ? 14.759 5.917 -14.746 1.00 32.96 142 LEU B C 1
ATOM 2558 O O . LEU B 1 144 ? 14.077 4.895 -14.763 1.00 32.69 142 LEU B O 1
ATOM 2563 N N . SER B 1 145 ? 15.939 6.023 -15.353 1.00 34.49 143 SER B N 1
ATOM 2564 C CA . SER B 1 145 ? 16.616 4.869 -15.961 1.00 35.54 143 SER B CA 1
ATOM 2565 C C . SER B 1 145 ? 18.125 5.058 -15.970 1.00 36.12 143 SER B C 1
ATOM 2566 O O . SER B 1 145 ? 18.829 4.479 -15.133 1.00 37.46 143 SER B O 1
ATOM 2569 N N . THR B 1 150 ? 17.618 9.855 -18.217 1.00 43.18 148 THR B N 1
ATOM 2570 C CA . THR B 1 150 ? 18.001 9.327 -16.912 1.00 42.87 148 THR B CA 1
ATOM 2571 C C . THR B 1 150 ? 17.007 9.809 -15.854 1.00 42.38 148 THR B C 1
ATOM 2572 O O . THR B 1 150 ? 16.613 9.028 -14.992 1.00 42.44 148 THR B O 1
ATOM 2576 N N . GLY B 1 151 ? 16.638 11.096 -15.916 1.00 41.33 149 GLY B N 1
ATOM 2577 C CA . GLY B 1 151 ? 15.507 11.661 -15.160 1.00 40.40 149 GLY B CA 1
ATOM 2578 C C . GLY B 1 151 ? 15.762 12.142 -13.734 1.00 39.45 149 GLY B C 1
ATOM 2579 O O . GLY B 1 151 ? 14.841 12.587 -13.051 1.00 39.03 149 GLY B O 1
ATOM 2580 N N . TYR B 1 152 ? 17.007 12.058 -13.286 1.00 38.64 150 TYR B N 1
ATOM 2581 C CA . TYR B 1 152 ? 17.360 12.370 -11.894 1.00 37.92 150 TYR B CA 1
ATOM 2582 C C . TYR B 1 152 ? 17.278 13.867 -11.555 1.00 37.04 150 TYR B C 1
ATOM 2583 O O . TYR B 1 152 ? 16.676 14.251 -10.550 1.00 36.55 150 TYR B O 1
ATOM 2592 N N . GLN B 1 153 ? 17.887 14.696 -12.399 1.00 36.08 151 GLN B N 1
ATOM 2593 C CA . GLN B 1 153 ? 17.870 16.150 -12.228 1.00 35.18 151 GLN B CA 1
ATOM 2594 C C . GLN B 1 153 ? 16.454 16.709 -12.184 1.00 34.27 151 GLN B C 1
ATOM 2595 O O . GLN B 1 153 ? 16.118 17.496 -11.287 1.00 34.24 151 GLN B O 1
ATOM 2597 N N . GLU B 1 154 ? 15.629 16.306 -13.154 1.00 33.26 152 GLU B N 1
ATOM 2598 C CA . GLU B 1 154 ? 14.231 16.744 -13.224 1.00 32.37 152 GLU B CA 1
ATOM 2599 C C . GLU B 1 154 ? 13.441 16.295 -11.998 1.00 30.37 152 GLU B C 1
ATOM 2600 O O . GLU B 1 154 ? 12.623 17.045 -11.478 1.00 29.42 152 GLU B O 1
ATOM 2606 N N . ALA B 1 155 ? 13.656 15.048 -11.579 1.00 28.75 153 ALA B N 1
ATOM 2607 C CA . ALA B 1 155 ? 13.015 14.527 -10.375 1.00 27.04 153 ALA B CA 1
ATOM 2608 C C . ALA B 1 155 ? 13.381 15.403 -9.175 1.00 25.94 153 ALA B C 1
ATOM 2609 O O . ALA B 1 155 ? 12.507 15.796 -8.415 1.00 24.67 153 ALA B O 1
ATOM 2611 N N . LEU B 1 156 ? 14.667 15.732 -9.032 1.00 25.48 154 LEU B N 1
ATOM 2612 C CA . LEU B 1 156 ? 15.125 16.513 -7.862 1.00 25.54 154 LEU B CA 1
ATOM 2613 C C . LEU B 1 156 ? 14.650 17.966 -7.884 1.00 25.23 154 LEU B C 1
ATOM 2614 O O . LEU B 1 156 ? 14.455 18.562 -6.826 1.00 24.93 154 LEU B O 1
ATOM 2619 N N . GLN B 1 157 ? 14.405 18.526 -9.065 1.00 25.31 155 GLN B N 1
ATOM 2620 C CA . GLN B 1 157 ? 13.832 19.879 -9.147 1.00 25.54 155 GLN B CA 1
ATOM 2621 C C . GLN B 1 157 ? 12.366 19.852 -8.733 1.00 25.22 155 GLN B C 1
ATOM 2622 O O . GLN B 1 157 ? 11.886 20.804 -8.114 1.00 24.86 155 GLN B O 1
ATOM 2628 N N . ALA B 1 158 ? 11.647 18.773 -9.081 1.00 24.29 156 ALA B N 1
ATOM 2629 C CA . ALA B 1 158 ? 10.261 18.615 -8.613 1.00 23.92 156 ALA B CA 1
ATOM 2630 C C . ALA B 1 158 ? 10.199 18.441 -7.096 1.00 23.26 156 ALA B C 1
ATOM 2631 O O . ALA B 1 158 ? 9.286 18.925 -6.452 1.00 23.90 156 ALA B O 1
ATOM 2633 N N . VAL B 1 159 ? 11.184 17.751 -6.540 1.00 23.05 157 VAL B N 1
ATOM 2634 C CA . VAL B 1 159 ? 11.278 17.575 -5.102 1.00 22.85 157 VAL B CA 1
ATOM 2635 C C . VAL B 1 159 ? 11.465 18.928 -4.417 1.00 22.65 157 VAL B C 1
ATOM 2636 O O . VAL B 1 159 ? 10.783 19.245 -3.455 1.00 22.05 157 VAL B O 1
ATOM 2640 N N . THR B 1 160 ? 12.392 19.721 -4.937 1.00 23.18 158 THR B N 1
ATOM 2641 C CA . THR B 1 160 ? 12.603 21.088 -4.466 1.00 23.57 158 THR B CA 1
ATOM 2642 C C . THR B 1 160 ? 11.328 21.927 -4.542 1.00 23.77 158 THR B C 1
ATOM 2643 O O . THR B 1 160 ? 10.980 22.598 -3.574 1.00 23.47 158 THR B O 1
ATOM 2647 N N . ARG B 1 161 ? 10.612 21.859 -5.668 1.00 24.99 159 ARG B N 1
ATOM 2648 C CA . ARG B 1 161 ? 9.317 22.539 -5.808 1.00 25.90 159 ARG B CA 1
ATOM 2649 C C . ARG B 1 161 ? 8.250 22.047 -4.811 1.00 26.08 159 ARG B C 1
ATOM 2650 O O . ARG B 1 161 ? 7.515 22.853 -4.220 1.00 25.85 159 ARG B O 1
ATOM 2658 N N . ALA B 1 162 ? 8.184 20.733 -4.616 1.00 25.92 160 ALA B N 1
ATOM 2659 C CA . ALA B 1 162 ? 7.224 20.137 -3.687 1.00 26.43 160 ALA B CA 1
ATOM 2660 C C . ALA B 1 162 ? 7.513 20.500 -2.225 1.00 26.52 160 ALA B C 1
ATOM 2661 O O . ALA B 1 162 ? 6.665 20.295 -1.364 1.00 26.31 160 ALA B O 1
ATOM 2663 N N . LEU B 1 163 ? 8.706 21.029 -1.950 1.00 27.27 161 LEU B N 1
ATOM 2664 C CA . LEU B 1 163 ? 9.041 21.536 -0.621 1.00 28.41 161 LEU B CA 1
ATOM 2665 C C . LEU B 1 163 ? 8.662 23.014 -0.365 1.00 29.71 161 LEU B C 1
ATOM 2666 O O . LEU B 1 163 ? 8.700 23.457 0.782 1.00 29.37 161 LEU B O 1
ATOM 2671 N N . ARG B 1 164 ? 8.258 23.751 -1.407 1.00 30.80 162 ARG B N 1
ATOM 2672 C CA . ARG B 1 164 ? 7.977 25.188 -1.282 1.00 32.27 162 ARG B CA 1
ATOM 2673 C C . ARG B 1 164 ? 6.633 25.562 -0.645 1.00 32.53 162 ARG B C 1
ATOM 2674 O O . ARG B 1 164 ? 6.592 26.413 0.262 1.00 33.54 162 ARG B O 1
ATOM 2682 N N . TYR B 1 165 ? 5.539 24.957 -1.115 1.00 32.15 163 TYR B N 1
ATOM 2683 C CA . TYR B 1 165 ? 4.187 25.381 -0.706 1.00 31.40 163 TYR B CA 1
ATOM 2684 C C . TYR B 1 165 ? 3.821 24.950 0.706 1.00 31.31 163 TYR B C 1
ATOM 2685 O O . TYR B 1 165 ? 4.352 23.944 1.214 1.00 31.72 163 TYR B O 1
ATOM 2694 N N . PRO B 1 166 ? 2.913 25.702 1.349 1.00 30.76 164 PRO B N 1
ATOM 2695 C CA . PRO B 1 166 ? 2.486 25.313 2.683 1.00 30.41 164 PRO B CA 1
ATOM 2696 C C . PRO B 1 166 ? 1.698 24.008 2.720 1.00 29.78 164 PRO B C 1
ATOM 2697 O O . PRO B 1 166 ? 0.960 23.678 1.788 1.00 28.96 164 PRO B O 1
ATOM 2701 N N . THR B 1 167 ? 1.871 23.292 3.821 1.00 29.18 165 THR B N 1
ATOM 2702 C CA . THR B 1 167 ? 1.164 22.061 4.072 1.00 28.83 165 THR B CA 1
ATOM 2703 C C . THR B 1 167 ? 0.647 22.162 5.483 1.00 29.31 165 THR B C 1
ATOM 2704 O O . THR B 1 167 ? 1.027 21.380 6.349 1.00 29.74 165 THR B O 1
ATOM 2708 N N . PRO B 1 168 ? -0.213 23.155 5.739 1.00 30.19 166 PRO B N 1
ATOM 2709 C CA . PRO B 1 168 ? -0.675 23.372 7.108 1.00 29.95 166 PRO B CA 1
ATOM 2710 C C . PRO B 1 168 ? -1.607 22.261 7.577 1.00 29.47 166 PRO B C 1
ATOM 2711 O O . PRO B 1 168 ? -2.419 21.766 6.802 1.00 30.04 166 PRO B O 1
ATOM 2715 N N . GLY B 1 169 ? -1.472 21.859 8.836 1.00 28.95 167 GLY B N 1
ATOM 2716 C CA . GLY B 1 169 ? -2.237 20.739 9.369 1.00 28.44 167 GLY B CA 1
ATOM 2717 C C . GLY B 1 169 ? -1.809 19.344 8.903 1.00 28.02 167 GLY B C 1
ATOM 2718 O O . GLY B 1 169 ? -2.352 18.353 9.373 1.00 28.38 167 GLY B O 1
ATOM 2719 N N . MET B 1 170 ? -0.834 19.240 8.002 1.00 27.52 168 MET B N 1
ATOM 2720 C CA . MET B 1 170 ? -0.497 17.951 7.407 1.00 26.78 168 MET B CA 1
ATOM 2721 C C . MET B 1 170 ? -0.090 16.927 8.459 1.00 26.74 168 MET B C 1
ATOM 2722 O O . MET B 1 170 ? -0.549 15.781 8.422 1.00 26.31 168 MET B O 1
ATOM 2727 N N . ALA B 1 171 ? 0.761 17.348 9.388 1.00 26.75 169 ALA B N 1
ATOM 2728 C CA . ALA B 1 171 ? 1.289 16.457 10.410 1.00 26.98 169 ALA B CA 1
ATOM 2729 C C . ALA B 1 171 ? 0.135 15.853 11.180 1.00 27.29 169 ALA B C 1
ATOM 2730 O O . ALA B 1 171 ? 0.105 14.643 11.416 1.00 26.29 169 ALA B O 1
ATOM 2732 N N . GLU B 1 172 ? -0.806 16.722 11.556 1.00 27.59 170 GLU B N 1
ATOM 2733 C CA . GLU B 1 172 ? -2.042 16.338 12.241 1.00 27.92 170 GLU B CA 1
ATOM 2734 C C . GLU B 1 172 ? -2.888 15.388 11.400 1.00 27.14 170 GLU B C 1
ATOM 2735 O O . GLU B 1 172 ? -3.390 14.384 11.911 1.00 26.92 170 GLU B O 1
ATOM 2741 N N . ASN B 1 173 ? -3.049 15.707 10.117 1.00 26.82 171 ASN B N 1
ATOM 2742 C CA . ASN B 1 173 ? -3.761 14.825 9.177 1.00 26.98 171 ASN B CA 1
ATOM 2743 C C . ASN B 1 173 ? -3.123 13.447 9.052 1.00 26.59 171 ASN B C 1
ATOM 2744 O O . ASN B 1 173 ? -3.817 12.438 9.088 1.00 26.76 171 ASN B O 1
ATOM 2749 N N . VAL B 1 174 ? -1.803 13.408 8.919 1.00 25.94 172 VAL B N 1
ATOM 2750 C CA . VAL B 1 174 ? -1.112 12.138 8.740 1.00 25.99 172 VAL B CA 1
ATOM 2751 C C . VAL B 1 174 ? -1.272 11.270 9.977 1.00 26.27 172 VAL B C 1
ATOM 2752 O O . VAL B 1 174 ? -1.596 10.102 9.852 1.00 25.63 172 VAL B O 1
ATOM 2756 N N . ARG B 1 175 ? -1.050 11.845 11.161 1.00 26.61 173 ARG B N 1
ATOM 2757 C CA . ARG B 1 175 ? -1.273 11.137 12.417 1.00 27.05 173 ARG B CA 1
ATOM 2758 C C . ARG B 1 175 ? -2.694 10.638 12.559 1.00 28.00 173 ARG B C 1
ATOM 2759 O O . ARG B 1 175 ? -2.890 9.543 13.047 1.00 28.89 173 ARG B O 1
ATOM 2767 N N . THR B 1 176 ? -3.680 11.451 12.177 1.00 28.78 174 THR B N 1
ATOM 2768 C CA . THR B 1 176 ? -5.081 11.046 12.257 1.00 29.17 174 THR B CA 1
ATOM 2769 C C . THR B 1 176 ? -5.346 9.834 11.378 1.00 29.76 174 THR B C 1
ATOM 2770 O O . THR B 1 176 ? -6.070 8.929 11.780 1.00 28.92 174 THR B O 1
ATOM 2774 N N . GLN B 1 177 ? -4.768 9.835 10.178 1.00 30.05 175 GLN B N 1
ATOM 2775 C CA . GLN B 1 177 ? -4.946 8.719 9.249 1.00 30.93 175 GLN B CA 1
ATOM 2776 C C . GLN B 1 177 ? -4.289 7.439 9.723 1.00 30.96 175 GLN B C 1
ATOM 2777 O O . GLN B 1 177 ? -4.732 6.365 9.342 1.00 31.94 175 GLN B O 1
ATOM 2783 N N . LEU B 1 178 ? -3.254 7.555 10.555 1.00 31.31 176 LEU B N 1
ATOM 2784 C CA . LEU B 1 178 ? -2.541 6.392 11.089 1.00 31.73 176 LEU B CA 1
ATOM 2785 C C . LEU B 1 178 ? -3.136 5.856 12.397 1.00 32.12 176 LEU B C 1
ATOM 2786 O O . LEU B 1 178 ? -2.662 4.831 12.907 1.00 31.88 176 LEU B O 1
ATOM 2791 N N . GLU B 1 179 ? -4.167 6.523 12.925 1.00 32.54 177 GLU B N 1
ATOM 2792 C CA . GLU B 1 179 ? -4.698 6.178 14.257 1.00 32.72 177 GLU B CA 1
ATOM 2793 C C . GLU B 1 179 ? -5.588 4.942 14.204 1.00 31.53 177 GLU B C 1
ATOM 2794 O O . GLU B 1 179 ? -5.756 4.266 15.205 1.00 31.30 177 GLU B O 1
ATOM 2800 N N . GLN B 1 180 ? -6.122 4.625 13.029 1.00 30.69 178 GLN B N 1
ATOM 2801 C CA . GLN B 1 180 ? -6.793 3.362 12.836 1.00 29.93 178 GLN B CA 1
ATOM 2802 C C . GLN B 1 180 ? -5.800 2.246 13.130 1.00 29.03 178 GLN B C 1
ATOM 2803 O O . GLN B 1 180 ? -6.086 1.358 13.916 1.00 28.55 178 GLN B O 1
ATOM 2805 N N . ASP B 1 181 ? -4.625 2.326 12.513 1.00 28.25 179 ASP B N 1
ATOM 2806 C CA . ASP B 1 181 ? -3.594 1.297 12.670 1.00 27.78 179 ASP B CA 1
ATOM 2807 C C . ASP B 1 181 ? -3.127 1.218 14.124 1.00 26.52 179 ASP B C 1
ATOM 2808 O O . ASP B 1 181 ? -2.905 0.131 14.653 1.00 25.16 179 ASP B O 1
ATOM 2813 N N . GLU B 1 182 ? -2.942 2.379 14.759 1.00 25.89 180 GLU B N 1
ATOM 2814 C CA . GLU B 1 182 ? -2.479 2.413 16.151 1.00 25.23 180 GLU B CA 1
ATOM 2815 C C . GLU B 1 182 ? -3.549 1.876 17.114 1.00 24.98 180 GLU B C 1
ATOM 2816 O O . GLU B 1 182 ? -3.212 1.233 18.110 1.00 24.56 180 GLU B O 1
ATOM 2818 N N . HIS B 1 183 ? -4.825 2.065 16.791 1.00 25.25 181 HIS B N 1
ATOM 2819 C CA . HIS B 1 183 ? -5.910 1.466 17.604 1.00 25.83 181 HIS B CA 1
ATOM 2820 C C . HIS B 1 183 ? -5.860 -0.078 17.564 1.00 25.32 181 HIS B C 1
ATOM 2821 O O . HIS B 1 183 ? -5.986 -0.735 18.612 1.00 24.89 181 HIS B O 1
ATOM 2828 N N . ILE B 1 184 ? -5.627 -0.648 16.375 1.00 24.10 182 ILE B N 1
ATOM 2829 C CA . ILE B 1 184 ? -5.461 -2.106 16.242 1.00 23.36 182 ILE B CA 1
ATOM 2830 C C . ILE B 1 184 ? -4.293 -2.600 17.094 1.00 23.76 182 ILE B C 1
ATOM 2831 O O . ILE B 1 184 ? -4.410 -3.581 17.828 1.00 23.05 182 ILE B O 1
ATOM 2836 N N . GLU B 1 185 ? -3.169 -1.911 16.984 1.00 24.36 183 GLU B N 1
ATOM 2837 C CA . GLU B 1 185 ? -1.965 -2.277 17.716 1.00 25.76 183 GLU B CA 1
ATOM 2838 C C . GLU B 1 185 ? -2.151 -2.150 19.237 1.00 25.45 183 GLU B C 1
ATOM 2839 O O . GLU B 1 185 ? -1.702 -3.009 19.994 1.00 25.06 183 GLU B O 1
ATOM 2845 N N . ALA B 1 186 ? -2.822 -1.079 19.666 1.00 26.09 184 ALA B N 1
ATOM 2846 C CA . ALA B 1 186 ? -3.129 -0.856 21.096 1.00 26.34 184 ALA B CA 1
ATOM 2847 C C . ALA B 1 186 ? -4.020 -1.976 21.628 1.00 26.39 184 ALA B C 1
ATOM 2848 O O . ALA B 1 186 ? -3.724 -2.563 22.663 1.00 26.03 184 ALA B O 1
ATOM 2850 N N . GLU B 1 187 ? -5.086 -2.295 20.897 1.00 26.56 185 GLU B N 1
ATOM 2851 C CA . GLU B 1 187 ? -5.968 -3.399 21.285 1.00 27.43 185 GLU B CA 1
ATOM 2852 C C . GLU B 1 187 ? -5.242 -4.742 21.337 1.00 26.74 185 GLU B C 1
ATOM 2853 O O . GLU B 1 187 ? -5.482 -5.542 22.240 1.00 26.58 185 GLU B O 1
ATOM 2859 N N . MET B 1 188 ? -4.386 -5.000 20.350 1.00 27.10 186 MET B N 1
ATOM 2860 C CA . MET B 1 188 ? -3.620 -6.248 20.284 1.00 27.98 186 MET B CA 1
ATOM 2861 C C . MET B 1 188 ? -2.802 -6.456 21.544 1.00 28.18 186 MET B C 1
ATOM 2862 O O . MET B 1 188 ? -2.821 -7.541 22.126 1.00 27.62 186 MET B O 1
ATOM 2867 N N . VAL B 1 189 ? -2.062 -5.418 21.934 1.00 28.51 187 VAL B N 1
ATOM 2868 C CA . VAL B 1 189 ? -1.246 -5.445 23.154 1.00 29.37 187 VAL B CA 1
ATOM 2869 C C . VAL B 1 189 ? -2.078 -5.713 24.402 1.00 29.85 187 VAL B C 1
ATOM 2870 O O . VAL B 1 189 ? -1.763 -6.594 25.199 1.00 30.25 187 VAL B O 1
ATOM 2874 N N . ARG B 1 190 ? -3.136 -4.926 24.547 1.00 30.77 188 ARG B N 1
ATOM 2875 C CA . ARG B 1 190 ? -4.061 -4.989 25.667 1.00 31.57 188 ARG B CA 1
ATOM 2876 C C . ARG B 1 190 ? -4.573 -6.406 25.895 1.00 31.59 188 ARG B C 1
ATOM 2877 O O . ARG B 1 190 ? -4.480 -6.940 26.996 1.00 31.61 188 ARG B O 1
ATOM 2885 N N . ILE B 1 191 ? -5.079 -7.022 24.833 1.00 31.84 189 ILE B N 1
ATOM 2886 C CA . ILE B 1 191 ? -5.676 -8.339 24.917 1.00 31.67 189 ILE B CA 1
ATOM 2887 C C . ILE B 1 191 ? -4.617 -9.419 25.121 1.00 32.32 189 ILE B C 1
ATOM 2888 O O . ILE B 1 191 ? -4.796 -10.317 25.947 1.00 32.36 189 ILE B O 1
ATOM 2893 N N . LEU B 1 192 ? -3.510 -9.330 24.389 1.00 32.96 190 LEU B N 1
ATOM 2894 C CA . LEU B 1 192 ? -2.428 -10.302 24.536 1.00 33.80 190 LEU B CA 1
ATOM 2895 C C . LEU B 1 192 ? -1.822 -10.308 25.952 1.00 34.61 190 LEU B C 1
ATOM 2896 O O . LEU B 1 192 ? -1.531 -11.374 26.496 1.00 34.82 190 LEU B O 1
ATOM 2901 N N . LYS B 1 193 ? -1.662 -9.129 26.552 1.00 35.73 191 LYS B N 1
ATOM 2902 C CA . LYS B 1 193 ? -1.111 -9.028 27.913 1.00 36.25 191 LYS B CA 1
ATOM 2903 C C . LYS B 1 193 ? -2.017 -9.694 28.930 1.00 36.71 191 LYS B C 1
ATOM 2904 O O . LYS B 1 193 ? -1.573 -10.509 29.750 1.00 36.76 191 LYS B O 1
ATOM 2906 N N . SER B 1 194 ? -3.301 -9.366 28.842 1.00 37.00 192 SER B N 1
ATOM 2907 C CA . SER B 1 194 ? -4.264 -9.752 29.850 1.00 37.26 192 SER B CA 1
ATOM 2908 C C . SER B 1 194 ? -4.734 -11.196 29.725 1.00 37.16 192 SER B C 1
ATOM 2909 O O . SER B 1 194 ? -4.960 -11.859 30.748 1.00 37.65 192 SER B O 1
ATOM 2912 N N . ALA B 1 195 ? -4.858 -11.694 28.488 1.00 36.69 193 ALA B N 1
ATOM 2913 C CA . ALA B 1 195 ? -5.521 -12.985 28.224 1.00 36.42 193 ALA B CA 1
ATOM 2914 C C . ALA B 1 195 ? -4.607 -14.143 27.822 1.00 36.14 193 ALA B C 1
ATOM 2915 O O . ALA B 1 195 ? -5.047 -15.293 27.851 1.00 35.46 193 ALA B O 1
ATOM 2917 N N . VAL B 1 196 ? -3.360 -13.848 27.449 1.00 36.32 194 VAL B N 1
ATOM 2918 C CA . VAL B 1 196 ? -2.447 -14.847 26.885 1.00 36.90 194 VAL B CA 1
ATOM 2919 C C . VAL B 1 196 ? -1.086 -14.872 27.581 1.00 38.29 194 VAL B C 1
ATOM 2920 O O . VAL B 1 196 ? -0.453 -13.823 27.779 1.00 38.40 194 VAL B O 1
ATOM 2924 N N . GLN B 1 197 ? -0.634 -16.069 27.940 1.00 39.48 195 GLN B N 1
ATOM 2925 C CA . GLN B 1 197 ? 0.700 -16.246 28.508 1.00 41.32 195 GLN B CA 1
ATOM 2926 C C . GLN B 1 197 ? 1.520 -17.129 27.588 1.00 41.95 195 GLN B C 1
ATOM 2927 O O . GLN B 1 197 ? 1.214 -18.308 27.418 1.00 42.06 195 GLN B O 1
ATOM 2933 N N . ILE B 1 198 ? 2.552 -16.544 26.991 1.00 43.47 196 ILE B N 1
ATOM 2934 C CA . ILE B 1 198 ? 3.472 -17.251 26.107 1.00 44.36 196 ILE B CA 1
ATOM 2935 C C . ILE B 1 198 ? 4.887 -17.122 26.691 1.00 45.30 196 ILE B C 1
ATOM 2936 O O . ILE B 1 198 ? 5.274 -16.030 27.119 1.00 45.10 196 ILE B O 1
ATOM 2938 N N . PRO B 1 199 ? 5.665 -18.227 26.710 1.00 46.32 197 PRO B N 1
ATOM 2939 C CA . PRO B 1 199 ? 6.957 -18.257 27.422 1.00 46.66 197 PRO B CA 1
ATOM 2940 C C . PRO B 1 199 ? 7.911 -17.120 27.047 1.00 47.08 197 PRO B C 1
ATOM 2941 O O . PRO B 1 199 ? 8.873 -16.858 27.775 1.00 47.41 197 PRO B O 1
#

Nearest PDB structures (foldseek):
  3w5j-assembly1_B  TM=9.799E-01  e=2.510E-36  Gallionella capsiferriformans ES-2
  3w5i-assembly1_B  TM=9.840E-01  e=1.429E-35  Gallionella capsiferriformans ES-2
  3w5i-assembly1_A  TM=9.748E-01  e=7.155E-35  Gallionella capsiferriformans ES-2
  2wjh-assembly2_B  TM=9.192E-01  e=1.547E-15  Methanocaldococcus jannaschii
  4q5i-assembly6_F  TM=7.527E-01  e=6.811E-15  Escherichia coli K-12

InterPro domains:
  IPR003373 Ferrous iron transport protein B [TIGR00437] (172-561)
  IPR006073 GTP binding domain [PR00326] (4-24)
  IPR006073 GTP binding domain [PR00326] (25-43)
  IPR011640 Ferrous iron transport protein B, C-terminal [PF07664] (388-434)
  IPR011642 Nucleoside transporter/FeoB GTPase, Gate domain [PF07670] (285-376)
  IPR011642 Nucleoside transporter/FeoB GTPase, Gate domain [PF07670] (444-562)
  IPR027417 P-loop containing nucleoside triphosphate hydrolase [G3DSA:3.40.50.300] (1-202)
  IPR027417 P-loop containing nucleoside triphosphate hydrolase [SSF52540] (3-161)
  IPR030389 FeoB-type guanine nucleotide-binding (G) domain [PF02421] (3-156)
  IPR030389 FeoB-type guanine nucleotide-binding (G) domain [PS51711] (1-163)
  IPR030389 FeoB-type guanine nucleotide-binding (G) domain [cd01879] (5-161)
  IPR050860 Fe(2+) Transporter FeoB GTPase [PTHR43185] (180-593)

Foldseek 3Di:
DAAEEEEEFAPPLCQQVVLCVQAVDQDWAAPQQQDGDIFRKDWDDQDPGIHIYTYQDHDQDCLDPDPSSNRVLRRCLRPPHLEYEYGAAQLPCVRTVVVVVVVVLLVHQYAYEHECQVVNVVPVGDDDQVVVCVVSVHHYFYDVPRVVVSSVVVCVSNVDGDPCSSVSNNVSSVVSVVVVVVVVVCCVPPPDDD/DAEEEEAEAPPLCLVVVQCVQQVNPWDWDDDPQDPDTWTWHWHDQPPDTYIYTYQDHDQACLDDDPSSSVVLRRCLRPPGLEYEYGYAQLPCVRRVNVVVVVVLLVHQYAYEHEPQVVNVVVVNDDDQVVVCVVSVHHYFYPVPTPVVSSNVVSVSNPDDDPCSSVSNNVSSVVSVVVVVVVCVCCVPPHDDD

Solvent-accessible surface area: 17739 Å² total; per-residue (Å²): 211,64,74,68,0,0,0,0,0,10,51,150,1,22,20,57,95,8,0,64,121,20,41,72,30,61,56,151,58,24,153,26,75,42,17,136,55,119,14,18,1,15,108,20,132,15,71,106,98,62,6,28,0,0,15,1,34,15,2,136,3,0,48,0,20,48,80,57,11,34,28,0,0,53,0,0,57,70,8,12,1,42,0,0,2,0,0,0,14,0,26,94,6,62,66,14,0,1,0,0,2,6,0,55,55,3,67,17,49,9,0,0,4,0,22,58,2,74,106,2,120,97,56,50,21,68,17,68,21,208,62,0,30,104,36,0,162,14,55,12,56,54,2,67,122,10,28,123,90,2,32,90,10,1,62,158,25,15,165,159,100,86,127,56,29,36,97,56,0,86,74,68,0,52,102,9,32,128,6,23,60,13,21,97,127,2,25,82,58,1,13,122,80,128,110,66,71,0,0,0,0,0,15,43,132,0,17,21,79,102,13,14,90,140,8,8,68,56,84,32,63,90,22,108,33,86,44,17,142,68,91,9,66,12,9,72,24,106,12,52,106,46,114,2,52,0,0,25,1,34,16,2,132,21,0,20,4,54,54,119,68,14,54,29,0,7,61,1,0,60,72,6,21,2,45,0,0,0,0,0,0,15,0,26,101,0,82,141,7,0,9,0,0,8,2,0,76,37,2,73,20,17,8,0,0,5,0,23,64,18,44,36,1,151,148,152,33,12,70,16,71,25,78,78,0,28,110,41,1,160,11,47,9,49,54,13,88,126,18,34,69,104,1,28,113,3,0,30,134,5,16,212,110,117,50,116,46,21,43,95,68,0,89,58,59,4,102,68,20,46,98,15,36,62,18,29,99,116,0,38,82,62,4,17,129,76,150

B-factor: mean 23.46, std 8.8, range [7.19, 53.06]